Protein AF-E3DLH9-F1 (afdb_monomer_lite)

Radius of gyration: 39.78 Å; chains: 1; bounding box: 95×73×108 Å

InterPro domains:
  IPR011990 Tetratricopeptide-like helical domain superfamily [G3DSA:1.25.40.10] (60-420)
  IPR011990 Tetratricopeptide-like helical domain superfamily [SSF48452] (220-396)

Foldseek 3Di:
DDPVVVVVVVVCVVVVVVVVVVVVCVVCVVVVVCVVVVHWDWDDDPPDIDTDDDDDDDDDDDDDDDDPPDDDDPPPVPPDPPVPPPPPDDDDDDDLLVQLVVCLVVLPLVSLVVSLVVVQVPDDPDPVNLQSLLSSLLSNLVSPPVCSLVVLVVSLVPPPDLVCNLVSLQSNLVSCVVVLVLVSSLVSLCVSLVSDPDPQSSLVSLLSSLVSVCVVPLVVSLVSLVVVLVPDDDLVSNLVSLQSSLVSCVVVVVLVSNLVSLVRSCVSPPDLVSLLVSLVSLLVPLVSLVVSLVSLVVSCVVPVQPLVSLQVNLVSCVSVVVNVSSLVSLVSSCVPHVDQVSLLVNLVVCVVVVVLVSSCVSLVSLVPDPPHDPSSVVSVVVSVVVVVVVVVVVVLLVVLVVVVVVVVVVLVCQQPDDDPDDQDLAAWWAWPVRWIWGWDDDRQWIKIWGDDDPKIKMWIWGDHRFKTKIWIWIWDQDPVVRDTDTDTAQKIKMKGADPVRFKIKMKIARPVDRSDIDIIIIGGD

Sequence (525 aa):
MSKDLITSIGESWLIVLIICVFILIIIFRKELKMILTGKDFKIKMRDAEVEVKKSKNDSQNNTSEEVDISQEDDSSLMETEEMDINLEYEEEDKNWKDKLQIAFLDKDKESLDDLYKKMSEEKPESLEKTEDTAIYLYFSYFLGDLEALEKLKKLEKNNEYPKVEEYILRIIGFCYKKNNRLNKAKDYFEKAAEKSTDLLQKAKDMIFSSECVFELNNKKAYKKIMSLITNETDENILFIYYKSLASLYKKADEKELRVFALEKALEFKSEKSKIFNMAYGYSNLSEFNDLSLLHYDNLVSSDFEYNYALNNIGVIYGKLNLAGMKIDAYKKSIKKCNNTLSSANLAQDYINSGFYKEASDVLNKAMLEDNTHENVGYQLNRLRNLENNEEKRKEKIIKNAGIKQRFLRNYSKAYFNLIDKNIIIDGLWKFENEKELKIKQSGKIIQGFWYQGSKECKFNGEMFNRAASLEKYTKKFDFSSSAEKFKKDNQKGYLYISENEKTLFIMIINLDNVDKFFIKKLTRQ

Organism: Halanaerobium praevalens (strain ATCC 33744 / DSM 2228 / GSL) (NCBI:txid572479)

pLDDT: mean 86.32, std 19.12, range [21.48, 98.56]

Secondary structure (DSSP, 8-state):
--HHHHHHHHHHHHHHHHHHHHHHHHHTHHHHHHHHTT--EEEEETTEEEEE---SS----------------TTGGGS----------------HHHHHHHHHHTT-HHHHHHHHHHHHHHSPSSHHHHHHHHHHHHHHHHTT-THHHHHHHHHHHH---HHHHHHHHHHHHHHHHHTT-HHHHHHHHHHHHHH--SHHHHHHHHHHHHHHHHTT-HHHHHHHHHHHHHT---HHHHHHHHHHHHHHHHHTT-HHHHHHHHHHHHHH---HHHHHHHHHHHHTSGGGHHHHHHHHHHHHHH-TT-HHHHHHHHHHHHHTT-HHHHHHHHHHHHHHH--HHHHHHHHHHHHHTT-HHHHHHHHHHHTTSTT--HHHHHHHHHHHHHHHHHHHHHHHHHHHHHHHHHHHHHHHHHHHS--SS-----EEEEETTS-EEEEEEETTEEEEEEEETTEEEEEEEEEETTEEEEEEEEEEEETTTTEEEEEEEEEEEEEEE-TTSSEEEEEEEESSSTT-EEEEEEEE-

Structure (mmCIF, N/CA/C/O backbone):
data_AF-E3DLH9-F1
#
_entry.id   AF-E3DLH9-F1
#
loop_
_atom_site.group_PDB
_atom_site.id
_atom_site.type_symbol
_atom_site.label_atom_id
_atom_site.label_alt_id
_atom_site.label_comp_id
_atom_site.label_asym_id
_atom_site.label_entity_id
_atom_site.label_seq_id
_atom_site.pdbx_PDB_ins_code
_atom_site.Cartn_x
_atom_site.Cartn_y
_atom_site.Cartn_z
_atom_site.occupancy
_atom_site.B_iso_or_equiv
_atom_site.auth_seq_id
_atom_site.auth_comp_id
_atom_site.auth_asym_id
_atom_site.auth_atom_id
_atom_site.pdbx_PDB_model_num
ATOM 1 N N . MET A 1 1 ? 26.122 50.290 -12.977 1.00 56.66 1 MET A N 1
ATOM 2 C CA . MET A 1 1 ? 25.108 50.150 -11.910 1.00 56.66 1 MET A CA 1
ATOM 3 C C . MET A 1 1 ? 25.858 49.697 -10.665 1.00 56.66 1 MET A C 1
ATOM 5 O O . MET A 1 1 ? 26.571 48.705 -10.771 1.00 56.66 1 MET A O 1
ATOM 9 N N . SER A 1 2 ? 25.860 50.473 -9.574 1.00 65.12 2 SER A N 1
ATOM 10 C CA . SER A 1 2 ? 26.626 50.114 -8.368 1.00 65.12 2 SER A CA 1
ATOM 11 C C . SER A 1 2 ? 26.070 48.823 -7.762 1.00 65.12 2 SER A C 1
ATOM 13 O O . SER A 1 2 ? 24.870 48.564 -7.866 1.00 65.12 2 SER A O 1
ATOM 15 N N . LYS A 1 3 ? 26.940 48.001 -7.157 1.00 66.31 3 LYS A N 1
ATOM 16 C CA . LYS A 1 3 ? 26.545 46.744 -6.497 1.00 66.31 3 LYS A CA 1
ATOM 17 C C . LYS A 1 3 ? 25.387 46.970 -5.518 1.00 66.31 3 LYS A C 1
ATOM 19 O O . LYS A 1 3 ? 24.446 46.191 -5.531 1.00 66.31 3 LYS A O 1
ATOM 24 N N . ASP A 1 4 ? 25.397 48.093 -4.806 1.00 67.00 4 ASP A N 1
ATOM 25 C CA . ASP A 1 4 ? 24.380 48.454 -3.812 1.00 67.00 4 ASP A CA 1
ATOM 26 C C . ASP A 1 4 ? 22.981 48.680 -4.412 1.00 67.00 4 ASP A C 1
ATOM 28 O O . ASP A 1 4 ? 21.975 48.363 -3.780 1.00 67.00 4 ASP A O 1
ATOM 32 N N . LEU A 1 5 ? 22.895 49.154 -5.662 1.00 64.19 5 LEU A N 1
ATOM 33 C CA . LEU A 1 5 ? 21.613 49.336 -6.347 1.00 64.19 5 LEU A CA 1
ATOM 34 C C . LEU A 1 5 ? 20.990 47.987 -6.747 1.00 64.19 5 LEU A C 1
ATOM 36 O O . LEU A 1 5 ? 19.774 47.824 -6.702 1.00 64.19 5 LEU A O 1
ATOM 40 N N . ILE A 1 6 ? 21.820 47.006 -7.117 1.00 67.06 6 ILE A N 1
ATOM 41 C CA . ILE A 1 6 ? 21.363 45.661 -7.498 1.00 67.06 6 ILE A CA 1
ATOM 42 C C . ILE A 1 6 ? 20.877 44.897 -6.259 1.00 67.06 6 ILE A C 1
ATOM 44 O O . ILE A 1 6 ? 19.850 44.223 -6.329 1.00 67.06 6 ILE A O 1
ATOM 48 N N . THR A 1 7 ? 21.548 45.052 -5.113 1.00 66.94 7 THR A N 1
ATOM 49 C CA . THR A 1 7 ? 21.123 44.435 -3.846 1.00 66.94 7 THR A CA 1
ATOM 50 C C . THR A 1 7 ? 19.807 45.035 -3.338 1.00 66.94 7 THR A C 1
ATOM 52 O O . THR A 1 7 ? 18.900 44.294 -2.979 1.00 66.94 7 THR A O 1
ATOM 55 N N . SER A 1 8 ? 19.635 46.361 -3.417 1.00 67.62 8 SER A N 1
ATOM 56 C CA . SER A 1 8 ? 18.395 47.039 -2.997 1.00 67.62 8 SER A CA 1
ATOM 57 C C . SER A 1 8 ? 17.171 46.660 -3.853 1.00 67.62 8 SER A C 1
ATOM 59 O O . SER A 1 8 ? 16.067 46.474 -3.332 1.00 67.62 8 SER A O 1
ATOM 61 N N . ILE A 1 9 ? 17.358 46.459 -5.164 1.00 65.94 9 ILE A N 1
ATOM 62 C CA . ILE A 1 9 ? 16.305 45.952 -6.064 1.00 65.94 9 ILE A CA 1
ATOM 63 C C . ILE A 1 9 ? 15.987 44.475 -5.755 1.00 65.94 9 ILE A C 1
ATOM 65 O O . ILE A 1 9 ? 14.821 44.074 -5.781 1.00 65.94 9 ILE A O 1
ATOM 69 N N . GLY A 1 10 ? 17.005 43.682 -5.403 1.00 72.12 10 GLY A N 1
ATOM 70 C CA . GLY A 1 10 ? 16.878 42.276 -5.006 1.00 72.12 10 GLY A CA 1
ATOM 71 C C . GLY A 1 10 ? 16.207 42.036 -3.647 1.00 72.12 10 GLY A C 1
ATOM 72 O O . GLY A 1 10 ? 15.727 40.935 -3.404 1.00 72.12 10 GLY A O 1
ATOM 73 N N . GLU A 1 11 ? 16.106 43.044 -2.783 1.00 70.38 11 GLU A N 1
ATOM 74 C CA . GLU A 1 11 ? 15.368 42.951 -1.512 1.00 70.38 11 GLU A CA 1
ATOM 75 C C . GLU A 1 11 ? 13.932 43.491 -1.635 1.00 70.38 11 GLU A C 1
ATOM 77 O O . GLU A 1 11 ? 13.013 43.017 -0.966 1.00 70.38 11 GLU A O 1
ATOM 82 N N . SER A 1 12 ? 13.698 44.424 -2.563 1.00 71.56 12 SER A N 1
ATOM 83 C CA . SER A 1 12 ? 12.398 45.085 -2.732 1.00 71.56 12 SER A CA 1
ATOM 84 C C . SER A 1 12 ? 11.344 44.229 -3.454 1.00 71.56 12 SER A C 1
ATOM 86 O O . SER A 1 12 ? 10.147 44.449 -3.265 1.00 71.56 12 SER A O 1
ATOM 88 N N . TRP A 1 13 ? 11.736 43.229 -4.258 1.00 79.31 13 TRP A N 1
ATOM 89 C CA . TRP A 1 13 ? 10.769 42.396 -4.999 1.00 79.31 13 TRP A CA 1
ATOM 90 C C . TRP A 1 13 ? 9.916 41.505 -4.085 1.00 79.31 13 TRP A C 1
ATOM 92 O O . TRP A 1 13 ? 8.756 41.259 -4.404 1.00 79.31 13 TRP A O 1
ATOM 102 N N . LEU A 1 14 ? 10.443 41.078 -2.931 1.00 76.31 14 LEU A N 1
ATOM 103 C CA . LEU A 1 14 ? 9.689 40.318 -1.926 1.00 76.31 14 LEU A CA 1
ATOM 104 C C . LEU A 1 14 ? 8.548 41.154 -1.339 1.00 76.31 14 LEU A C 1
ATOM 106 O O . LEU A 1 14 ? 7.429 40.666 -1.201 1.00 76.31 14 LEU A O 1
ATOM 110 N N . ILE A 1 15 ? 8.805 42.437 -1.071 1.00 80.88 15 ILE A N 1
ATOM 111 C CA . ILE A 1 15 ? 7.790 43.376 -0.578 1.00 80.88 15 ILE A CA 1
ATOM 112 C C . ILE A 1 15 ? 6.723 43.609 -1.653 1.00 80.88 15 ILE A C 1
ATOM 114 O O . ILE A 1 15 ? 5.530 43.555 -1.359 1.00 80.88 15 ILE A O 1
ATOM 118 N N . VAL A 1 16 ? 7.132 43.796 -2.912 1.00 81.88 16 VAL A N 1
ATOM 119 C CA . VAL A 1 16 ? 6.197 43.944 -4.041 1.00 81.88 16 VAL A CA 1
ATOM 120 C C . VAL A 1 16 ? 5.346 42.685 -4.222 1.00 81.88 16 VAL A C 1
ATOM 122 O O . VAL A 1 16 ? 4.139 42.793 -4.418 1.00 81.88 16 VAL A O 1
ATOM 125 N N . LEU A 1 17 ? 5.936 41.495 -4.093 1.00 85.50 17 LEU A N 1
ATOM 126 C CA . LEU A 1 17 ? 5.219 40.229 -4.228 1.00 85.50 17 LEU A CA 1
ATOM 127 C C . LEU A 1 17 ? 4.196 40.035 -3.102 1.00 85.50 17 LEU A C 1
ATOM 129 O O . LEU A 1 17 ? 3.059 39.658 -3.378 1.00 85.50 17 LEU A O 1
ATOM 133 N N . ILE A 1 18 ? 4.550 40.378 -1.859 1.00 84.88 18 ILE A N 1
ATOM 134 C CA . ILE A 1 18 ? 3.620 40.361 -0.719 1.00 84.88 18 ILE A CA 1
ATOM 135 C C . ILE A 1 18 ? 2.455 41.331 -0.955 1.00 84.88 18 ILE A C 1
ATOM 137 O O . ILE A 1 18 ? 1.300 40.954 -0.759 1.00 84.88 18 ILE A O 1
ATOM 141 N N . ILE A 1 19 ? 2.729 42.551 -1.430 1.00 85.38 19 ILE A N 1
ATOM 142 C CA . ILE A 1 19 ? 1.688 43.544 -1.738 1.00 85.38 19 ILE A CA 1
ATOM 143 C C . ILE A 1 19 ? 0.775 43.043 -2.867 1.00 85.38 19 ILE A C 1
ATOM 145 O O . ILE A 1 19 ? -0.446 43.135 -2.750 1.00 85.38 19 ILE A O 1
ATOM 149 N N . CYS A 1 20 ? 1.333 42.457 -3.930 1.00 85.25 20 CYS A N 1
ATOM 150 C CA . CYS A 1 20 ? 0.552 41.876 -5.023 1.00 85.25 20 CYS A CA 1
ATOM 151 C C . CYS A 1 20 ? -0.347 40.729 -4.546 1.00 85.25 20 CYS A C 1
ATOM 153 O O . CYS A 1 20 ? -1.524 40.698 -4.903 1.00 85.25 20 CYS A O 1
ATOM 155 N N . VAL A 1 21 ? 0.163 39.825 -3.705 1.00 85.38 21 VAL A N 1
ATOM 156 C CA . VAL A 1 21 ? -0.635 38.738 -3.114 1.00 85.38 21 VAL A CA 1
ATOM 157 C C . VAL A 1 21 ? -1.750 39.303 -2.234 1.00 85.38 21 VAL A C 1
ATOM 159 O O . VAL A 1 21 ? -2.890 38.855 -2.330 1.00 85.38 21 VAL A O 1
ATOM 162 N N . PHE A 1 22 ? -1.469 40.332 -1.432 1.00 87.06 22 PHE A N 1
ATOM 163 C CA . PHE A 1 22 ? -2.474 40.957 -0.572 1.00 87.06 22 PHE A CA 1
ATOM 164 C C . PHE A 1 22 ? -3.589 41.638 -1.382 1.00 87.06 22 PHE A C 1
ATOM 166 O O . PHE A 1 22 ? -4.770 41.493 -1.067 1.00 87.06 22 PHE A O 1
ATOM 173 N N . ILE A 1 23 ? -3.235 42.322 -2.476 1.00 85.88 23 ILE A N 1
ATOM 174 C CA . ILE A 1 23 ? -4.199 42.921 -3.409 1.00 85.88 23 ILE A CA 1
ATOM 175 C C . ILE A 1 23 ? -5.046 41.834 -4.083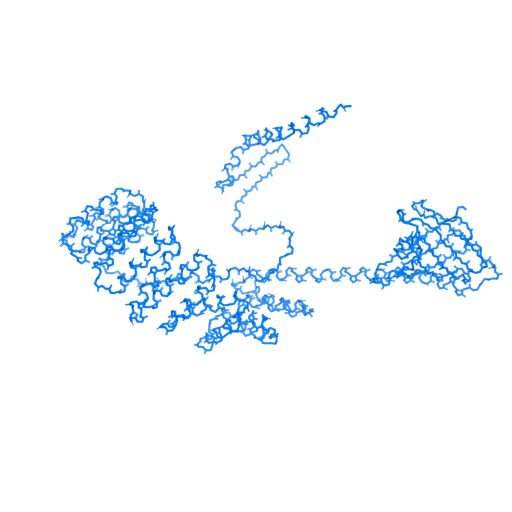 1.00 85.88 23 ILE A C 1
ATOM 177 O O . ILE A 1 23 ? -6.265 41.983 -4.161 1.00 85.88 23 ILE A O 1
ATOM 181 N N . LEU A 1 24 ? -4.441 40.720 -4.510 1.00 78.50 24 LEU A N 1
ATOM 182 C CA . LEU A 1 24 ? -5.171 39.585 -5.082 1.00 78.50 24 LEU A CA 1
ATOM 183 C C . LEU A 1 24 ? -6.152 38.978 -4.071 1.00 78.50 24 LEU A C 1
ATOM 185 O O . LEU A 1 24 ? -7.307 38.746 -4.418 1.00 78.50 24 LEU A O 1
ATOM 189 N N . ILE A 1 25 ? -5.749 38.802 -2.810 1.00 80.06 25 ILE A N 1
ATOM 190 C CA . ILE A 1 25 ? -6.643 38.311 -1.750 1.00 80.06 25 ILE A CA 1
ATOM 191 C C . ILE A 1 25 ? -7.827 39.263 -1.545 1.00 80.06 25 ILE A C 1
ATOM 193 O O . ILE A 1 25 ? -8.949 38.799 -1.373 1.00 80.06 25 ILE A O 1
ATOM 197 N N . ILE A 1 26 ? -7.614 40.584 -1.593 1.00 80.50 26 ILE A N 1
ATOM 198 C CA . ILE A 1 26 ? -8.693 41.573 -1.441 1.00 80.50 26 ILE A CA 1
ATOM 199 C C . ILE A 1 26 ? -9.645 41.558 -2.643 1.00 80.50 26 ILE A C 1
ATOM 201 O O . ILE A 1 26 ? -10.862 41.585 -2.444 1.00 80.50 26 ILE A O 1
ATOM 205 N N . ILE A 1 27 ? -9.110 41.512 -3.869 1.00 81.00 27 ILE A N 1
ATOM 206 C CA . ILE A 1 27 ? -9.905 41.500 -5.106 1.00 81.00 27 ILE A CA 1
ATOM 207 C C . ILE A 1 27 ? -10.745 40.222 -5.182 1.00 81.00 27 ILE A C 1
ATOM 209 O O . ILE A 1 27 ? -11.938 40.305 -5.459 1.00 81.00 27 ILE A O 1
ATOM 213 N N . PHE A 1 28 ? -10.152 39.073 -4.850 1.00 80.81 28 PHE A N 1
ATOM 214 C CA . PHE A 1 28 ? -10.789 37.757 -4.936 1.00 80.81 28 PHE A CA 1
ATOM 215 C C . PHE A 1 28 ? -11.365 37.263 -3.599 1.00 80.81 28 PHE A C 1
ATOM 217 O O . PHE A 1 28 ? -11.592 36.068 -3.408 1.00 80.81 28 PHE A O 1
ATOM 224 N N . ARG A 1 29 ? -11.598 38.157 -2.626 1.00 80.62 29 ARG A N 1
ATOM 225 C CA . ARG A 1 29 ? -12.021 37.759 -1.268 1.00 80.62 29 ARG A CA 1
ATOM 226 C C . ARG A 1 29 ? -13.369 37.040 -1.232 1.00 80.62 29 ARG A C 1
ATOM 228 O O . ARG A 1 29 ? -13.616 36.263 -0.312 1.00 80.62 29 ARG A O 1
ATOM 235 N N . LYS A 1 30 ? -14.269 37.323 -2.181 1.00 68.94 30 LYS A N 1
ATOM 236 C CA . LYS A 1 30 ? -15.592 36.680 -2.239 1.00 68.94 30 LYS A CA 1
ATOM 237 C C . LYS A 1 30 ? -15.471 35.274 -2.820 1.00 68.94 30 LYS A C 1
ATOM 239 O O . LYS A 1 30 ? -16.047 34.342 -2.275 1.00 68.94 30 LYS A O 1
ATOM 244 N N . GLU A 1 31 ? -14.657 35.129 -3.850 1.00 76.50 31 GLU A N 1
ATOM 245 C CA . GLU A 1 31 ? -14.368 33.904 -4.581 1.00 76.50 31 GLU A CA 1
ATOM 246 C C . GLU A 1 31 ? -13.565 32.933 -3.700 1.00 76.50 31 GLU A C 1
ATOM 248 O O . GLU A 1 31 ? -13.950 31.777 -3.548 1.00 76.50 31 GLU A O 1
ATOM 253 N N . LEU A 1 32 ? -12.539 33.423 -2.990 1.00 70.88 32 LEU A N 1
ATOM 254 C CA . LEU A 1 32 ? -11.781 32.654 -1.993 1.00 70.88 32 LEU A CA 1
ATOM 255 C C . LEU A 1 32 ? -12.667 32.174 -0.834 1.00 70.88 32 LEU A C 1
ATOM 257 O O . LEU A 1 32 ? -12.525 31.042 -0.375 1.00 70.88 32 LEU A O 1
ATOM 261 N N . LYS A 1 33 ? -13.627 32.997 -0.385 1.00 67.44 33 LYS A N 1
ATOM 262 C CA . LYS A 1 33 ? -14.599 32.598 0.645 1.00 67.44 33 LYS A CA 1
ATOM 263 C C . LYS A 1 33 ? -15.557 31.512 0.139 1.00 67.44 33 LYS A C 1
ATOM 265 O O . LYS A 1 33 ? -15.960 30.664 0.929 1.00 67.44 33 LYS A O 1
ATOM 270 N N . MET A 1 34 ? -15.908 31.503 -1.148 1.00 61.59 34 MET A N 1
ATOM 271 C CA . MET A 1 34 ? -16.746 30.457 -1.756 1.00 61.59 34 MET A CA 1
ATOM 272 C C . MET A 1 34 ? -15.980 29.141 -1.948 1.00 61.59 34 MET A C 1
ATOM 274 O O . MET A 1 34 ? -16.535 28.084 -1.658 1.00 61.59 34 MET A O 1
ATOM 278 N N . ILE A 1 35 ? -14.689 29.207 -2.297 1.00 68.12 35 ILE A N 1
ATOM 279 C CA . ILE A 1 35 ? -13.789 28.041 -2.362 1.00 68.12 35 ILE A CA 1
ATOM 280 C C . ILE A 1 35 ? -13.604 27.415 -0.971 1.00 68.12 35 ILE A C 1
ATOM 282 O O . ILE A 1 35 ? -13.775 26.211 -0.811 1.00 68.12 35 ILE A O 1
ATOM 286 N N . LEU A 1 36 ? -13.352 28.228 0.062 1.00 61.84 36 LEU A N 1
ATOM 287 C CA . LEU A 1 36 ? -13.194 27.756 1.447 1.00 61.84 36 LEU A CA 1
ATOM 288 C C . LEU A 1 36 ? -14.490 27.214 2.070 1.00 61.84 36 LEU A C 1
ATOM 290 O O . LEU A 1 36 ? -14.433 26.471 3.045 1.00 61.84 36 LEU A O 1
ATOM 294 N N . THR A 1 37 ? -15.658 27.584 1.534 1.00 63.16 37 THR A N 1
ATOM 295 C CA . THR A 1 37 ? -16.969 27.108 2.016 1.00 63.16 37 THR A CA 1
ATOM 296 C C . THR A 1 37 ? -17.602 26.044 1.116 1.00 63.16 37 THR A C 1
ATOM 298 O O . THR A 1 37 ? -18.706 25.587 1.410 1.00 63.16 37 THR A O 1
ATOM 301 N N . GLY A 1 38 ? -16.916 25.624 0.045 1.00 54.16 38 GLY A N 1
ATOM 302 C CA . GLY A 1 38 ? -17.337 24.527 -0.830 1.00 54.16 38 GLY A CA 1
ATOM 303 C C . GLY A 1 38 ? -18.628 24.778 -1.621 1.00 54.16 38 GLY A C 1
ATOM 304 O O . GLY A 1 38 ? -19.371 23.826 -1.867 1.00 54.16 38 GLY A O 1
ATOM 305 N N . LYS A 1 39 ? -18.926 26.035 -1.985 1.00 56.28 39 LYS A N 1
ATOM 306 C CA . LYS A 1 39 ? -20.111 26.409 -2.786 1.00 56.28 39 LYS A CA 1
ATOM 307 C C . LYS A 1 39 ? -19.752 26.659 -4.256 1.00 56.28 39 LYS A C 1
ATOM 309 O O . LYS A 1 39 ? -18.682 27.192 -4.538 1.00 56.28 39 LYS A O 1
ATOM 314 N N . ASP A 1 40 ? -20.675 26.325 -5.162 1.00 66.50 40 ASP A N 1
ATOM 315 C CA . ASP A 1 40 ? -20.550 26.565 -6.609 1.00 66.50 40 ASP A CA 1
ATOM 316 C C . ASP A 1 40 ? -20.267 28.047 -6.907 1.00 66.50 40 ASP A C 1
ATOM 318 O O . ASP A 1 40 ? -20.861 28.939 -6.288 1.00 66.50 40 ASP A O 1
ATOM 322 N N . PHE A 1 41 ? -19.387 28.327 -7.873 1.00 61.09 41 PHE A N 1
ATOM 323 C CA . PHE A 1 41 ? -19.129 29.699 -8.312 1.00 61.09 41 PHE A CA 1
ATOM 324 C C . PHE A 1 41 ? -18.861 29.802 -9.820 1.00 61.09 41 PHE A C 1
ATOM 326 O O . PHE A 1 41 ? -18.427 28.856 -10.482 1.00 61.09 41 PHE A O 1
ATOM 333 N N . LYS A 1 42 ? -19.143 30.993 -10.362 1.00 60.06 42 LYS A N 1
ATOM 334 C CA . LYS A 1 42 ? -19.033 31.335 -11.783 1.00 60.06 42 LYS A CA 1
ATOM 335 C C . LYS A 1 42 ? -18.190 32.596 -11.935 1.00 60.06 42 LYS A C 1
ATOM 337 O O . LYS A 1 42 ? -18.531 33.623 -11.350 1.00 60.06 42 LYS A O 1
ATOM 342 N N . ILE A 1 43 ? -17.114 32.534 -12.718 1.00 58.47 43 ILE A N 1
ATOM 343 C CA . ILE A 1 43 ? -16.299 33.710 -13.049 1.00 58.47 43 ILE A CA 1
ATOM 344 C C . ILE A 1 43 ? -16.527 34.058 -14.514 1.00 58.47 43 ILE A C 1
ATOM 346 O O . ILE A 1 43 ? -16.348 33.227 -15.405 1.00 58.47 43 ILE A O 1
ATOM 350 N N . LYS A 1 44 ? -16.900 35.316 -14.753 1.00 45.34 44 LYS A N 1
ATOM 351 C CA . LYS A 1 44 ? -17.085 35.872 -16.089 1.00 45.34 44 LYS A CA 1
ATOM 352 C C . LYS A 1 44 ? -16.040 36.952 -16.333 1.00 45.34 44 LYS A C 1
ATOM 354 O O . LYS A 1 44 ? -16.056 37.991 -15.676 1.00 45.34 44 LYS A O 1
ATOM 359 N N . MET A 1 45 ? -15.145 36.712 -17.283 1.00 43.66 45 MET A N 1
ATOM 360 C CA . MET A 1 45 ? -14.279 37.744 -17.852 1.00 43.66 45 MET A CA 1
ATOM 361 C C . MET A 1 45 ? -14.639 37.958 -19.320 1.00 43.66 45 MET A C 1
ATOM 363 O O . MET A 1 45 ? -15.292 37.118 -19.927 1.00 43.66 45 MET A O 1
ATOM 367 N N . ARG A 1 46 ? -14.273 39.128 -19.857 1.00 44.75 46 ARG A N 1
ATOM 368 C CA . ARG A 1 46 ? -14.818 39.731 -21.090 1.00 44.75 46 ARG A CA 1
ATOM 369 C C . ARG A 1 46 ? -15.035 38.763 -22.267 1.00 44.75 46 ARG A C 1
ATOM 371 O O . ARG A 1 46 ? -16.053 38.912 -22.931 1.00 44.75 46 ARG A O 1
ATOM 378 N N . ASP A 1 47 ? -14.165 37.763 -22.434 1.00 43.22 47 ASP A N 1
ATOM 379 C CA . ASP A 1 47 ? -14.224 36.778 -23.526 1.00 43.22 47 ASP A CA 1
ATOM 380 C C . ASP A 1 47 ? -14.241 35.301 -23.062 1.00 43.22 47 ASP A C 1
ATOM 382 O O . ASP A 1 47 ? -14.073 34.398 -23.878 1.00 43.22 47 ASP A O 1
ATOM 386 N N . ALA A 1 48 ? -14.443 35.017 -21.766 1.00 41.19 48 ALA A N 1
ATOM 387 C CA . ALA A 1 48 ? -14.543 33.645 -21.256 1.00 41.19 48 ALA A CA 1
ATOM 388 C C . ALA A 1 48 ? -15.393 33.543 -19.979 1.00 41.19 48 ALA A C 1
ATOM 390 O O . ALA A 1 48 ? -15.268 34.344 -19.048 1.00 41.19 48 ALA A O 1
ATOM 391 N N . GLU A 1 49 ? -16.230 32.507 -19.916 1.00 51.56 49 GLU A N 1
ATOM 392 C CA . GLU A 1 49 ? -17.023 32.162 -18.739 1.00 51.56 49 GLU A CA 1
ATOM 393 C C . GLU A 1 49 ? -16.616 30.770 -18.248 1.00 51.56 49 GLU A C 1
ATOM 395 O O . GLU A 1 49 ? -16.664 29.803 -19.006 1.00 51.56 49 GLU A O 1
ATOM 400 N N . VAL A 1 50 ? -16.186 30.684 -16.987 1.00 48.19 50 VAL A N 1
ATOM 401 C CA . VAL A 1 50 ? -15.836 29.420 -16.329 1.00 48.19 50 VAL A CA 1
ATOM 402 C C . VAL A 1 50 ? -16.815 29.200 -15.182 1.00 48.19 50 VAL A C 1
ATOM 404 O O . VAL A 1 50 ? -16.912 30.018 -14.263 1.00 48.19 50 VAL A O 1
ATOM 407 N N . GLU A 1 51 ? -17.560 28.101 -15.258 1.00 51.66 51 GLU A N 1
ATOM 408 C CA . GLU A 1 51 ? -18.520 27.662 -14.247 1.00 51.66 51 GLU A CA 1
ATOM 409 C C . GLU A 1 51 ? -18.029 26.346 -13.644 1.00 51.66 51 GLU A C 1
ATOM 411 O O . GLU A 1 51 ? -17.846 25.364 -14.363 1.00 51.66 51 GLU A O 1
ATOM 416 N N . VAL A 1 52 ? -17.800 26.330 -12.330 1.00 49.81 52 VAL A N 1
ATOM 417 C CA . VAL A 1 52 ? -17.419 25.119 -11.596 1.00 49.81 52 VAL A CA 1
ATOM 418 C C . VAL A 1 52 ? -18.608 24.713 -10.732 1.00 49.81 52 VAL A C 1
ATOM 420 O O . VAL A 1 52 ? -18.940 25.398 -9.764 1.00 49.81 52 VAL A O 1
ATOM 423 N N . LYS A 1 53 ? -19.262 23.609 -11.114 1.00 43.12 53 LYS A N 1
ATOM 424 C CA . LYS A 1 53 ? -20.319 22.952 -10.333 1.00 43.12 53 LYS A CA 1
ATOM 425 C C . LYS A 1 53 ? -19.729 21.776 -9.572 1.00 43.12 53 LYS A C 1
ATOM 427 O O . LYS A 1 53 ? -18.920 21.035 -10.128 1.00 43.12 53 LYS A O 1
ATOM 432 N N . LYS A 1 54 ? -20.161 21.579 -8.329 1.00 40.53 54 LYS A N 1
ATOM 433 C CA . LYS A 1 54 ? -19.769 20.442 -7.494 1.00 40.53 54 LYS A CA 1
ATOM 434 C C . LYS A 1 54 ? -20.134 19.110 -8.171 1.00 40.53 54 LYS A C 1
ATOM 436 O O . LYS A 1 54 ? -21.301 18.721 -8.200 1.00 40.53 54 LYS A O 1
ATOM 441 N N . SER A 1 55 ? -19.135 18.399 -8.696 1.00 34.50 55 SER A N 1
ATOM 442 C CA . SER A 1 55 ? -19.235 16.972 -9.007 1.00 34.50 55 SER A CA 1
ATOM 443 C C . SER A 1 55 ? -19.159 16.169 -7.705 1.00 34.50 55 SER A C 1
ATOM 445 O O . SER A 1 55 ? -18.415 16.510 -6.782 1.00 34.50 55 SER A O 1
ATOM 447 N N . LYS A 1 56 ? -19.967 15.109 -7.600 1.00 33.91 56 LYS A N 1
ATOM 448 C CA . LYS A 1 56 ? -19.760 14.065 -6.592 1.00 33.91 56 LYS A CA 1
ATOM 449 C C . LYS A 1 56 ? -18.413 13.401 -6.894 1.00 33.91 56 LYS A C 1
ATOM 451 O O . LYS A 1 56 ? -18.227 12.961 -8.018 1.00 33.91 56 LYS A O 1
ATOM 456 N N . ASN A 1 57 ? -17.536 13.414 -5.888 1.00 34.50 57 ASN A N 1
ATOM 457 C CA . ASN A 1 57 ? -16.254 12.720 -5.749 1.00 34.50 57 ASN A CA 1
ATOM 458 C C . ASN A 1 57 ? -15.522 12.340 -7.041 1.00 34.50 57 ASN A C 1
ATOM 460 O O . ASN A 1 57 ? -15.803 11.299 -7.613 1.00 34.50 57 ASN A O 1
ATOM 464 N N . ASP A 1 58 ? -14.500 13.125 -7.380 1.00 27.95 58 ASP A N 1
ATOM 465 C CA . ASP A 1 58 ? -13.308 12.643 -8.080 1.00 27.95 58 ASP A CA 1
ATOM 466 C C . ASP A 1 58 ? -12.113 13.494 -7.632 1.00 27.95 58 ASP A C 1
ATOM 468 O O . ASP A 1 58 ? -12.033 14.693 -7.914 1.00 27.95 58 ASP A O 1
ATOM 472 N N . SER A 1 59 ? -11.196 12.873 -6.893 1.00 28.91 59 SER A N 1
ATOM 473 C CA . SER A 1 59 ? -9.934 13.475 -6.464 1.00 28.91 59 SER A CA 1
ATOM 474 C C . SER A 1 59 ? -8.833 12.970 -7.395 1.00 28.91 59 SER A C 1
ATOM 476 O O . SER A 1 59 ? -8.341 11.860 -7.229 1.00 28.91 59 SER A O 1
ATOM 478 N N . GLN A 1 60 ? -8.430 13.773 -8.380 1.00 28.66 60 GLN A N 1
ATOM 479 C CA . GLN A 1 60 ? -7.154 13.594 -9.074 1.00 28.66 60 GLN A CA 1
ATOM 480 C C . GLN A 1 60 ? -6.163 14.626 -8.544 1.00 28.66 60 GLN A C 1
ATOM 482 O O . GLN A 1 60 ? -6.360 15.823 -8.731 1.00 28.66 60 GLN A O 1
ATOM 487 N N . ASN A 1 61 ? -5.064 14.157 -7.956 1.00 27.16 61 ASN A N 1
ATOM 488 C CA . ASN A 1 61 ? -3.835 14.933 -7.844 1.00 27.16 61 ASN A CA 1
ATOM 489 C C . ASN A 1 61 ? -2.715 14.165 -8.548 1.00 27.16 61 ASN A C 1
ATOM 491 O O . ASN A 1 61 ? -2.327 13.080 -8.129 1.00 27.16 61 ASN A O 1
ATOM 495 N N . ASN A 1 62 ? -2.201 14.754 -9.627 1.00 27.27 62 ASN A N 1
ATOM 496 C CA . ASN A 1 62 ? -0.942 14.363 -10.244 1.00 27.27 62 ASN A CA 1
ATOM 497 C C . ASN A 1 62 ? 0.195 15.130 -9.566 1.00 27.27 62 ASN A C 1
ATOM 499 O O . ASN A 1 62 ? 0.275 16.348 -9.714 1.00 27.27 62 ASN A O 1
ATOM 503 N N . THR A 1 63 ? 1.133 14.409 -8.960 1.00 23.06 63 THR A N 1
ATOM 504 C CA . THR A 1 63 ? 2.540 14.825 -8.932 1.00 23.06 63 THR A CA 1
ATOM 505 C C . THR A 1 63 ? 3.420 13.585 -8.951 1.00 23.06 63 THR A C 1
ATOM 507 O O . THR A 1 63 ? 3.185 12.622 -8.232 1.00 23.06 63 THR A O 1
ATOM 510 N N . SER A 1 64 ? 4.394 13.607 -9.852 1.00 31.20 64 SER A N 1
ATOM 511 C CA . SER A 1 64 ? 5.357 12.553 -10.132 1.00 31.20 64 SER A CA 1
ATOM 512 C C . SER A 1 64 ? 6.457 12.499 -9.073 1.00 31.20 64 SER A C 1
ATOM 514 O O . SER A 1 64 ? 7.327 13.367 -9.088 1.00 31.20 64 SER A O 1
ATOM 516 N N . GLU A 1 65 ? 6.462 11.449 -8.257 1.00 24.06 65 GLU A N 1
ATOM 517 C CA . GLU A 1 65 ? 7.636 10.922 -7.552 1.00 24.06 65 GLU A CA 1
ATOM 518 C C . GLU A 1 65 ? 7.565 9.384 -7.587 1.00 24.06 65 GLU A C 1
ATOM 520 O O . GLU A 1 65 ? 6.481 8.803 -7.532 1.00 24.06 65 GLU A O 1
ATOM 525 N N . GLU A 1 66 ? 8.710 8.720 -7.778 1.00 30.22 66 GLU A N 1
ATOM 526 C CA . GLU A 1 66 ? 8.846 7.265 -7.638 1.00 30.22 66 GLU A CA 1
ATOM 527 C C . GLU A 1 66 ? 8.508 6.888 -6.191 1.00 30.22 66 GLU A C 1
ATOM 529 O O . GLU A 1 66 ? 9.289 7.160 -5.282 1.00 30.22 66 GLU A O 1
ATOM 534 N N . VAL A 1 67 ? 7.337 6.287 -5.978 1.00 23.23 67 VAL A N 1
ATOM 535 C CA . VAL A 1 67 ? 6.897 5.800 -4.667 1.00 23.23 67 VAL A CA 1
ATOM 536 C C . VAL A 1 67 ? 6.891 4.277 -4.683 1.00 23.23 67 VAL A C 1
ATOM 538 O O . VAL A 1 67 ? 6.355 3.642 -5.591 1.00 23.23 67 VAL A O 1
ATOM 541 N N . ASP A 1 68 ? 7.532 3.711 -3.668 1.00 28.55 68 ASP A N 1
ATOM 542 C CA . ASP A 1 68 ? 7.524 2.298 -3.315 1.00 28.55 68 ASP A CA 1
ATOM 543 C C . ASP A 1 68 ? 6.112 1.919 -2.829 1.00 28.55 68 ASP A C 1
ATOM 545 O O . ASP A 1 68 ? 5.718 2.200 -1.697 1.00 28.55 68 ASP A O 1
ATOM 549 N N . ILE A 1 69 ? 5.292 1.376 -3.734 1.00 30.73 69 ILE A N 1
ATOM 550 C CA . ILE A 1 69 ? 3.881 1.053 -3.477 1.00 30.73 69 ILE A CA 1
ATOM 551 C C . ILE A 1 69 ? 3.808 -0.327 -2.823 1.00 30.73 69 ILE A C 1
ATOM 553 O O . ILE A 1 69 ? 3.655 -1.356 -3.485 1.00 30.73 69 ILE A O 1
ATOM 557 N N . SER A 1 70 ? 3.913 -0.344 -1.498 1.00 35.66 70 SER A N 1
ATOM 558 C CA . SER A 1 70 ? 3.436 -1.458 -0.677 1.00 35.66 70 SER A CA 1
ATOM 559 C C . SER A 1 70 ? 2.992 -1.017 0.718 1.00 35.66 70 SER A C 1
ATOM 561 O O . SER A 1 70 ? 3.270 -1.711 1.685 1.00 35.66 70 SER A O 1
ATOM 563 N N . GLN A 1 71 ? 2.306 0.123 0.849 1.00 39.09 71 GLN A N 1
ATOM 564 C CA . GLN A 1 71 ? 1.676 0.522 2.113 1.00 39.09 71 GLN A CA 1
ATOM 565 C C . GLN A 1 71 ? 0.643 1.633 1.875 1.00 39.09 71 GLN A C 1
ATOM 567 O O . GLN A 1 71 ? 0.983 2.810 1.846 1.00 39.09 71 GLN A O 1
ATOM 572 N N . GLU A 1 72 ? -0.623 1.250 1.727 1.00 30.33 72 GLU A N 1
ATOM 573 C CA . GLU A 1 72 ? -1.757 2.120 2.049 1.00 30.33 72 GLU A CA 1
ATOM 574 C C . GLU A 1 72 ? -2.673 1.393 3.037 1.00 30.33 72 GLU A C 1
ATOM 576 O O . GLU A 1 72 ? -2.767 0.164 3.046 1.00 30.33 72 GLU A O 1
ATOM 581 N N . ASP A 1 73 ? -3.246 2.188 3.939 1.00 34.03 73 ASP A N 1
ATOM 582 C CA . ASP A 1 73 ? -3.928 1.805 5.172 1.00 34.03 73 ASP A CA 1
ATOM 583 C C . ASP A 1 73 ? -5.216 0.995 4.919 1.00 34.03 73 ASP A C 1
ATOM 585 O O . ASP A 1 73 ? -6.333 1.516 4.894 1.00 34.03 73 ASP A O 1
ATOM 589 N N . ASP A 1 74 ? -5.066 -0.326 4.843 1.00 39.09 74 ASP A N 1
ATOM 590 C CA . ASP A 1 74 ? -6.154 -1.314 4.734 1.00 39.09 74 ASP A CA 1
ATOM 591 C C . ASP A 1 74 ? -6.928 -1.512 6.063 1.00 39.09 74 ASP A C 1
ATOM 593 O O . ASP A 1 74 ? -7.679 -2.467 6.246 1.00 39.09 74 ASP A O 1
ATOM 597 N N . SER A 1 75 ? -6.751 -0.612 7.042 1.00 33.75 75 SER A N 1
ATOM 598 C CA . SER A 1 75 ? -7.514 -0.647 8.302 1.00 33.75 75 SER A CA 1
ATOM 599 C C . SER A 1 75 ? -8.854 0.094 8.234 1.00 33.75 75 SER A C 1
ATOM 601 O O . SER A 1 75 ? -9.667 -0.046 9.146 1.00 33.75 75 SER A O 1
ATOM 603 N N . SER A 1 76 ? -9.108 0.852 7.160 1.00 30.75 76 SER A N 1
ATOM 604 C CA . SER A 1 76 ? -10.335 1.648 7.010 1.00 30.75 76 SER A CA 1
ATOM 605 C C . SER A 1 76 ? -11.532 0.868 6.449 1.00 30.75 76 SER A C 1
ATOM 607 O O . SER A 1 76 ? -12.666 1.293 6.645 1.00 30.75 76 SER A O 1
ATOM 609 N N . LEU A 1 77 ? -11.318 -0.302 5.831 1.00 30.55 77 LEU A N 1
ATOM 610 C CA . LEU A 1 77 ? -12.386 -1.096 5.201 1.00 30.55 77 LEU A CA 1
ATOM 611 C C . LEU A 1 77 ? -13.059 -2.125 6.134 1.00 30.55 77 LEU A C 1
ATOM 613 O O . LEU A 1 77 ? -13.954 -2.846 5.704 1.00 30.55 77 LEU A O 1
ATOM 617 N N . MET A 1 78 ? -12.678 -2.182 7.418 1.00 31.89 78 MET A N 1
ATOM 618 C CA . MET A 1 78 ? -13.313 -3.058 8.422 1.00 31.89 78 MET A CA 1
ATOM 619 C C . MET A 1 78 ? -13.699 -2.359 9.742 1.00 31.89 78 MET A C 1
ATOM 621 O O . MET A 1 78 ? -14.021 -3.036 10.717 1.00 31.89 78 MET A O 1
ATOM 625 N N . GLU A 1 79 ? -13.709 -1.020 9.802 1.00 31.77 79 GLU A N 1
ATOM 626 C CA . GLU A 1 79 ? -14.212 -0.271 10.977 1.00 31.77 79 GLU A CA 1
ATOM 627 C C . GLU A 1 79 ? -15.671 0.213 10.841 1.00 31.77 79 GLU A C 1
ATOM 629 O O . GLU A 1 79 ? -16.156 0.957 11.689 1.00 31.77 79 GLU A O 1
ATOM 634 N N . THR A 1 80 ? -16.416 -0.291 9.855 1.00 26.97 80 THR A N 1
ATOM 635 C CA . THR A 1 80 ? -17.879 -0.146 9.780 1.00 26.97 80 THR A CA 1
ATOM 636 C C . THR A 1 80 ? -18.538 -1.494 9.505 1.00 26.97 80 THR A C 1
ATOM 638 O O . THR A 1 80 ? -19.053 -1.743 8.421 1.00 26.97 80 THR A O 1
ATOM 641 N N . GLU A 1 81 ? -18.567 -2.366 10.512 1.00 25.39 81 GLU A N 1
ATOM 642 C CA . GLU A 1 81 ? -19.812 -3.098 10.752 1.00 25.39 81 GLU A CA 1
ATOM 643 C C . GLU A 1 81 ? -20.769 -2.081 11.389 1.00 25.39 81 GLU A C 1
ATOM 645 O O . GLU A 1 81 ? -20.884 -1.979 12.611 1.00 25.39 81 GLU A O 1
ATOM 650 N N . GLU A 1 82 ? -21.421 -1.265 10.553 1.00 24.92 82 GLU A N 1
ATOM 651 C CA . GLU A 1 82 ? -22.775 -0.854 10.902 1.00 24.92 82 GLU A CA 1
ATOM 652 C C . GLU A 1 82 ? -23.563 -2.157 10.932 1.00 24.92 82 GLU A C 1
ATOM 654 O O . GLU A 1 82 ? -23.823 -2.785 9.907 1.00 24.92 82 GLU A O 1
ATOM 659 N N . MET A 1 83 ? -23.814 -2.631 12.148 1.00 21.48 83 MET A N 1
ATOM 660 C CA . MET A 1 83 ? -24.787 -3.671 12.396 1.00 21.48 83 MET A CA 1
ATOM 661 C C . MET A 1 83 ? -26.105 -3.102 11.874 1.00 21.48 83 MET A C 1
ATOM 663 O O . MET A 1 83 ? -26.717 -2.261 12.531 1.00 21.48 83 MET A O 1
ATOM 667 N N . ASP A 1 84 ? -26.474 -3.487 10.654 1.00 23.05 84 ASP A N 1
ATOM 668 C CA . ASP A 1 84 ? -27.772 -3.189 10.069 1.00 23.05 84 ASP A CA 1
ATOM 669 C C . ASP A 1 84 ? -28.783 -4.037 10.839 1.00 23.05 84 ASP A C 1
ATOM 671 O O . ASP A 1 84 ? -29.126 -5.171 10.494 1.00 23.05 84 ASP A O 1
ATOM 675 N N . ILE A 1 85 ? -29.137 -3.529 12.017 1.00 24.16 85 ILE A N 1
ATOM 676 C CA . ILE A 1 85 ? -30.195 -4.071 12.839 1.00 24.16 85 ILE A CA 1
ATOM 677 C C . ILE A 1 85 ? -31.490 -3.645 12.160 1.00 24.16 85 ILE A C 1
ATOM 679 O O . ILE A 1 85 ? -32.127 -2.667 12.549 1.00 24.16 85 ILE A O 1
ATOM 683 N N . ASN A 1 86 ? -31.893 -4.398 11.144 1.00 23.88 86 ASN A N 1
ATOM 684 C CA . ASN A 1 86 ? -33.269 -4.369 10.689 1.00 23.88 86 ASN A CA 1
ATOM 685 C C . ASN A 1 86 ? -34.106 -5.129 11.733 1.00 23.88 86 ASN A C 1
ATOM 687 O O . ASN A 1 86 ? -34.450 -6.297 11.564 1.00 23.88 86 ASN A O 1
ATOM 691 N N . LEU A 1 87 ? -34.323 -4.490 12.885 1.00 28.36 87 LEU A N 1
ATOM 692 C CA . LEU A 1 87 ? -35.335 -4.911 13.840 1.00 28.36 87 LEU A CA 1
ATOM 693 C C . LEU A 1 87 ? -36.662 -4.379 13.310 1.00 28.36 87 LEU A C 1
ATOM 695 O O . LEU A 1 87 ? -36.982 -3.199 13.445 1.00 28.36 87 LEU A O 1
ATOM 699 N N . GLU A 1 88 ? -37.425 -5.273 12.689 1.00 27.55 88 GLU A N 1
ATOM 700 C CA . GLU A 1 88 ? -38.878 -5.159 12.670 1.00 27.55 88 GLU A CA 1
ATOM 701 C C . GLU A 1 88 ? -39.336 -5.091 14.133 1.00 27.55 88 GLU A C 1
ATOM 703 O O . GLU A 1 88 ? -39.395 -6.097 14.839 1.00 27.55 88 GLU A O 1
ATOM 708 N N . TYR A 1 89 ? -39.561 -3.873 14.622 1.00 33.75 89 TYR A N 1
ATOM 709 C CA . TYR A 1 89 ? -40.148 -3.647 15.931 1.00 33.75 89 TYR A CA 1
ATOM 710 C C . TYR A 1 89 ? -41.663 -3.719 15.791 1.00 33.75 89 TYR A C 1
ATOM 712 O O . TYR A 1 89 ? -42.293 -2.826 15.223 1.00 33.75 89 TYR A O 1
ATOM 720 N N . GLU A 1 90 ? -42.241 -4.787 16.333 1.00 29.47 90 GLU A N 1
ATOM 721 C CA . GLU A 1 90 ? -43.632 -4.768 16.767 1.00 29.47 90 GLU A CA 1
ATOM 722 C C . GLU A 1 90 ? -43.791 -3.664 17.828 1.00 29.47 90 GLU A C 1
ATOM 724 O O . GLU A 1 90 ? -43.046 -3.597 18.810 1.00 29.47 90 GLU A O 1
ATOM 729 N N . GLU A 1 91 ? -44.728 -2.747 17.586 1.00 35.69 91 GLU A N 1
ATOM 730 C CA . GLU A 1 91 ? -45.083 -1.665 18.500 1.00 35.69 91 GLU A CA 1
ATOM 731 C C . GLU A 1 91 ? -45.733 -2.227 19.771 1.00 35.69 91 GLU A C 1
ATOM 733 O O . GLU A 1 91 ? -46.899 -2.606 19.742 1.00 35.69 91 GLU A O 1
ATOM 738 N N . GLU A 1 92 ? -45.025 -2.192 20.905 1.00 35.91 92 GLU A N 1
ATOM 739 C CA . GLU A 1 92 ? -45.653 -2.131 22.232 1.00 35.91 92 GLU A CA 1
ATOM 740 C C . GLU A 1 92 ? -44.744 -1.430 23.278 1.00 35.91 92 GLU A C 1
ATOM 742 O O . GLU A 1 92 ? -43.743 -1.950 23.753 1.00 35.91 92 GLU A O 1
ATOM 747 N N . ASP A 1 93 ? -45.119 -0.181 23.571 1.00 46.03 93 ASP A N 1
ATOM 748 C CA . ASP A 1 93 ? -44.982 0.631 24.794 1.00 46.03 93 ASP A CA 1
ATOM 749 C C . ASP A 1 93 ? -43.665 0.739 25.636 1.00 46.03 93 ASP A C 1
ATOM 751 O O . ASP A 1 93 ? -43.197 -0.179 26.301 1.00 46.03 93 ASP A O 1
ATOM 755 N N . LYS A 1 94 ? -43.211 2.004 25.782 1.00 58.59 94 LYS A N 1
ATOM 756 C CA . LYS A 1 94 ? -42.456 2.613 26.917 1.00 58.59 94 LYS A CA 1
ATOM 757 C C . LYS A 1 94 ? -40.964 2.308 27.195 1.00 58.59 94 LYS A C 1
ATOM 759 O O . LYS A 1 94 ? -40.567 2.335 28.360 1.00 58.59 94 LYS A O 1
ATOM 764 N N . ASN A 1 95 ? -40.069 2.260 26.201 1.00 80.81 95 ASN A N 1
ATOM 765 C CA . ASN A 1 95 ? -38.648 2.560 26.485 1.00 80.81 95 ASN A CA 1
ATOM 766 C C . ASN A 1 95 ? -38.298 4.032 26.200 1.00 80.81 95 ASN A C 1
ATOM 768 O O . ASN A 1 95 ? -37.986 4.427 25.077 1.00 80.81 95 ASN A O 1
ATOM 772 N N . TRP A 1 96 ? -38.364 4.874 27.236 1.00 85.94 96 TRP A N 1
ATOM 773 C CA . TRP A 1 96 ? -37.987 6.289 27.138 1.00 85.94 96 TRP A CA 1
ATOM 774 C C . TRP A 1 96 ? -36.519 6.488 26.750 1.00 85.94 96 TRP A C 1
ATOM 776 O O . TRP A 1 96 ? -36.216 7.448 26.043 1.00 85.94 96 TRP A O 1
ATOM 786 N N . LYS A 1 97 ? -35.619 5.583 27.161 1.00 87.12 97 LYS A N 1
ATOM 787 C CA . LYS A 1 97 ? -34.185 5.684 26.855 1.00 87.12 97 LYS A CA 1
ATOM 788 C C . LYS A 1 97 ? -33.936 5.587 25.351 1.00 87.12 97 LYS A C 1
ATOM 790 O O . LYS A 1 97 ? -33.202 6.415 24.819 1.00 87.12 97 LYS A O 1
ATOM 795 N N . ASP A 1 98 ? -34.620 4.671 24.669 1.00 88.62 98 ASP A N 1
ATOM 796 C CA . ASP A 1 98 ? -34.496 4.495 23.217 1.00 88.62 98 ASP A CA 1
ATOM 797 C C . ASP A 1 98 ? -35.003 5.732 22.471 1.00 88.62 98 ASP A C 1
ATOM 799 O O . ASP A 1 98 ? -34.329 6.245 21.581 1.00 88.62 98 ASP A O 1
ATOM 803 N N . LYS A 1 99 ? -36.146 6.290 22.893 1.00 91.75 99 LYS A N 1
ATOM 804 C CA . LYS A 1 99 ? -36.695 7.524 22.302 1.00 91.75 99 LYS A CA 1
ATOM 805 C C . LYS A 1 99 ? -35.749 8.715 22.478 1.00 91.75 99 LYS A C 1
ATOM 807 O O . LYS A 1 99 ? -35.519 9.461 21.529 1.00 91.75 99 LYS A O 1
ATOM 812 N N . LEU A 1 100 ? -35.179 8.886 23.675 1.00 92.50 100 LEU A N 1
ATOM 813 C CA . LEU A 1 100 ? -34.182 9.929 23.942 1.00 92.50 100 LEU A CA 1
ATOM 814 C C . LEU A 1 100 ? -32.911 9.716 23.104 1.00 92.50 100 LEU A C 1
ATOM 816 O O . LEU A 1 100 ? -32.331 10.686 22.617 1.00 92.50 100 LEU A O 1
ATOM 820 N N . GLN A 1 101 ? -32.483 8.465 22.918 1.00 92.44 101 GLN A N 1
ATOM 821 C CA . GLN A 1 101 ? -31.315 8.124 22.110 1.00 92.44 101 GLN A CA 1
ATOM 822 C C . GLN A 1 101 ? -31.541 8.413 20.623 1.00 92.44 101 GLN A C 1
ATOM 824 O O . GLN A 1 101 ? -30.658 8.992 19.996 1.00 92.44 101 GLN A O 1
ATOM 829 N N . ILE A 1 102 ? -32.711 8.075 20.074 1.00 92.44 102 ILE A N 1
ATOM 830 C CA . ILE A 1 102 ? -33.081 8.393 18.686 1.00 92.44 102 ILE A CA 1
ATOM 831 C C . ILE A 1 102 ? -33.048 9.910 18.469 1.00 92.44 102 ILE A C 1
ATOM 833 O O . ILE A 1 102 ? -32.315 10.383 17.605 1.00 92.44 102 ILE A O 1
ATOM 837 N N . ALA A 1 103 ? -33.721 10.686 19.329 1.00 93.88 103 ALA A N 1
ATOM 838 C CA . ALA A 1 103 ? -33.714 12.149 19.231 1.00 93.88 103 ALA A CA 1
ATOM 839 C C . ALA A 1 103 ? -32.292 12.742 19.311 1.00 93.88 103 ALA A C 1
ATOM 841 O O . ALA A 1 103 ? -31.953 13.688 18.598 1.00 93.88 103 ALA A O 1
ATOM 842 N N . PHE A 1 104 ? -31.425 12.166 20.151 1.00 95.06 104 PHE A N 1
ATOM 843 C CA . PHE A 1 104 ? -30.019 12.556 20.227 1.00 95.06 104 PHE A CA 1
ATOM 844 C C . PHE A 1 104 ? -29.240 12.252 18.936 1.00 95.06 104 PHE A C 1
ATOM 846 O O . PHE A 1 104 ? -28.477 13.107 18.479 1.00 95.06 104 PHE A O 1
ATOM 853 N N . LEU A 1 105 ? -29.426 11.067 18.346 1.00 93.25 105 LEU A N 1
ATOM 854 C CA . LEU A 1 105 ? -28.776 10.671 17.091 1.00 93.25 105 LEU A CA 1
ATOM 855 C C . LEU A 1 105 ? -29.225 11.550 15.915 1.00 93.25 105 LEU A C 1
ATOM 857 O O . LEU A 1 105 ? -28.381 11.978 15.123 1.00 93.25 105 LEU A O 1
ATOM 861 N N . ASP A 1 106 ? -30.507 11.919 15.884 1.00 94.38 106 ASP A N 1
ATOM 862 C CA . ASP A 1 106 ? -31.091 12.853 14.910 1.00 94.38 106 ASP A CA 1
ATOM 863 C C . ASP A 1 106 ? -30.648 14.309 15.131 1.00 94.38 106 ASP A C 1
ATOM 865 O O . ASP A 1 106 ? -30.886 15.182 14.293 1.00 94.38 106 ASP A O 1
ATOM 869 N N . LYS A 1 107 ? -29.951 14.581 16.244 1.00 94.81 107 LYS A N 1
ATOM 870 C CA . LYS A 1 107 ? -29.541 15.919 16.701 1.00 94.81 107 LYS A CA 1
ATOM 871 C C . LYS A 1 107 ? -30.726 16.866 16.899 1.00 94.81 107 LYS A C 1
ATOM 873 O O . LYS A 1 107 ? -30.566 18.086 16.807 1.00 94.81 107 LYS A O 1
ATOM 878 N N . ASP A 1 108 ? -31.893 16.312 17.203 1.00 95.44 108 ASP A N 1
ATOM 879 C CA . ASP A 1 108 ? -33.117 17.062 17.432 1.00 95.44 108 ASP A CA 1
ATOM 880 C C . ASP A 1 108 ? -33.260 17.401 18.920 1.00 95.44 108 ASP A C 1
ATOM 882 O O . ASP A 1 108 ? -33.767 16.630 19.741 1.00 95.44 108 ASP A O 1
ATOM 886 N N . LYS A 1 109 ? -32.765 18.589 19.275 1.00 95.12 109 LYS A N 1
ATOM 887 C CA . LYS A 1 109 ? -32.807 19.092 20.650 1.00 95.12 109 LYS A CA 1
ATOM 888 C C . LYS A 1 109 ? -34.235 19.386 21.121 1.00 95.12 109 LYS A C 1
ATOM 890 O O . LYS A 1 109 ? -34.512 19.198 22.300 1.00 95.12 109 LYS A O 1
ATOM 895 N N . GLU A 1 110 ? -35.125 19.814 20.228 1.00 95.62 110 GLU A N 1
ATOM 896 C CA . GLU A 1 110 ? -36.514 20.130 20.576 1.00 95.62 110 GLU A CA 1
ATOM 897 C C . GLU A 1 110 ? -37.276 18.845 20.912 1.00 95.62 110 GLU A C 1
ATOM 899 O O . GLU A 1 110 ? -37.853 18.736 21.995 1.00 95.62 110 GLU A O 1
ATOM 904 N N . SER A 1 111 ? -37.152 17.818 20.063 1.00 94.56 111 SER A N 1
ATOM 905 C CA . SER A 1 111 ? -37.722 16.495 20.342 1.00 94.56 111 SER A CA 1
ATOM 906 C C .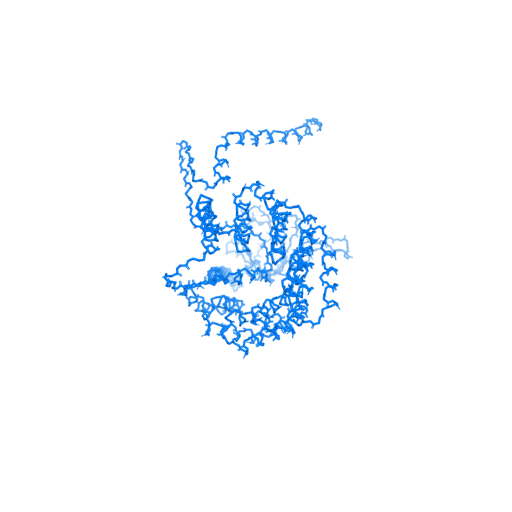 SER A 1 111 ? -37.162 15.878 21.625 1.00 94.56 111 SER A C 1
ATOM 908 O O . SER A 1 111 ? -37.914 15.286 22.402 1.00 94.56 111 SER A O 1
ATOM 910 N N . LEU A 1 112 ? -35.857 16.028 21.887 1.00 95.81 112 LEU A N 1
ATOM 911 C CA . LEU A 1 112 ? -35.238 15.550 23.127 1.00 95.81 112 LEU A CA 1
ATOM 912 C C . LEU A 1 112 ? -35.865 16.210 24.371 1.00 95.81 112 LEU A C 1
ATOM 914 O O . LEU A 1 112 ? -36.155 15.518 25.352 1.00 95.81 112 LEU A O 1
ATOM 918 N N . ASP A 1 113 ? -36.087 17.525 24.328 1.00 95.94 113 ASP A N 1
ATOM 919 C CA . ASP A 1 113 ? -36.663 18.302 25.433 1.00 95.94 113 ASP A CA 1
ATOM 920 C C . ASP A 1 113 ? -38.133 17.943 25.677 1.00 95.94 113 ASP A C 1
ATOM 922 O O . ASP A 1 113 ? -38.541 17.727 26.824 1.00 95.94 113 ASP A O 1
ATOM 926 N N . ASP A 1 114 ? -38.913 17.795 24.607 1.00 95.19 114 ASP A N 1
ATOM 927 C CA . ASP A 1 114 ? -40.320 17.400 24.672 1.00 95.19 114 ASP A CA 1
ATOM 928 C C . ASP A 1 114 ? -40.502 15.981 25.221 1.00 95.19 114 ASP A C 1
ATOM 930 O O . ASP A 1 114 ? -41.380 15.736 26.058 1.00 95.19 114 ASP A O 1
ATOM 934 N N . LEU A 1 115 ? -39.668 15.036 24.778 1.00 94.62 115 LEU A N 1
ATOM 935 C CA . LEU A 1 115 ? -39.674 13.661 25.280 1.00 94.62 115 LEU A CA 1
ATOM 936 C C . LEU A 1 115 ? -39.317 13.611 26.764 1.00 94.62 115 LEU A C 1
ATOM 938 O O . LEU A 1 115 ? -39.999 12.930 27.533 1.00 94.62 115 LEU A O 1
ATOM 942 N N . TYR A 1 116 ? -38.287 14.351 27.181 1.00 94.81 116 TYR A N 1
ATOM 943 C CA . TYR A 1 116 ? -37.907 14.413 28.588 1.00 94.81 116 TYR A CA 1
ATOM 944 C C . TYR A 1 116 ? -39.010 15.033 29.447 1.00 94.81 116 TYR A C 1
ATOM 946 O O . TYR A 1 116 ? -39.318 14.500 30.513 1.00 94.81 116 TYR A O 1
ATOM 954 N N . LYS A 1 117 ? -39.652 16.111 28.980 1.00 94.56 117 LYS A N 1
ATOM 955 C CA . LYS A 1 117 ? -40.765 16.741 29.697 1.00 94.56 117 LYS A CA 1
ATOM 956 C C . LYS A 1 117 ? -41.899 15.744 29.945 1.00 94.56 117 LYS A C 1
ATOM 958 O O . LYS A 1 117 ? -42.281 15.561 31.100 1.00 94.56 117 LYS A O 1
ATOM 963 N N . LYS A 1 118 ? -42.356 15.043 28.901 1.00 92.69 118 LYS A N 1
ATOM 964 C CA . LYS A 1 118 ? -43.394 13.998 29.004 1.00 92.69 118 LYS A CA 1
ATOM 965 C C . LYS A 1 118 ? -42.990 12.891 29.981 1.00 92.69 118 LYS A C 1
ATOM 967 O O . LYS A 1 118 ? -43.738 12.575 30.901 1.00 92.69 118 LYS A O 1
ATOM 972 N N . MET A 1 119 ? -41.770 12.368 29.847 1.00 92.62 119 MET A N 1
ATOM 973 C CA . MET A 1 119 ? -41.237 11.341 30.750 1.00 92.62 119 MET A CA 1
ATOM 974 C C . MET A 1 119 ? -41.216 11.816 32.213 1.00 92.62 119 MET A C 1
ATOM 976 O O . MET A 1 119 ? -41.598 11.073 33.118 1.00 92.62 119 MET A O 1
ATOM 980 N N . SER A 1 120 ? -40.817 13.070 32.449 1.00 89.50 120 SER A N 1
ATOM 981 C CA . SER A 1 120 ? -40.680 13.645 33.790 1.00 89.50 120 SER A CA 1
ATOM 982 C C . SER A 1 120 ? -42.016 13.873 34.509 1.00 89.50 120 SER A C 1
ATOM 984 O O . SER A 1 120 ? -42.047 13.832 35.743 1.00 89.50 120 SER A O 1
ATOM 986 N N . GLU A 1 121 ? -43.093 14.096 33.747 1.00 90.69 121 GLU A N 1
ATOM 987 C CA . GLU A 1 121 ? -44.468 14.252 34.235 1.00 90.69 121 GLU A CA 1
ATOM 988 C C . GLU A 1 121 ? -45.119 12.889 34.529 1.00 90.69 121 GLU A C 1
ATOM 990 O O . GLU A 1 121 ? -45.874 12.766 35.492 1.00 90.69 121 GLU A O 1
ATOM 995 N N . GLU A 1 122 ? -44.796 11.852 33.746 1.00 88.06 122 GLU A N 1
ATOM 996 C CA . GLU A 1 122 ? -45.366 10.507 33.906 1.00 88.06 122 GLU A CA 1
ATOM 997 C C . GLU A 1 122 ? -44.695 9.671 35.003 1.00 88.06 122 GLU A C 1
ATOM 999 O O . GLU A 1 122 ? -45.357 8.847 35.642 1.00 88.06 122 GLU A O 1
ATOM 1004 N N . LYS A 1 123 ? -43.383 9.839 35.224 1.00 86.75 123 LYS A N 1
ATOM 1005 C CA . LYS A 1 123 ? -42.640 9.024 36.195 1.00 86.75 123 LYS A CA 1
ATOM 1006 C C . LYS A 1 123 ? -42.595 9.673 37.589 1.00 86.75 123 LYS A C 1
ATOM 1008 O O . LYS A 1 123 ? -42.188 10.836 37.712 1.00 86.75 123 LYS A O 1
ATOM 1013 N N . PRO A 1 124 ? -42.917 8.931 38.669 1.00 87.06 124 PRO A N 1
ATOM 1014 C CA . PRO A 1 124 ? -42.639 9.379 40.031 1.00 87.06 124 PRO A CA 1
ATOM 1015 C C . PRO A 1 124 ? -41.128 9.418 40.296 1.00 87.06 124 PRO A C 1
ATOM 1017 O O . PRO A 1 124 ? -40.339 8.797 39.573 1.00 87.06 124 PRO A O 1
ATOM 1020 N N . GLU A 1 125 ? -40.724 10.136 41.347 1.00 86.88 125 GLU A N 1
ATOM 1021 C CA . GLU A 1 125 ? -39.327 10.141 41.788 1.00 86.88 125 GLU A CA 1
ATOM 1022 C C . GLU A 1 125 ? -38.892 8.712 42.127 1.00 86.88 125 GLU A C 1
ATOM 1024 O O . GLU A 1 125 ? -39.494 8.033 42.961 1.00 86.88 125 GLU A O 1
ATOM 1029 N N . SER A 1 126 ? -37.921 8.219 41.368 1.00 88.62 126 SER A N 1
ATOM 1030 C CA . SER A 1 126 ? -37.520 6.819 41.345 1.00 88.62 126 SER A CA 1
ATOM 1031 C C . SER A 1 126 ? -36.121 6.696 40.760 1.00 88.62 126 SER A C 1
ATOM 1033 O O . SER A 1 126 ? -35.671 7.566 40.014 1.00 88.62 126 SER A O 1
ATOM 1035 N N . LEU A 1 127 ? -35.474 5.563 41.036 1.00 87.94 127 LEU A N 1
ATOM 1036 C CA . LEU A 1 127 ? -34.187 5.192 40.451 1.00 87.94 127 LEU A CA 1
ATOM 1037 C C . LEU A 1 127 ? -34.183 5.358 38.922 1.00 87.94 127 LEU A C 1
ATOM 1039 O O . LEU A 1 127 ? -33.275 5.974 38.369 1.00 87.94 127 LEU A O 1
ATOM 1043 N N . GLU A 1 128 ? -35.222 4.861 38.247 1.00 87.94 128 GLU A N 1
ATOM 1044 C CA . GLU A 1 128 ? -35.340 4.953 36.788 1.00 87.94 128 GLU A CA 1
ATOM 1045 C C . GLU A 1 128 ? -35.458 6.398 36.306 1.00 87.94 128 GLU A C 1
ATOM 1047 O O . GLU A 1 128 ? -34.806 6.778 35.338 1.00 87.94 128 GLU A O 1
ATOM 1052 N N . LYS A 1 129 ? -36.254 7.228 36.992 1.00 89.94 129 LYS A N 1
ATOM 1053 C CA . LYS A 1 129 ? -36.378 8.647 36.645 1.00 89.94 129 LYS A CA 1
ATOM 1054 C C . LYS A 1 129 ? -35.046 9.375 36.807 1.00 89.94 129 LYS A C 1
ATOM 1056 O O . LYS A 1 129 ? -34.702 10.208 35.969 1.00 89.94 129 LYS A O 1
ATOM 1061 N N . THR A 1 130 ? -34.279 9.060 37.851 1.00 91.94 130 THR A N 1
ATOM 1062 C CA . THR A 1 130 ? -32.936 9.616 38.056 1.00 91.94 130 THR A CA 1
ATOM 1063 C C . THR A 1 130 ? -31.981 9.207 36.929 1.00 91.94 130 THR A C 1
ATOM 1065 O O . THR A 1 130 ? -31.258 10.058 36.409 1.00 91.94 130 THR A O 1
ATOM 1068 N N . GLU A 1 131 ? -31.999 7.940 36.501 1.00 90.88 131 GLU A N 1
ATOM 1069 C CA . GLU A 1 131 ? -31.209 7.463 35.355 1.00 90.88 131 GLU A CA 1
ATOM 1070 C C . GLU A 1 131 ? -31.593 8.165 34.049 1.00 90.88 131 GLU A C 1
ATOM 1072 O O . GLU A 1 131 ? -30.721 8.683 33.347 1.00 90.88 131 GLU A O 1
ATOM 1077 N N . ASP A 1 132 ? -32.890 8.225 33.743 1.00 92.00 132 ASP A N 1
ATOM 1078 C CA . ASP A 1 132 ? -33.413 8.866 32.534 1.00 92.00 132 ASP A CA 1
ATOM 1079 C C . ASP A 1 132 ? -33.079 10.367 32.522 1.00 92.00 132 ASP A C 1
ATOM 1081 O O . ASP A 1 132 ? -32.715 10.931 31.488 1.00 92.00 132 ASP A O 1
ATOM 1085 N N . THR A 1 133 ? -33.107 11.010 33.694 1.00 94.81 133 THR A N 1
ATOM 1086 C CA . THR A 1 133 ? -32.674 12.403 33.874 1.00 94.81 133 THR A CA 1
ATOM 1087 C C . THR A 1 133 ? -31.183 12.576 33.600 1.00 94.81 133 THR A C 1
ATOM 1089 O O . THR A 1 133 ? -30.792 13.524 32.916 1.00 94.81 133 THR A O 1
ATOM 1092 N N . ALA A 1 134 ? -30.334 11.668 34.087 1.00 95.38 134 ALA A N 1
ATOM 1093 C CA . ALA A 1 134 ? -28.902 11.713 33.811 1.00 95.38 134 ALA A CA 1
ATOM 1094 C C . ALA A 1 134 ? -28.607 11.557 32.306 1.00 95.38 134 ALA A C 1
ATOM 1096 O O . ALA A 1 134 ? -27.801 12.318 31.767 1.00 95.38 134 ALA A O 1
ATOM 1097 N N . ILE A 1 135 ? -29.297 10.635 31.621 1.00 94.81 135 ILE A N 1
ATOM 1098 C CA . ILE A 1 135 ? -29.200 10.427 30.163 1.00 94.81 135 ILE A CA 1
ATOM 1099 C C . ILE A 1 135 ? -29.621 11.676 29.397 1.00 94.81 135 ILE A C 1
ATOM 1101 O O . ILE A 1 135 ? -28.879 12.162 28.544 1.00 94.81 135 ILE A O 1
ATOM 1105 N N . TYR A 1 136 ? -30.792 12.223 29.716 1.00 96.56 136 TYR A N 1
ATOM 1106 C CA . TYR A 1 136 ? -31.293 13.431 29.073 1.00 96.56 136 TYR A CA 1
ATOM 1107 C C . TYR A 1 136 ? -30.302 14.593 29.207 1.00 96.56 136 TYR A C 1
ATOM 1109 O O . TYR A 1 136 ? -29.991 15.270 28.223 1.00 96.56 136 TYR A O 1
ATOM 1117 N N . LEU A 1 137 ? -29.771 14.818 30.413 1.00 97.50 137 LEU A N 1
ATOM 1118 C CA . LEU A 1 137 ? -28.800 15.882 30.649 1.00 97.50 137 LEU A CA 1
ATOM 1119 C C . LEU A 1 137 ? -27.477 15.615 29.917 1.00 97.50 137 LEU A C 1
ATOM 1121 O O . LEU A 1 137 ? -26.875 16.549 29.392 1.00 97.50 137 LEU A O 1
ATOM 1125 N N . TYR A 1 138 ? -27.036 14.360 29.833 1.00 97.06 138 TYR A N 1
ATOM 1126 C CA . TYR A 1 138 ? -25.875 13.967 29.035 1.00 97.06 138 TYR A CA 1
ATOM 1127 C C . TYR A 1 138 ? -26.064 14.289 27.546 1.00 97.06 138 TYR A C 1
ATOM 1129 O O . TYR A 1 138 ? -25.225 14.968 26.953 1.00 97.06 138 TYR A O 1
ATOM 1137 N N . PHE A 1 139 ? -27.179 13.875 26.944 1.00 97.31 139 PHE A N 1
ATOM 1138 C CA . PHE A 1 139 ? -27.477 14.167 25.540 1.00 97.31 139 PHE A CA 1
ATOM 1139 C C . PHE A 1 139 ? -27.634 15.666 25.293 1.00 97.31 139 PHE A C 1
ATOM 1141 O O . PHE A 1 139 ? -27.023 16.206 24.372 1.00 97.31 139 PHE A O 1
ATOM 1148 N N . SER A 1 140 ? -28.350 16.365 26.173 1.00 96.94 140 SER A N 1
ATOM 1149 C CA . SER A 1 140 ? -28.488 17.824 26.133 1.00 96.94 140 SER A CA 1
ATOM 1150 C C . SER A 1 140 ? -27.134 18.525 26.138 1.00 96.94 140 SER A C 1
ATOM 1152 O O . SER A 1 140 ? -26.901 19.433 25.339 1.00 96.94 140 SER A O 1
ATOM 1154 N N . TYR A 1 141 ? -26.217 18.058 26.988 1.00 97.06 141 TYR A N 1
ATOM 1155 C CA . TYR A 1 141 ? -24.856 18.565 27.062 1.00 97.06 141 TYR A CA 1
ATOM 1156 C C . TYR A 1 141 ? -24.103 18.392 25.731 1.00 97.06 141 TYR A C 1
ATOM 1158 O O . TYR A 1 141 ? -23.464 19.327 25.245 1.00 97.06 141 TYR A O 1
ATOM 1166 N N . PHE A 1 142 ? -24.209 17.218 25.102 1.00 95.62 142 PHE A N 1
ATOM 1167 C CA . PHE A 1 142 ? -23.564 16.932 23.815 1.00 95.62 142 PHE A CA 1
ATOM 1168 C C . PHE A 1 142 ? -24.201 17.668 22.627 1.00 95.62 142 PHE A C 1
ATOM 1170 O O . PHE A 1 142 ? -23.506 17.910 21.638 1.00 95.62 142 PHE A O 1
ATOM 1177 N N . LEU A 1 143 ? -25.466 18.078 22.746 1.00 95.69 143 LEU A N 1
ATOM 1178 C CA . LEU A 1 143 ? -26.162 18.951 21.793 1.00 95.69 143 LEU A CA 1
ATOM 1179 C C . LEU A 1 143 ? -25.926 20.452 22.048 1.00 95.69 143 LEU A C 1
ATOM 1181 O O . LEU A 1 143 ? -26.419 21.283 21.290 1.00 95.69 143 LEU A O 1
ATOM 1185 N N . GLY A 1 144 ? -25.137 20.814 23.066 1.00 93.75 144 GLY A N 1
ATOM 1186 C CA . GLY A 1 144 ? -24.664 22.183 23.291 1.00 93.75 144 GLY A CA 1
ATOM 1187 C C . GLY A 1 144 ? -25.238 22.901 24.515 1.00 93.75 144 GLY A C 1
ATOM 1188 O O . GLY A 1 144 ? -24.839 24.040 24.762 1.00 93.75 144 GLY A O 1
ATOM 1189 N N . ASP A 1 145 ? -26.107 22.271 25.315 1.00 94.94 145 ASP A N 1
ATOM 1190 C CA . ASP A 1 145 ? -26.571 22.850 26.586 1.00 94.94 145 ASP A CA 1
ATOM 1191 C C . ASP A 1 145 ? -25.478 22.740 27.662 1.00 94.94 145 ASP A C 1
ATOM 1193 O O . ASP A 1 145 ? -25.350 21.741 28.373 1.00 94.94 145 ASP A O 1
ATOM 1197 N N . LEU A 1 146 ? -24.678 23.797 27.811 1.00 92.19 146 LEU A N 1
ATOM 1198 C CA . LEU A 1 146 ? -23.605 23.838 28.805 1.00 92.19 146 LEU A CA 1
ATOM 1199 C C . LEU A 1 146 ? -24.119 23.833 30.255 1.00 92.19 146 LEU A C 1
ATOM 1201 O O . LEU A 1 146 ? -23.382 23.406 31.149 1.00 92.19 146 LEU A O 1
ATOM 1205 N N . GLU A 1 147 ? -25.363 24.256 30.509 1.00 95.88 147 GLU A N 1
ATOM 1206 C CA . GLU A 1 147 ? -25.954 24.232 31.852 1.00 95.88 147 GLU A CA 1
ATOM 1207 C C . GLU A 1 147 ? -26.265 22.807 32.314 1.00 95.88 147 GLU A C 1
ATOM 1209 O O . GLU A 1 147 ? -26.314 22.540 33.521 1.00 95.88 147 GLU A O 1
ATOM 1214 N N . ALA A 1 148 ? -26.428 21.870 31.375 1.00 96.44 148 ALA A N 1
ATOM 1215 C CA . ALA A 1 148 ? -26.709 20.474 31.678 1.00 96.44 148 ALA A CA 1
ATOM 1216 C C . ALA A 1 148 ? -25.615 19.825 32.544 1.00 96.44 148 ALA A C 1
ATOM 1218 O O . ALA A 1 148 ? -25.927 19.006 33.407 1.00 96.44 148 ALA A O 1
ATOM 1219 N N . LEU A 1 149 ? -24.350 20.248 32.419 1.00 96.31 149 LEU A N 1
ATOM 1220 C CA . LEU A 1 149 ? -23.270 19.773 33.293 1.00 96.31 149 LEU A CA 1
ATOM 1221 C C . LEU A 1 149 ? -23.453 20.226 34.751 1.00 96.31 149 LEU A C 1
ATOM 1223 O O . LEU A 1 149 ? -23.197 19.456 35.676 1.00 96.31 149 LEU A O 1
ATOM 1227 N N . GLU A 1 150 ? -23.898 21.461 34.985 1.00 96.62 150 GLU A N 1
ATOM 1228 C CA . GLU A 1 150 ? -24.170 21.936 36.346 1.00 96.62 150 GLU A CA 1
ATOM 1229 C C . GLU A 1 150 ? -25.419 21.261 36.930 1.00 96.62 150 GLU A C 1
ATOM 1231 O O . GLU A 1 150 ? -25.443 20.939 38.119 1.00 96.62 150 GLU A O 1
ATOM 1236 N N . LYS A 1 151 ? -26.424 20.965 36.094 1.00 97.19 151 LYS A N 1
ATOM 1237 C CA . LYS A 1 151 ? -27.586 20.148 36.481 1.00 97.19 151 LYS A CA 1
ATOM 1238 C C . LYS A 1 151 ? -27.168 18.715 36.844 1.00 97.19 151 LYS A C 1
ATOM 1240 O O . LYS A 1 151 ? -27.591 18.228 37.887 1.00 97.19 151 LYS A O 1
ATOM 1245 N N . LEU A 1 152 ? -26.264 18.087 36.084 1.00 96.62 152 LEU A N 1
ATOM 1246 C CA . LEU A 1 152 ? -25.713 16.759 36.402 1.00 96.62 152 LEU A CA 1
ATOM 1247 C C . LEU A 1 152 ? -24.967 16.737 37.740 1.00 96.62 152 LEU A C 1
ATOM 1249 O O . LEU A 1 152 ? -25.140 15.809 38.518 1.00 96.62 152 LEU A O 1
ATOM 1253 N N . LYS A 1 153 ? -24.179 17.769 38.060 1.00 96.44 153 LYS A N 1
ATOM 1254 C CA . LYS A 1 153 ? -23.504 17.865 39.371 1.00 96.44 153 LYS A CA 1
ATOM 1255 C C . LYS A 1 153 ? -24.473 18.069 40.529 1.00 96.44 153 LYS A C 1
ATOM 1257 O O . LYS A 1 153 ? -24.199 17.644 41.648 1.00 96.44 153 LYS A O 1
ATOM 1262 N N . LYS A 1 154 ? -25.582 18.779 40.300 1.00 96.19 154 LYS A N 1
ATOM 1263 C CA . LYS A 1 154 ? -26.654 18.882 41.299 1.00 96.19 154 LYS A CA 1
ATOM 1264 C C . LYS A 1 154 ? -27.321 17.523 41.498 1.00 96.19 154 LYS A C 1
ATOM 1266 O O . LYS A 1 154 ? -27.537 17.144 42.641 1.00 96.19 154 LYS A O 1
ATOM 1271 N N . LEU A 1 155 ? -27.563 16.789 40.410 1.00 94.56 155 LEU A N 1
ATOM 1272 C CA . LEU A 1 155 ? -28.083 15.424 40.456 1.00 94.56 155 LEU A CA 1
ATOM 1273 C C . LEU A 1 155 ? -27.135 14.491 41.223 1.00 94.56 155 LEU A C 1
ATOM 1275 O O . LEU A 1 155 ? -27.592 13.801 42.117 1.00 94.56 155 LEU A O 1
ATOM 1279 N N . GLU A 1 156 ? -25.821 14.547 40.967 1.00 94.81 156 GLU A N 1
ATOM 1280 C CA . GLU A 1 156 ? -24.788 13.808 41.720 1.00 94.81 156 GLU A CA 1
ATOM 1281 C C . GLU A 1 156 ? -24.905 14.045 43.235 1.00 94.81 156 GLU A C 1
ATOM 1283 O O . GLU A 1 156 ? -24.905 13.096 44.011 1.00 94.81 156 GLU A O 1
ATOM 1288 N N . LYS A 1 157 ? -25.028 15.308 43.665 1.00 93.25 157 LYS A N 1
ATOM 1289 C CA . LYS A 1 157 ? -25.081 15.678 45.092 1.00 93.25 157 LYS A CA 1
ATOM 1290 C C . LYS A 1 157 ? -26.390 15.312 45.783 1.00 93.25 157 LYS A C 1
ATOM 1292 O O . LYS A 1 157 ? -26.376 15.056 46.982 1.00 93.25 157 LYS A O 1
ATOM 1297 N N . ASN A 1 158 ? -27.495 15.354 45.048 1.00 90.44 158 ASN A N 1
ATOM 1298 C CA . ASN A 1 158 ? -28.837 15.141 45.584 1.00 90.44 158 ASN A CA 1
ATOM 1299 C C . ASN A 1 158 ? -29.342 13.712 45.339 1.00 90.44 158 ASN A C 1
ATOM 1301 O O . ASN A 1 158 ? -30.491 13.420 45.649 1.00 90.44 158 ASN A O 1
ATOM 1305 N N . ASN A 1 159 ? -28.523 12.841 44.744 1.00 87.12 159 ASN A N 1
ATOM 1306 C CA . ASN A 1 159 ? -28.922 11.484 44.410 1.00 87.12 159 ASN A CA 1
ATOM 1307 C C . ASN A 1 159 ? -29.143 10.649 45.680 1.00 87.12 159 ASN A C 1
ATOM 1309 O O . ASN A 1 159 ? -28.213 10.410 46.448 1.00 87.12 159 ASN A O 1
ATOM 1313 N N . GLU A 1 160 ? -30.362 10.146 45.853 1.00 88.25 160 GLU A N 1
ATOM 1314 C CA . GLU A 1 160 ? -30.737 9.257 46.959 1.00 88.25 160 GLU A CA 1
ATOM 1315 C C . GLU A 1 160 ? -30.571 7.767 46.603 1.00 88.25 160 GLU A C 1
ATOM 1317 O O . GLU A 1 160 ? -30.788 6.899 47.449 1.00 88.25 160 GLU A O 1
ATOM 1322 N N . TYR A 1 161 ? -30.166 7.451 45.364 1.00 88.56 161 TYR A N 1
ATOM 1323 C CA . TYR A 1 161 ? -30.077 6.086 44.839 1.00 88.56 161 TYR A CA 1
ATOM 1324 C C . TYR A 1 161 ? -28.621 5.662 44.573 1.00 88.56 161 TYR A C 1
ATOM 1326 O O . TYR A 1 161 ? -28.099 5.891 43.476 1.00 88.56 161 TYR A O 1
ATOM 1334 N N . PRO A 1 162 ? -27.956 4.956 45.511 1.00 85.12 162 PRO A N 1
ATOM 1335 C CA . PRO A 1 162 ? -26.559 4.531 45.357 1.00 85.12 162 PRO A CA 1
ATOM 1336 C C . PRO A 1 162 ? -26.276 3.732 44.077 1.00 85.12 162 PRO A C 1
ATOM 1338 O O . PRO A 1 162 ? -25.206 3.856 43.494 1.00 85.12 162 PRO A O 1
ATOM 1341 N N . LYS A 1 163 ? -27.254 2.951 43.597 1.00 85.75 163 LYS A N 1
ATOM 1342 C CA . LYS A 1 163 ? -27.131 2.149 42.367 1.00 85.75 163 LYS A CA 1
ATOM 1343 C C . LYS A 1 163 ? -26.906 2.986 41.099 1.00 85.75 163 LYS A C 1
ATOM 1345 O O . LYS A 1 163 ? -26.329 2.476 40.150 1.00 85.75 163 LYS A O 1
ATOM 1350 N N . VAL A 1 164 ? -27.333 4.250 41.091 1.00 89.94 164 VAL A N 1
ATOM 1351 C CA . VAL A 1 164 ? -27.206 5.165 39.938 1.00 89.94 164 VAL A CA 1
ATOM 1352 C C . VAL A 1 164 ? -25.977 6.068 40.066 1.00 89.94 164 VAL A C 1
ATOM 1354 O O . VAL A 1 164 ? -25.576 6.728 39.109 1.00 89.94 164 VAL A O 1
ATOM 1357 N N . GLU A 1 165 ? -25.347 6.099 41.243 1.00 92.50 165 GLU A N 1
ATOM 1358 C CA . GLU A 1 165 ? -24.232 7.001 41.541 1.00 92.50 165 GLU A CA 1
ATOM 1359 C C . GLU A 1 165 ? -23.059 6.783 40.571 1.00 92.50 165 GLU A C 1
ATOM 1361 O O . GLU A 1 165 ? -22.578 7.738 39.963 1.00 92.50 165 GLU A O 1
ATOM 1366 N N . GLU A 1 166 ? -22.661 5.524 40.352 1.00 94.38 166 GLU A N 1
ATOM 1367 C CA . GLU A 1 166 ? -21.643 5.133 39.363 1.00 94.38 166 GLU A CA 1
ATOM 1368 C C . GLU A 1 166 ? -21.959 5.694 37.967 1.00 94.38 166 GLU A C 1
ATOM 1370 O O . GLU A 1 166 ? -21.109 6.305 37.313 1.00 94.38 166 GLU A O 1
ATOM 1375 N N . TYR A 1 167 ? -23.205 5.522 37.525 1.00 94.25 167 TYR A N 1
ATOM 1376 C CA . TYR A 1 167 ? -23.657 5.932 36.204 1.00 94.25 167 TYR A CA 1
ATOM 1377 C C . TYR A 1 167 ? -23.587 7.454 36.010 1.00 94.25 167 TYR A C 1
ATOM 1379 O O . TYR A 1 167 ? -23.049 7.933 35.005 1.00 94.25 167 TYR A O 1
ATOM 1387 N N . ILE A 1 168 ? -24.064 8.222 36.997 1.00 96.44 168 ILE A N 1
ATOM 1388 C CA . ILE A 1 168 ? -24.000 9.691 36.991 1.00 96.44 168 ILE A CA 1
ATOM 1389 C C . ILE A 1 168 ? -22.541 10.160 36.959 1.00 96.44 168 ILE A C 1
ATOM 1391 O O . ILE A 1 168 ? -22.190 11.029 36.156 1.00 96.44 168 ILE A O 1
ATOM 1395 N N . LEU A 1 169 ? -21.675 9.568 37.790 1.00 97.69 169 LEU A N 1
ATOM 1396 C CA . LEU A 1 169 ? -20.248 9.895 37.830 1.00 97.69 169 LEU A CA 1
ATOM 1397 C C . LEU A 1 169 ? -19.580 9.657 36.470 1.00 97.69 169 LEU A C 1
ATOM 1399 O O . LEU A 1 169 ? -18.864 10.536 35.977 1.00 97.69 169 LEU A O 1
ATOM 1403 N N . ARG A 1 170 ? -19.861 8.517 35.824 1.00 97.38 170 ARG A N 1
ATOM 1404 C CA . ARG A 1 170 ? -19.357 8.196 34.480 1.00 97.38 170 ARG A CA 1
ATOM 1405 C C . ARG A 1 170 ? -19.809 9.225 33.444 1.00 97.38 170 ARG A C 1
ATOM 1407 O O . ARG A 1 170 ? -18.981 9.724 32.678 1.00 97.38 170 ARG A O 1
ATOM 1414 N N . ILE A 1 171 ? -21.096 9.569 33.422 1.00 96.94 171 ILE A N 1
ATOM 1415 C CA . ILE A 1 171 ? -21.650 10.580 32.510 1.00 96.94 171 ILE A CA 1
ATOM 1416 C C . ILE A 1 171 ? -20.952 11.933 32.692 1.00 96.94 171 ILE A C 1
ATOM 1418 O O . ILE A 1 171 ? -20.525 12.549 31.712 1.00 96.94 171 ILE A O 1
ATOM 1422 N N . ILE A 1 172 ? -20.770 12.381 33.937 1.00 97.94 172 ILE A N 1
ATOM 1423 C CA . ILE A 1 172 ? -20.060 13.633 34.228 1.00 97.94 172 ILE A CA 1
ATOM 1424 C C . ILE A 1 172 ? -18.606 13.554 33.740 1.00 97.94 172 ILE A C 1
ATOM 1426 O O . ILE A 1 172 ? -18.096 14.518 33.157 1.00 97.94 172 ILE A O 1
ATOM 1430 N N . GLY A 1 173 ? -17.952 12.401 33.916 1.00 97.75 173 GLY A N 1
ATOM 1431 C CA . GLY A 1 173 ? -16.631 12.110 33.359 1.00 97.75 173 GLY A CA 1
ATOM 1432 C C . GLY A 1 173 ? -16.575 12.338 31.846 1.00 97.75 173 GLY A C 1
ATOM 1433 O O . GLY A 1 173 ? -15.701 13.065 31.361 1.00 97.75 173 GLY A O 1
ATOM 1434 N N . PHE A 1 174 ? -17.551 11.817 31.095 1.00 97.56 174 PHE A N 1
ATOM 1435 C CA . PHE A 1 174 ? -17.652 12.046 29.651 1.00 97.56 174 PHE A CA 1
ATOM 1436 C C . PHE A 1 174 ? -17.890 13.515 29.285 1.00 97.56 174 PHE A C 1
ATOM 1438 O O . PHE A 1 174 ? -17.248 14.013 28.356 1.00 97.56 174 PHE A O 1
ATOM 1445 N N . CYS A 1 175 ? -18.735 14.239 30.023 1.00 97.19 175 CYS A N 1
ATOM 1446 C CA . CYS A 1 175 ? -18.944 15.674 29.806 1.00 97.19 175 CYS A CA 1
ATOM 1447 C C . CYS A 1 175 ? -17.646 16.478 30.012 1.00 97.19 175 CYS A C 1
ATOM 1449 O O . CYS A 1 175 ? -17.314 17.368 29.224 1.00 97.19 175 CYS A O 1
ATOM 1451 N N . TYR A 1 176 ? -16.848 16.146 31.033 1.00 97.56 176 TYR A N 1
ATOM 1452 C CA . TYR A 1 176 ? -15.534 16.766 31.217 1.00 97.56 176 TYR A CA 1
ATOM 1453 C C . TYR A 1 176 ? -14.538 16.383 30.121 1.00 97.56 176 TYR A C 1
ATOM 1455 O O . TYR A 1 176 ? -13.790 17.252 29.662 1.00 97.56 176 TYR A O 1
ATOM 1463 N N . LYS A 1 177 ? -14.539 15.122 29.670 1.00 96.25 177 LYS A N 1
ATOM 1464 C CA . LYS A 1 177 ? -13.683 14.650 28.571 1.00 96.25 177 LYS A CA 1
ATOM 1465 C C . LYS A 1 177 ? -13.995 15.407 27.278 1.00 96.25 177 LYS A C 1
ATOM 1467 O O . LYS A 1 177 ? -13.073 15.902 26.638 1.00 96.25 177 LYS A O 1
ATOM 1472 N N . LYS A 1 178 ? -15.280 15.596 26.951 1.00 95.06 178 LYS A N 1
ATOM 1473 C CA . LYS A 1 178 ? -15.751 16.361 25.780 1.00 95.06 178 LYS A CA 1
ATOM 1474 C C . LYS A 1 178 ? -15.224 17.802 25.753 1.00 95.06 178 LYS A C 1
ATOM 1476 O O . LYS A 1 178 ? -14.896 18.309 24.687 1.00 95.06 178 LYS A O 1
ATOM 1481 N N . ASN A 1 179 ? -15.077 18.427 26.922 1.00 92.88 179 ASN A N 1
ATOM 1482 C CA . ASN A 1 179 ? -14.503 19.771 27.095 1.00 92.88 179 ASN A CA 1
ATOM 1483 C C . ASN A 1 179 ? -12.974 19.817 27.213 1.00 92.88 179 ASN A C 1
ATOM 1485 O O . ASN A 1 179 ? -12.417 20.842 27.619 1.00 92.88 179 ASN A O 1
ATOM 1489 N N . ASN A 1 180 ? -12.285 18.703 26.969 1.00 93.75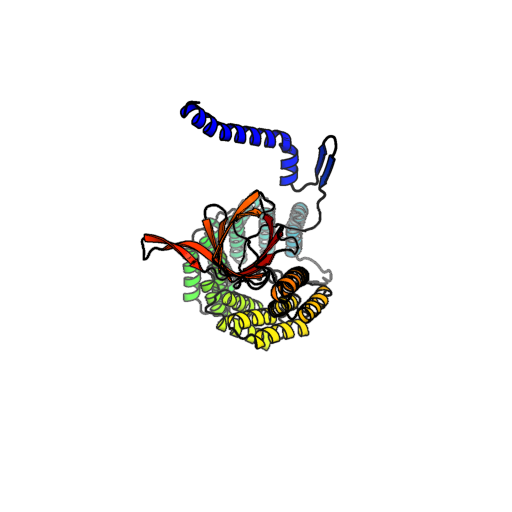 180 ASN A N 1
ATOM 1490 C CA . ASN A 1 180 ? -10.846 18.579 27.177 1.00 93.75 180 ASN A CA 1
ATOM 1491 C C . ASN A 1 180 ? -10.399 18.930 28.621 1.00 93.75 180 ASN A C 1
ATOM 1493 O O . ASN A 1 180 ? -9.300 19.430 28.867 1.00 93.75 180 ASN A O 1
ATOM 1497 N N . ARG A 1 181 ? -11.262 18.697 29.622 1.00 96.50 181 ARG A N 1
ATOM 1498 C CA . ARG A 1 181 ? -10.945 18.848 31.056 1.00 96.50 181 ARG A CA 1
ATOM 1499 C C . ARG A 1 181 ? -10.483 17.505 31.623 1.00 96.50 181 ARG A C 1
ATOM 1501 O O . ARG A 1 181 ? -11.096 16.951 32.533 1.00 96.50 181 ARG A O 1
ATOM 1508 N N . LEU A 1 182 ? -9.384 16.999 31.068 1.00 97.19 182 LEU A N 1
ATOM 1509 C CA . LEU A 1 182 ? -8.924 15.614 31.219 1.00 97.19 182 LEU A CA 1
ATOM 1510 C C . LEU A 1 182 ? -8.676 15.185 32.671 1.00 97.19 182 LEU A C 1
ATOM 1512 O O . LEU A 1 182 ? -9.089 14.096 33.047 1.00 97.19 182 LEU A O 1
ATOM 1516 N N . ASN A 1 183 ? -8.087 16.044 33.514 1.00 97.19 183 ASN A N 1
ATOM 1517 C CA . ASN A 1 183 ? -7.874 15.722 34.934 1.00 97.19 183 ASN A CA 1
ATOM 1518 C C . ASN A 1 183 ? -9.197 15.477 35.674 1.00 97.19 183 ASN A C 1
ATOM 1520 O O . ASN A 1 183 ? -9.325 14.490 36.387 1.00 97.19 183 ASN A O 1
ATOM 1524 N N . LYS A 1 184 ? -10.204 16.332 35.443 1.00 97.56 184 LYS A N 1
ATOM 1525 C CA . LYS A 1 184 ? -11.526 16.167 36.060 1.00 97.56 184 LYS A CA 1
ATOM 1526 C C . LYS A 1 184 ? -12.227 14.924 35.525 1.00 97.56 184 LYS A C 1
ATOM 1528 O O . LYS A 1 184 ? -12.787 14.172 36.307 1.00 97.56 184 LYS A O 1
ATOM 1533 N N . ALA A 1 185 ? -12.169 14.691 34.214 1.00 98.00 185 ALA A N 1
ATOM 1534 C CA . ALA A 1 185 ? -12.728 13.483 33.611 1.00 98.00 185 ALA A CA 1
ATOM 1535 C C . ALA A 1 185 ? -12.116 12.216 34.229 1.00 98.00 185 ALA A C 1
ATOM 1537 O O . ALA A 1 185 ? -12.848 11.341 34.681 1.00 98.00 185 ALA A O 1
ATOM 1538 N N . LYS A 1 186 ? -10.781 12.172 34.331 1.00 98.00 186 LYS A N 1
ATOM 1539 C CA . LYS A 1 186 ? -10.026 11.093 34.976 1.00 98.00 186 LYS A CA 1
ATOM 1540 C C . LYS A 1 186 ? -10.499 10.848 36.412 1.00 98.00 186 LYS A C 1
ATOM 1542 O O . LYS A 1 186 ? -10.777 9.700 36.740 1.00 98.00 186 LYS A O 1
ATOM 1547 N N . ASP A 1 187 ? -10.619 11.901 37.226 1.00 98.00 187 ASP A N 1
ATOM 1548 C CA . ASP A 1 187 ? -11.072 11.790 38.621 1.00 98.00 187 ASP A CA 1
ATOM 1549 C C . ASP A 1 187 ? -12.515 11.254 38.711 1.00 98.00 187 ASP A C 1
ATOM 1551 O O . ASP A 1 187 ? -12.821 10.434 39.569 1.00 98.00 187 ASP A O 1
ATOM 1555 N N . TYR A 1 188 ? -13.414 11.687 37.819 1.00 98.38 188 TYR A N 1
ATOM 1556 C CA . TYR A 1 188 ? -14.798 11.200 37.795 1.00 98.38 188 TYR A CA 1
ATOM 1557 C C . TYR A 1 188 ? -14.910 9.737 37.352 1.00 98.38 188 TYR A C 1
ATOM 1559 O O . TYR A 1 188 ? -15.695 8.992 37.932 1.00 98.38 188 TYR A O 1
ATOM 1567 N N . PHE A 1 189 ? -14.104 9.300 36.382 1.00 98.44 189 PHE A N 1
ATOM 1568 C CA . PHE A 1 189 ? -14.047 7.890 35.995 1.00 98.44 189 PHE A CA 1
ATOM 1569 C C . PHE A 1 189 ? -13.445 7.002 37.095 1.00 98.44 189 PHE A C 1
ATOM 1571 O O . PHE A 1 189 ? -13.931 5.898 37.307 1.00 98.44 189 PHE A O 1
ATOM 1578 N N . GLU A 1 190 ? -12.429 7.474 37.829 1.00 98.06 190 GLU A N 1
ATOM 1579 C CA . GLU A 1 190 ? -11.885 6.745 38.991 1.00 98.06 190 GLU A CA 1
ATOM 1580 C C . GLU A 1 190 ? -12.944 6.585 40.089 1.00 98.06 190 GLU A C 1
ATOM 1582 O O . GLU A 1 190 ? -13.149 5.480 40.582 1.00 98.06 190 GLU A O 1
ATOM 1587 N N . LYS A 1 191 ? -13.696 7.649 40.397 1.00 97.69 191 LYS A N 1
ATOM 1588 C CA . LYS A 1 191 ? -14.822 7.575 41.341 1.00 97.69 191 LYS A CA 1
ATOM 1589 C C . LYS A 1 191 ? -15.928 6.631 40.872 1.00 97.69 191 LYS A C 1
ATOM 1591 O O . LYS A 1 191 ? -16.474 5.894 41.686 1.00 97.69 191 LYS A O 1
ATOM 1596 N N . ALA A 1 192 ? -16.267 6.643 39.581 1.00 97.44 192 ALA A N 1
ATOM 1597 C CA . ALA A 1 192 ? -17.241 5.705 39.024 1.00 97.44 192 ALA A CA 1
ATOM 1598 C C . ALA A 1 192 ? -16.770 4.253 39.227 1.00 97.44 192 ALA A C 1
ATOM 1600 O O . ALA A 1 192 ? -17.504 3.440 39.782 1.00 97.44 192 ALA A O 1
ATOM 1601 N N . ALA A 1 193 ? -15.501 3.962 38.925 1.00 96.44 193 ALA A N 1
ATOM 1602 C CA . ALA A 1 193 ? -14.907 2.644 39.139 1.00 96.44 193 ALA A CA 1
ATOM 1603 C C . ALA A 1 193 ? -14.897 2.204 40.619 1.00 96.44 193 ALA A C 1
ATOM 1605 O O . ALA A 1 193 ? -15.080 1.023 40.911 1.00 96.44 193 ALA A O 1
ATOM 1606 N N . GLU A 1 194 ? -14.691 3.125 41.565 1.00 95.94 194 GLU A N 1
ATOM 1607 C CA . GLU A 1 194 ? -14.760 2.842 43.010 1.00 95.94 194 GLU A CA 1
ATOM 1608 C C . GLU A 1 194 ? -16.175 2.480 43.481 1.00 95.94 194 GLU A C 1
ATOM 1610 O O . GLU A 1 194 ? -16.331 1.697 44.419 1.00 95.94 194 GLU A O 1
ATOM 1615 N N . LYS A 1 195 ? -17.199 3.048 42.837 1.00 94.75 195 LYS A N 1
ATOM 1616 C CA . LYS A 1 195 ? -18.616 2.833 43.163 1.00 94.75 195 LYS A CA 1
ATOM 1617 C C . LYS A 1 195 ? -19.243 1.659 42.417 1.00 94.75 195 LYS A C 1
ATOM 1619 O O . LYS A 1 195 ? -20.301 1.187 42.830 1.00 94.75 195 LYS A O 1
ATOM 1624 N N . SER A 1 196 ? -18.613 1.193 41.341 1.00 93.38 196 SER A N 1
ATOM 1625 C CA . SER A 1 196 ? -19.160 0.120 40.520 1.00 93.38 196 SER A CA 1
ATOM 1626 C C . SER A 1 196 ? -19.111 -1.231 41.234 1.00 93.38 196 SER A C 1
ATOM 1628 O O . SER A 1 196 ? -18.095 -1.626 41.810 1.00 93.38 196 SER A O 1
ATOM 1630 N N . THR A 1 197 ? -20.230 -1.951 41.170 1.00 91.69 197 THR A N 1
ATOM 1631 C CA . THR A 1 197 ? -20.357 -3.324 41.690 1.00 91.69 197 THR A CA 1
ATOM 1632 C C . THR A 1 197 ? -20.167 -4.381 40.603 1.00 91.69 197 THR A C 1
ATOM 1634 O O . THR A 1 197 ? -19.863 -5.529 40.921 1.00 91.69 197 THR A O 1
ATOM 1637 N N . ASP A 1 198 ? -20.289 -3.993 39.331 1.00 93.00 198 ASP A N 1
ATOM 1638 C CA . ASP A 1 198 ? -19.969 -4.830 38.178 1.00 93.00 198 ASP A CA 1
ATOM 1639 C C . ASP A 1 198 ? -18.479 -4.686 37.843 1.00 93.00 198 ASP A C 1
ATOM 1641 O O . ASP A 1 198 ? -18.001 -3.610 37.474 1.00 93.00 198 ASP A O 1
ATOM 1645 N N . LEU A 1 199 ? -17.731 -5.785 37.956 1.00 93.94 199 LEU A N 1
ATOM 1646 C CA . LEU A 1 199 ? -16.293 -5.804 37.685 1.00 93.94 199 LEU A CA 1
ATOM 1647 C C . LEU A 1 199 ? -15.968 -5.397 36.242 1.00 93.94 199 LEU A C 1
ATOM 1649 O O . LEU A 1 199 ? -14.965 -4.720 36.005 1.00 93.94 199 LEU A O 1
ATOM 1653 N N . LEU A 1 200 ? -16.827 -5.751 35.281 1.00 94.12 200 LEU A N 1
ATOM 1654 C CA . LEU A 1 200 ? -16.623 -5.384 33.885 1.00 94.12 200 LEU A CA 1
ATOM 1655 C C . LEU A 1 200 ? -16.797 -3.875 33.688 1.00 94.12 200 LEU A C 1
ATOM 1657 O O . LEU A 1 200 ? -16.010 -3.239 32.979 1.00 94.12 200 LEU A O 1
ATOM 1661 N N . GLN A 1 201 ? -17.814 -3.288 34.317 1.00 94.44 201 GLN A N 1
ATOM 1662 C CA . GLN A 1 201 ? -18.050 -1.853 34.243 1.00 94.44 201 GLN A CA 1
ATOM 1663 C C . GLN A 1 201 ? -16.973 -1.055 34.985 1.00 94.44 201 GLN A C 1
ATOM 1665 O O . GLN A 1 201 ? -16.447 -0.085 34.434 1.00 94.44 201 GLN A O 1
ATOM 1670 N N . LYS A 1 202 ? -16.538 -1.531 36.155 1.00 96.19 202 LYS A N 1
ATOM 1671 C CA . LYS A 1 202 ? -15.366 -1.009 36.865 1.00 96.19 202 LYS A CA 1
ATOM 1672 C C . LYS A 1 202 ? -14.127 -0.963 35.970 1.00 96.19 202 LYS A C 1
ATOM 1674 O O . LYS A 1 202 ? -13.442 0.059 35.906 1.00 96.19 202 LYS A O 1
ATOM 1679 N N . ALA A 1 203 ? -13.844 -2.048 35.252 1.00 96.94 203 ALA A N 1
ATOM 1680 C CA . ALA A 1 203 ? -12.709 -2.119 34.339 1.00 96.94 203 ALA A CA 1
ATOM 1681 C C . ALA A 1 203 ? -12.833 -1.124 33.171 1.00 96.94 203 ALA A C 1
ATOM 1683 O O . ALA A 1 203 ? -11.863 -0.434 32.846 1.00 96.94 203 ALA A O 1
ATOM 1684 N N . LYS A 1 204 ? -14.028 -0.975 32.579 1.00 96.94 204 LYS A N 1
ATOM 1685 C CA . LYS A 1 204 ? -14.301 0.039 31.540 1.00 96.94 204 LYS A CA 1
ATOM 1686 C C . LYS A 1 204 ? -14.074 1.464 32.051 1.00 96.94 204 LYS A C 1
ATOM 1688 O O . LYS A 1 204 ? -13.457 2.267 31.355 1.00 96.94 204 LYS A O 1
ATOM 1693 N N . ASP A 1 205 ? -14.499 1.770 33.272 1.00 97.75 205 ASP A N 1
ATOM 1694 C CA . ASP A 1 205 ? -14.311 3.096 33.869 1.00 97.75 205 ASP A CA 1
ATOM 1695 C C . ASP A 1 205 ? -12.824 3.385 34.135 1.00 97.75 205 ASP A C 1
ATOM 1697 O O . ASP A 1 205 ? -12.317 4.466 33.814 1.00 97.75 205 ASP A O 1
ATOM 1701 N N . MET A 1 206 ? -12.065 2.383 34.589 1.00 97.94 206 MET A N 1
ATOM 1702 C CA . MET A 1 206 ? -10.606 2.483 34.707 1.00 97.94 206 MET A CA 1
ATOM 1703 C C . MET A 1 206 ? -9.901 2.651 33.352 1.00 97.94 206 MET A C 1
ATOM 1705 O O . MET A 1 206 ? -8.896 3.372 33.267 1.00 97.94 206 MET A O 1
ATOM 1709 N N . ILE A 1 207 ? -10.432 2.048 32.284 1.00 97.94 207 ILE A N 1
ATOM 1710 C CA . ILE A 1 207 ? -9.971 2.268 30.908 1.00 97.94 207 ILE A CA 1
ATOM 1711 C C . ILE A 1 207 ? -10.228 3.719 30.492 1.00 97.94 207 ILE A C 1
ATOM 1713 O O . ILE A 1 207 ? -9.281 4.393 30.089 1.00 97.94 207 ILE A O 1
ATOM 1717 N N . PHE A 1 208 ? -11.445 4.252 30.658 1.00 97.88 208 PHE A N 1
ATOM 1718 C CA . PHE A 1 208 ? -11.750 5.650 30.317 1.00 97.88 208 PHE A CA 1
ATOM 1719 C C . PHE A 1 208 ? -10.869 6.639 31.081 1.00 97.88 208 PHE A C 1
ATOM 1721 O O . PHE A 1 208 ? -10.363 7.606 30.506 1.00 97.88 208 PHE A O 1
ATOM 1728 N N . SER A 1 209 ? -10.619 6.363 32.361 1.00 97.75 209 SER A N 1
ATOM 1729 C CA . SER A 1 209 ? -9.660 7.117 33.162 1.00 97.75 209 SER A CA 1
ATOM 1730 C C . SER A 1 209 ? -8.249 7.074 32.562 1.00 97.75 209 SER A C 1
ATOM 1732 O O . SER A 1 209 ? -7.592 8.108 32.430 1.00 97.75 209 SER A O 1
ATOM 1734 N N . SER A 1 210 ? -7.782 5.894 32.148 1.00 97.31 210 SER A N 1
ATOM 1735 C CA . SER A 1 210 ? -6.466 5.716 31.522 1.00 97.31 210 SER A CA 1
ATOM 1736 C C . SER A 1 210 ? -6.361 6.408 30.161 1.00 97.31 210 SER A C 1
ATOM 1738 O O . SER A 1 210 ? -5.316 6.977 29.859 1.00 97.31 210 SER A O 1
ATOM 1740 N N . GLU A 1 211 ? -7.437 6.452 29.372 1.00 97.00 211 GLU A N 1
ATOM 1741 C CA . GLU A 1 211 ? -7.487 7.253 28.144 1.00 97.00 211 GLU A CA 1
ATOM 1742 C C . GLU A 1 211 ? -7.334 8.749 28.437 1.00 97.00 211 GLU A C 1
ATOM 1744 O O . GLU A 1 211 ? -6.589 9.435 27.746 1.00 97.00 211 GLU A O 1
ATOM 1749 N N . CYS A 1 212 ? -7.969 9.271 29.492 1.00 97.31 212 CYS A N 1
ATOM 1750 C CA . CYS A 1 212 ? -7.749 10.659 29.906 1.00 97.31 212 CYS A CA 1
ATOM 1751 C C . CYS A 1 212 ? -6.297 10.915 30.339 1.00 97.31 212 CYS A C 1
ATOM 1753 O O . CYS A 1 212 ? -5.767 11.994 30.079 1.00 97.31 212 CYS A O 1
ATOM 1755 N N . VAL A 1 213 ? -5.639 9.937 30.977 1.00 96.62 213 VAL A N 1
ATOM 1756 C CA . VAL A 1 213 ? -4.201 10.019 31.288 1.00 96.62 213 VAL A CA 1
ATOM 1757 C C . VAL A 1 213 ? -3.362 9.991 30.012 1.00 96.62 213 VAL A C 1
ATOM 1759 O O . VAL A 1 213 ? -2.358 10.694 29.958 1.00 96.62 213 VAL A O 1
ATOM 1762 N N . PHE A 1 214 ? -3.755 9.224 28.993 1.00 96.75 214 PHE A N 1
ATOM 1763 C CA . PHE A 1 214 ? -3.004 9.087 27.743 1.00 96.75 214 PHE A CA 1
ATOM 1764 C C . PHE A 1 214 ? -2.867 10.428 27.024 1.00 96.75 214 PHE A C 1
ATOM 1766 O O . PHE A 1 214 ? -1.752 10.816 26.682 1.00 96.75 214 PHE A O 1
ATOM 1773 N N . GLU A 1 215 ? -3.971 11.172 26.919 1.00 93.06 215 GLU A N 1
ATOM 1774 C CA . GLU A 1 215 ? -4.014 12.519 26.329 1.00 93.06 215 GLU A CA 1
ATOM 1775 C C . GLU A 1 215 ? -3.117 13.536 27.069 1.00 93.06 215 GLU A C 1
ATOM 1777 O O . GLU A 1 215 ? -2.742 14.568 26.519 1.00 93.06 215 GLU A O 1
ATOM 1782 N N . LEU A 1 216 ? -2.746 13.257 28.324 1.00 91.81 216 LEU A N 1
ATOM 1783 C CA . LEU A 1 216 ? -1.808 14.073 29.106 1.00 91.81 216 LEU A CA 1
ATOM 1784 C C . LEU A 1 216 ? -0.371 13.538 29.041 1.00 91.81 216 LEU A C 1
ATOM 1786 O O . LEU A 1 216 ? 0.589 14.309 29.056 1.00 91.81 216 LEU A O 1
ATOM 1790 N N . ASN A 1 217 ? -0.211 12.214 29.074 1.00 95.00 217 ASN A N 1
ATOM 1791 C CA . ASN A 1 217 ? 1.063 11.507 29.069 1.00 95.00 217 ASN A CA 1
ATOM 1792 C C . ASN A 1 217 ? 0.864 10.014 28.742 1.00 95.00 217 ASN A C 1
ATOM 1794 O O . ASN A 1 217 ? 0.467 9.218 29.602 1.00 95.00 217 ASN A O 1
ATOM 1798 N N . ASN A 1 218 ? 1.246 9.616 27.530 1.00 92.69 218 ASN A N 1
ATOM 1799 C CA . ASN A 1 218 ? 1.145 8.238 27.044 1.00 92.69 218 ASN A CA 1
ATOM 1800 C C . ASN A 1 218 ? 1.800 7.196 27.978 1.00 92.69 218 ASN A C 1
ATOM 1802 O O . ASN A 1 218 ? 1.157 6.223 28.372 1.00 92.69 218 ASN A O 1
ATOM 1806 N N . LYS A 1 219 ? 3.040 7.422 28.432 1.00 93.88 219 LYS A N 1
ATOM 1807 C CA . LYS A 1 219 ? 3.784 6.476 29.285 1.00 93.88 219 LYS A CA 1
ATOM 1808 C C . LYS A 1 219 ? 3.103 6.239 30.632 1.00 93.88 219 LYS A C 1
ATOM 1810 O O . LYS A 1 219 ? 3.152 5.125 31.153 1.00 93.88 219 LYS A O 1
ATOM 1815 N N . LYS A 1 220 ? 2.476 7.266 31.219 1.00 96.31 220 LYS A N 1
ATOM 1816 C CA . LYS A 1 220 ? 1.707 7.110 32.466 1.00 96.31 220 LYS A CA 1
ATOM 1817 C C . LYS A 1 220 ? 0.444 6.279 32.248 1.00 96.31 220 LYS A C 1
ATOM 1819 O O . LYS A 1 220 ? 0.123 5.466 33.109 1.00 96.31 220 LYS A O 1
ATOM 1824 N N . ALA A 1 221 ? -0.230 6.440 31.111 1.00 96.31 221 ALA A N 1
ATOM 1825 C CA . ALA A 1 221 ? -1.406 5.640 30.780 1.00 96.31 221 ALA A CA 1
ATOM 1826 C C . ALA A 1 221 ? -1.060 4.159 30.595 1.00 96.31 221 ALA A C 1
ATOM 1828 O O . ALA A 1 221 ? -1.750 3.304 31.147 1.00 96.31 221 ALA A O 1
ATOM 1829 N N . TYR A 1 222 ? 0.053 3.855 29.916 1.00 97.44 222 TYR A N 1
ATOM 1830 C CA . TYR A 1 222 ? 0.531 2.475 29.774 1.00 97.44 222 TYR A CA 1
ATOM 1831 C C . TYR A 1 222 ? 0.788 1.835 31.134 1.00 97.44 222 TYR A C 1
ATOM 1833 O O . TYR A 1 222 ? 0.246 0.776 31.427 1.00 97.44 222 TYR A O 1
ATOM 1841 N N . LYS A 1 223 ? 1.548 2.518 32.004 1.00 97.06 223 LYS A N 1
ATOM 1842 C CA . LYS A 1 223 ? 1.825 2.036 33.364 1.00 97.06 223 LYS A CA 1
ATOM 1843 C C . LYS A 1 223 ? 0.546 1.810 34.166 1.00 97.06 223 LYS A C 1
ATOM 1845 O O . LYS A 1 223 ? 0.477 0.841 34.914 1.00 97.06 223 LYS A O 1
ATOM 1850 N N . LYS A 1 224 ? -0.458 2.676 33.998 1.00 96.94 224 LYS A N 1
ATOM 1851 C CA . LYS A 1 224 ? -1.754 2.526 34.661 1.00 96.94 224 LYS A CA 1
ATOM 1852 C C . LYS A 1 224 ? -2.455 1.239 34.220 1.00 96.94 224 LYS A C 1
ATOM 1854 O O . LYS A 1 224 ? -2.753 0.417 35.079 1.00 96.94 224 LYS A O 1
ATOM 1859 N N . ILE A 1 225 ? -2.634 1.010 32.917 1.00 97.44 225 ILE A N 1
ATOM 1860 C CA . ILE A 1 225 ? -3.252 -0.230 32.411 1.00 97.44 225 ILE A CA 1
ATOM 1861 C C . ILE A 1 225 ? -2.421 -1.467 32.785 1.00 97.44 225 ILE A C 1
ATOM 1863 O O . ILE A 1 225 ? -2.978 -2.439 33.280 1.00 97.44 225 ILE A O 1
ATOM 1867 N N . MET A 1 226 ? -1.093 -1.422 32.647 1.00 98.00 226 MET A N 1
ATOM 1868 C CA . MET A 1 226 ? -0.208 -2.526 33.049 1.00 98.00 226 MET A CA 1
ATOM 1869 C C . MET A 1 226 ? -0.350 -2.871 34.536 1.00 98.00 226 MET A C 1
ATOM 1871 O O . MET A 1 226 ? -0.383 -4.044 34.884 1.00 98.00 226 MET A O 1
ATOM 1875 N N . SER A 1 227 ? -0.495 -1.871 35.412 1.00 97.38 227 SER A N 1
ATOM 1876 C CA . SER A 1 227 ? -0.731 -2.117 36.840 1.00 97.38 227 SER A CA 1
ATOM 1877 C C . SER A 1 227 ? -2.092 -2.756 37.129 1.00 97.38 227 SER A C 1
ATOM 1879 O O . SER A 1 227 ? -2.203 -3.527 38.078 1.00 97.38 227 SER A O 1
ATOM 1881 N N . LEU A 1 228 ? -3.116 -2.469 36.315 1.00 96.81 228 LEU A N 1
ATOM 1882 C CA . LEU A 1 228 ? -4.419 -3.132 36.418 1.00 96.81 228 LEU A CA 1
ATOM 1883 C C . LEU A 1 228 ? -4.305 -4.595 35.987 1.00 96.81 228 LEU A C 1
ATOM 1885 O O . LEU A 1 228 ? -4.784 -5.466 36.697 1.00 96.81 228 LEU A O 1
ATOM 1889 N N . ILE A 1 229 ? -3.587 -4.858 34.891 1.00 97.69 229 ILE A N 1
ATOM 1890 C CA . ILE A 1 229 ? -3.304 -6.211 34.396 1.00 97.69 229 ILE A CA 1
ATOM 1891 C C . ILE A 1 229 ? -2.570 -7.051 35.450 1.00 97.69 229 ILE A C 1
ATOM 1893 O O . ILE A 1 229 ? -2.965 -8.182 35.696 1.00 97.69 229 ILE A O 1
ATOM 1897 N N . THR A 1 230 ? -1.526 -6.518 36.098 1.00 96.44 230 THR A N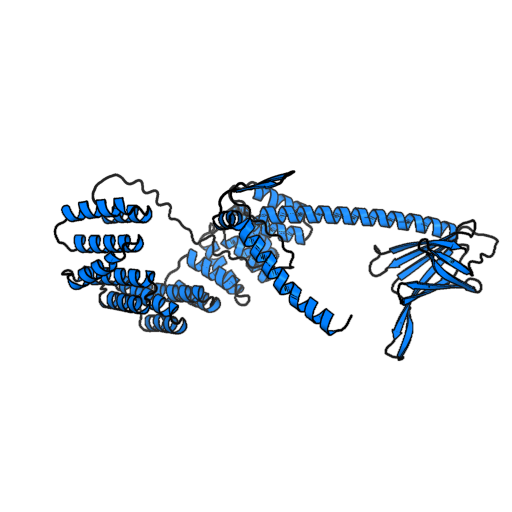 1
ATOM 1898 C CA . THR A 1 230 ? -0.748 -7.266 37.110 1.00 96.44 230 THR A CA 1
ATOM 1899 C C . THR A 1 230 ? -1.598 -7.760 38.284 1.00 96.44 230 THR A C 1
ATOM 1901 O O . THR A 1 230 ? -1.245 -8.757 38.907 1.00 96.44 230 THR A O 1
ATOM 1904 N N . ASN A 1 231 ? -2.687 -7.060 38.604 1.00 93.31 231 ASN A N 1
ATOM 1905 C CA . ASN A 1 231 ? -3.532 -7.352 39.761 1.00 93.31 231 ASN A CA 1
ATOM 1906 C C . ASN A 1 231 ? -4.856 -8.033 39.387 1.00 93.31 231 ASN A C 1
ATOM 1908 O O . ASN A 1 231 ? -5.713 -8.187 40.253 1.00 93.31 231 ASN A O 1
ATOM 1912 N N . GLU A 1 232 ? -5.036 -8.404 38.120 1.00 96.44 232 GLU A N 1
ATOM 1913 C CA . GLU A 1 232 ? -6.265 -9.003 37.612 1.00 96.44 232 GLU A CA 1
ATOM 1914 C C . GLU A 1 232 ? -6.066 -10.489 37.310 1.00 96.44 232 GLU A C 1
ATOM 1916 O O . GLU A 1 232 ? -5.024 -10.903 36.800 1.00 96.44 232 GLU A O 1
ATOM 1921 N N . THR A 1 233 ? -7.086 -11.289 37.612 1.00 95.50 233 THR A N 1
ATOM 1922 C CA . THR A 1 233 ? -7.104 -12.733 37.348 1.00 95.50 233 THR A CA 1
ATOM 1923 C C . THR A 1 233 ? -8.278 -13.163 36.479 1.00 95.50 233 THR A C 1
ATOM 1925 O O . THR A 1 233 ? -8.235 -14.254 35.921 1.00 95.50 233 THR A O 1
ATOM 1928 N N . ASP A 1 234 ? -9.328 -12.345 36.367 1.00 96.38 234 ASP A N 1
ATOM 1929 C CA . ASP A 1 234 ? -10.459 -12.647 35.496 1.00 96.38 234 ASP A CA 1
ATOM 1930 C C . ASP A 1 234 ? -10.054 -12.497 34.022 1.00 96.38 234 ASP A C 1
ATOM 1932 O O . ASP A 1 234 ? -9.629 -11.429 33.574 1.00 96.38 234 ASP A O 1
ATOM 1936 N N . GLU A 1 235 ? -10.196 -13.575 33.251 1.00 96.12 235 GLU A N 1
ATOM 1937 C CA . GLU A 1 235 ? -9.778 -13.633 31.847 1.00 96.12 235 GLU A CA 1
ATOM 1938 C C . GLU A 1 235 ? -10.548 -12.650 30.951 1.00 96.12 235 GLU A C 1
ATOM 1940 O O . GLU A 1 235 ? -9.965 -12.067 30.032 1.00 96.12 235 GLU A O 1
ATOM 1945 N N . ASN A 1 236 ? -11.833 -12.391 31.230 1.00 95.19 236 ASN A N 1
ATOM 1946 C CA . ASN A 1 236 ? -12.615 -11.418 30.464 1.00 95.19 236 ASN A CA 1
ATOM 1947 C C . ASN A 1 236 ? -12.130 -9.993 30.734 1.00 95.19 236 ASN A C 1
ATOM 1949 O O . ASN A 1 236 ? -12.107 -9.160 29.821 1.00 95.19 236 ASN A O 1
ATOM 1953 N N . ILE A 1 237 ? -11.728 -9.707 31.974 1.00 96.88 237 ILE A N 1
ATOM 1954 C CA . ILE A 1 237 ? -11.178 -8.403 32.343 1.00 96.88 237 ILE A CA 1
ATOM 1955 C C . ILE A 1 237 ? -9.763 -8.232 31.769 1.00 96.88 237 ILE A C 1
ATOM 1957 O O . ILE A 1 237 ? -9.449 -7.190 31.185 1.00 96.88 237 ILE A O 1
ATOM 1961 N N . LEU A 1 238 ? -8.922 -9.267 31.838 1.00 97.62 238 LEU A N 1
ATOM 1962 C CA . LEU A 1 238 ? -7.603 -9.271 31.199 1.00 97.62 238 LEU A CA 1
ATOM 1963 C C . LEU A 1 238 ? -7.718 -9.015 29.694 1.00 97.62 238 LEU A C 1
ATOM 1965 O O . LEU A 1 238 ? -7.017 -8.145 29.169 1.00 97.62 238 LEU A O 1
ATOM 1969 N N . PHE A 1 239 ? -8.652 -9.688 29.014 1.00 96.38 239 PHE A N 1
ATOM 1970 C CA . PHE A 1 239 ? -8.938 -9.464 27.599 1.00 96.38 239 PHE A CA 1
ATOM 1971 C C . PHE A 1 239 ? -9.196 -7.982 27.284 1.00 96.38 239 PHE A C 1
ATOM 1973 O O . PHE A 1 239 ? -8.562 -7.415 26.387 1.00 96.38 239 PHE A O 1
ATOM 1980 N N . ILE A 1 240 ? -10.089 -7.314 28.029 1.00 96.69 240 ILE A N 1
ATOM 1981 C CA . ILE A 1 240 ? -10.407 -5.900 27.768 1.00 96.69 240 ILE A CA 1
ATOM 1982 C C . ILE A 1 240 ? -9.256 -4.955 28.128 1.00 96.69 240 ILE A C 1
ATOM 1984 O O . ILE A 1 240 ? -9.076 -3.954 27.431 1.00 96.69 240 ILE A O 1
ATOM 1988 N N . TYR A 1 241 ? -8.445 -5.256 29.148 1.00 98.12 241 TYR A N 1
ATOM 1989 C CA . TYR A 1 241 ? -7.276 -4.440 29.479 1.00 98.12 241 TYR A CA 1
ATOM 1990 C C . TYR A 1 241 ? -6.186 -4.544 28.414 1.00 98.12 241 TYR A C 1
ATOM 1992 O O . TYR A 1 241 ? -5.686 -3.509 27.969 1.00 98.12 241 TYR A O 1
ATOM 2000 N N . TYR A 1 242 ? -5.858 -5.748 27.936 1.00 98.19 242 TYR A N 1
ATOM 2001 C CA . TYR A 1 242 ? -4.904 -5.917 26.837 1.00 98.19 242 TYR A CA 1
ATOM 2002 C C . TYR A 1 242 ? -5.417 -5.287 25.536 1.00 98.19 242 TYR A C 1
ATOM 2004 O O . TYR A 1 242 ? -4.679 -4.560 24.869 1.00 98.19 242 TYR A O 1
ATOM 2012 N N . LYS A 1 243 ? -6.710 -5.441 25.218 1.00 96.69 243 LYS A N 1
ATOM 2013 C CA . LYS A 1 243 ? -7.351 -4.752 24.084 1.00 96.69 243 LYS A CA 1
ATOM 2014 C C . LYS A 1 243 ? -7.286 -3.228 24.224 1.00 96.69 243 LYS A C 1
ATOM 2016 O O . LYS A 1 243 ? -7.022 -2.526 23.246 1.00 96.69 243 LYS A O 1
ATOM 2021 N N . SER A 1 244 ? -7.499 -2.701 25.430 1.00 97.44 244 SER A N 1
ATOM 2022 C CA . SER A 1 244 ? -7.345 -1.272 25.707 1.00 97.44 244 SER A CA 1
ATOM 2023 C C . SER A 1 244 ? -5.899 -0.824 25.520 1.00 97.44 244 SER A C 1
ATOM 2025 O O . SER A 1 244 ? -5.665 0.226 24.929 1.00 97.44 244 SER A O 1
ATOM 2027 N N . LEU A 1 245 ? -4.927 -1.606 25.988 1.00 97.94 245 LEU A N 1
ATOM 2028 C CA . LEU A 1 245 ? -3.511 -1.299 25.823 1.00 97.94 245 LEU A CA 1
ATOM 2029 C C . LEU A 1 245 ? -3.124 -1.267 24.336 1.00 97.94 245 LEU A C 1
ATOM 2031 O O . LEU A 1 245 ? -2.499 -0.307 23.892 1.00 97.94 245 LEU A O 1
ATOM 2035 N N . ALA A 1 246 ? -3.596 -2.235 23.544 1.00 97.00 246 ALA A N 1
ATOM 2036 C CA . ALA A 1 246 ? -3.437 -2.243 22.091 1.00 97.00 246 ALA A CA 1
ATOM 2037 C C . ALA A 1 246 ? -4.053 -1.005 21.416 1.00 97.00 246 ALA A C 1
ATOM 2039 O O . ALA A 1 246 ? -3.465 -0.449 20.490 1.00 97.00 246 ALA A O 1
ATOM 2040 N N . SER A 1 247 ? -5.221 -0.544 21.880 1.00 96.25 247 SER A N 1
ATOM 2041 C CA . SER A 1 247 ? -5.848 0.695 21.393 1.00 96.25 247 SER A CA 1
ATOM 2042 C C . SER A 1 247 ? -4.988 1.928 21.694 1.00 96.25 247 SER A C 1
ATOM 2044 O O . SER A 1 247 ? -4.784 2.766 20.815 1.00 96.25 247 SER A O 1
ATOM 2046 N N . LEU A 1 248 ? -4.416 2.021 22.900 1.00 97.31 248 LEU A N 1
ATOM 2047 C CA . LEU A 1 248 ? -3.499 3.110 23.249 1.00 97.31 248 LEU A CA 1
ATOM 2048 C C . LEU A 1 248 ? -2.209 3.063 22.414 1.00 97.31 248 LEU A C 1
ATOM 2050 O O . LEU A 1 248 ? -1.760 4.104 21.944 1.00 97.31 248 LEU A O 1
ATOM 2054 N N . TYR A 1 249 ? -1.653 1.874 22.165 1.00 97.38 249 TYR A N 1
ATOM 2055 C CA . TYR A 1 249 ? -0.506 1.715 21.268 1.00 97.38 249 TYR A CA 1
ATOM 2056 C C . TYR A 1 249 ? -0.837 2.082 19.816 1.00 97.38 249 TYR A C 1
ATOM 2058 O O . TYR A 1 249 ? -0.039 2.768 19.187 1.00 97.38 249 TYR A O 1
ATOM 2066 N N . LYS A 1 250 ? -2.034 1.738 19.305 1.00 95.62 250 LYS A N 1
ATOM 2067 C CA . LYS A 1 250 ? -2.523 2.214 17.992 1.00 95.62 250 LYS A CA 1
ATOM 2068 C C . LYS A 1 250 ? -2.530 3.746 17.941 1.00 95.62 250 LYS A C 1
ATOM 2070 O O . LYS A 1 250 ? -1.999 4.317 16.998 1.00 95.62 250 LYS A O 1
ATOM 2075 N N . LYS A 1 251 ? -3.086 4.411 18.964 1.00 95.81 251 LYS A N 1
ATOM 2076 C CA . LYS A 1 251 ? -3.147 5.886 19.043 1.00 95.81 251 LYS A CA 1
ATOM 2077 C C . LYS A 1 251 ? -1.765 6.549 19.100 1.00 95.81 251 LYS A C 1
ATOM 2079 O O . LYS A 1 251 ? -1.635 7.693 18.684 1.00 95.81 251 LYS A O 1
ATOM 2084 N N . ALA A 1 252 ? -0.759 5.858 19.630 1.00 96.19 252 ALA A N 1
ATOM 2085 C CA . ALA A 1 252 ? 0.612 6.352 19.726 1.00 96.19 252 ALA A CA 1
ATOM 2086 C C . ALA A 1 252 ? 1.518 5.938 18.551 1.00 96.19 252 ALA A C 1
ATOM 2088 O O . ALA A 1 252 ? 2.706 6.235 18.603 1.00 96.19 252 ALA A O 1
ATOM 2089 N N . ASP A 1 253 ? 0.977 5.252 17.537 1.00 95.12 253 ASP A N 1
ATOM 2090 C CA . ASP A 1 253 ? 1.730 4.642 16.427 1.00 95.12 253 ASP A CA 1
ATOM 2091 C C . ASP A 1 253 ? 2.820 3.637 16.875 1.00 95.12 253 ASP A C 1
ATOM 2093 O O . ASP A 1 253 ? 3.813 3.389 16.196 1.00 95.12 253 ASP A O 1
ATOM 2097 N N . GLU A 1 254 ? 2.620 2.992 18.028 1.00 96.12 254 GLU A N 1
ATOM 2098 C CA . GLU A 1 254 ? 3.513 1.963 18.581 1.00 96.12 254 GLU A CA 1
ATOM 2099 C C . GLU A 1 254 ? 3.136 0.586 17.999 1.00 96.12 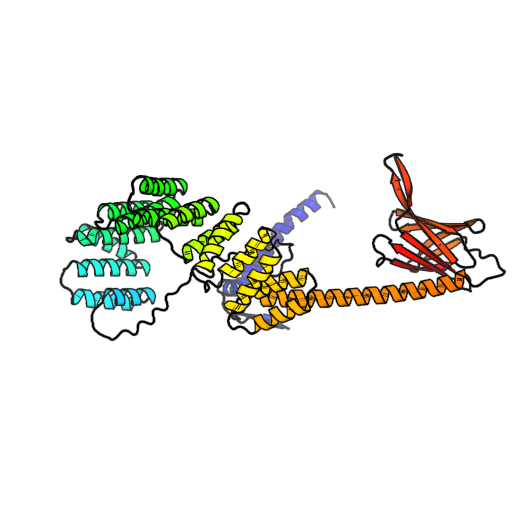254 GLU A C 1
ATOM 2101 O O . GLU A 1 254 ? 2.520 -0.256 18.663 1.00 96.12 254 GLU A O 1
ATOM 2106 N N . LYS A 1 255 ? 3.441 0.373 16.713 1.00 95.44 255 LYS A N 1
ATOM 2107 C CA . LYS A 1 255 ? 2.946 -0.766 15.909 1.00 95.44 255 LYS A CA 1
ATOM 2108 C C . LYS A 1 255 ? 3.283 -2.141 16.498 1.00 95.44 255 LYS A C 1
ATOM 2110 O O . LYS A 1 255 ? 2.409 -3.005 16.546 1.00 95.44 255 LYS A O 1
ATOM 2115 N N . GLU A 1 256 ? 4.513 -2.326 16.970 1.00 96.88 256 GLU A N 1
ATOM 2116 C CA . GLU A 1 256 ? 4.994 -3.586 17.553 1.00 96.88 256 GLU A CA 1
ATOM 2117 C C . GLU A 1 256 ? 4.292 -3.896 18.886 1.00 96.88 256 GLU A C 1
ATOM 2119 O O . GLU A 1 256 ? 3.677 -4.948 19.063 1.00 96.88 256 GLU A O 1
ATOM 2124 N N . LEU A 1 257 ? 4.268 -2.933 19.809 1.00 97.44 257 LEU A N 1
ATOM 2125 C CA . LEU A 1 257 ? 3.607 -3.115 21.102 1.00 97.44 257 LEU A CA 1
ATOM 2126 C C . LEU A 1 257 ? 2.094 -3.325 20.957 1.00 97.44 257 LEU A C 1
ATOM 2128 O O . LEU A 1 257 ? 1.492 -4.075 21.730 1.00 97.44 257 LEU A O 1
ATOM 2132 N N . ARG A 1 258 ? 1.472 -2.703 19.947 1.00 96.81 258 ARG A N 1
ATOM 2133 C CA . ARG A 1 258 ? 0.067 -2.941 19.605 1.00 96.81 258 ARG A CA 1
ATOM 2134 C C . ARG A 1 258 ? -0.186 -4.413 19.290 1.00 96.81 258 ARG A C 1
ATOM 2136 O O . ARG A 1 258 ? -1.145 -4.962 19.830 1.00 96.81 258 ARG A O 1
ATOM 2143 N N . VAL A 1 259 ? 0.615 -5.035 18.421 1.00 96.56 259 VAL A N 1
ATOM 2144 C CA . VAL A 1 259 ? 0.387 -6.440 18.039 1.00 96.56 259 VAL A CA 1
ATOM 2145 C C . VAL A 1 259 ? 0.666 -7.389 19.196 1.00 96.56 259 VAL A C 1
ATOM 2147 O O . VAL A 1 259 ? -0.127 -8.295 19.406 1.00 96.56 259 VAL A O 1
ATOM 2150 N N . PHE A 1 260 ? 1.667 -7.115 20.037 1.00 97.12 260 PHE A N 1
ATOM 2151 C CA . PHE A 1 260 ? 1.929 -7.926 21.235 1.00 97.12 260 PHE A CA 1
ATOM 2152 C C . PHE A 1 260 ? 0.786 -7.866 22.251 1.00 97.12 260 PHE A C 1
ATOM 2154 O O . PHE A 1 260 ? 0.411 -8.877 22.841 1.00 97.12 260 PHE A O 1
ATOM 2161 N N . ALA A 1 261 ? 0.197 -6.685 22.448 1.00 97.44 261 ALA A N 1
ATOM 2162 C CA . ALA A 1 261 ? -0.971 -6.545 23.308 1.00 97.44 261 ALA A CA 1
ATOM 2163 C C . ALA A 1 261 ? -2.208 -7.254 22.721 1.00 97.44 261 ALA A C 1
ATOM 2165 O O . ALA A 1 261 ? -2.991 -7.820 23.481 1.00 97.44 261 ALA A O 1
ATOM 2166 N N . LEU A 1 262 ? -2.387 -7.255 21.393 1.00 96.00 262 LEU A N 1
ATOM 2167 C CA . LEU A 1 262 ? -3.462 -8.013 20.739 1.00 96.00 262 LEU A CA 1
ATOM 2168 C C . LEU A 1 262 ? -3.256 -9.526 20.845 1.00 96.00 262 LEU A C 1
ATOM 2170 O O . LEU A 1 262 ? -4.217 -10.214 21.179 1.00 96.00 262 LEU A O 1
ATOM 2174 N N . GLU A 1 263 ? -2.034 -10.015 20.626 1.00 95.81 263 GLU A N 1
ATOM 2175 C CA . GLU A 1 263 ? -1.660 -11.427 20.796 1.00 95.81 263 GLU A CA 1
ATOM 2176 C C . GLU A 1 263 ? -2.045 -11.886 22.199 1.00 95.81 263 GLU A C 1
ATOM 2178 O O . GLU A 1 263 ? -2.798 -12.843 22.375 1.00 95.81 263 GLU A O 1
ATOM 2183 N N . LYS A 1 264 ? -1.646 -11.102 23.207 1.00 96.88 264 LYS A N 1
ATOM 2184 C CA . LYS A 1 264 ? -1.949 -11.426 24.596 1.00 96.88 264 LYS A CA 1
ATOM 2185 C C . LYS A 1 264 ? -3.439 -11.360 24.923 1.00 96.88 264 LYS A C 1
ATOM 2187 O O . LYS A 1 264 ? -3.914 -12.163 25.716 1.00 96.88 264 LYS A O 1
ATOM 2192 N N . ALA A 1 265 ? -4.189 -10.430 24.329 1.00 96.12 265 ALA A N 1
ATOM 2193 C CA . ALA A 1 265 ? -5.643 -10.400 24.484 1.00 96.12 265 ALA A CA 1
ATOM 2194 C C . ALA A 1 265 ? -6.279 -11.681 23.912 1.00 96.12 265 ALA A C 1
ATOM 2196 O O . ALA A 1 265 ? -7.123 -12.301 24.557 1.00 96.12 265 ALA A O 1
ATOM 2197 N N . LEU A 1 266 ? -5.855 -12.097 22.720 1.00 93.69 266 LEU A N 1
ATOM 2198 C CA . LEU A 1 266 ? -6.430 -13.232 22.000 1.00 93.69 266 LEU A CA 1
ATOM 2199 C C . LEU A 1 266 ? -6.169 -14.593 22.663 1.00 93.69 266 LEU A C 1
ATOM 2201 O O . LEU A 1 266 ? -6.933 -15.520 22.403 1.00 93.69 266 LEU A O 1
ATOM 2205 N N . GLU A 1 267 ? -5.178 -14.701 23.557 1.00 94.06 267 GLU A N 1
ATOM 2206 C CA . GLU A 1 267 ? -5.007 -15.876 24.429 1.00 94.06 267 GLU A CA 1
ATOM 2207 C C . GLU A 1 267 ? -6.230 -16.130 25.330 1.00 94.06 267 GLU A C 1
ATOM 2209 O O . GLU A 1 267 ? -6.570 -17.282 25.586 1.00 94.06 267 GLU A O 1
ATOM 2214 N N . PHE A 1 268 ? -6.900 -15.070 25.799 1.00 94.00 268 PHE A N 1
ATOM 2215 C CA . PHE A 1 268 ? -8.052 -15.177 26.705 1.00 94.00 268 PHE A CA 1
ATOM 2216 C C . PHE A 1 268 ? -9.373 -15.333 25.955 1.00 94.00 268 PHE A C 1
ATOM 2218 O O . PHE A 1 268 ? -10.278 -16.040 26.392 1.00 94.00 268 PHE A O 1
ATOM 2225 N N . LYS A 1 269 ? -9.512 -14.645 24.818 1.00 92.00 269 LYS A N 1
ATOM 2226 C CA . LYS A 1 269 ? -10.734 -14.688 24.017 1.00 92.00 269 LYS A CA 1
ATOM 2227 C C . LYS A 1 269 ? -10.432 -14.505 22.537 1.00 92.00 269 LYS A C 1
ATOM 2229 O O . LYS A 1 269 ? -10.001 -13.439 22.103 1.00 92.00 269 LYS A O 1
ATOM 2234 N N . SER A 1 270 ? -10.753 -15.531 21.755 1.00 87.12 270 SER A N 1
ATOM 2235 C CA . SER A 1 270 ? -10.660 -15.500 20.296 1.00 87.12 270 SER A CA 1
ATOM 2236 C C . SER A 1 270 ? -11.785 -14.654 19.688 1.00 87.12 270 SER A C 1
ATOM 2238 O O . SER A 1 270 ? -12.968 -14.924 19.892 1.00 87.12 270 SER A O 1
ATOM 2240 N N . GLU A 1 271 ? -11.418 -13.631 18.913 1.00 87.19 271 GLU A N 1
ATOM 2241 C CA . GLU A 1 271 ? -12.337 -12.832 18.096 1.00 87.19 271 GLU A CA 1
ATOM 2242 C C . GLU A 1 271 ? -11.759 -12.717 16.676 1.00 87.19 271 GLU A C 1
ATOM 2244 O O . GLU A 1 271 ? -10.685 -12.142 16.492 1.00 87.19 271 GLU A O 1
ATOM 2249 N N . LYS A 1 272 ? -12.463 -13.236 15.657 1.00 86.88 272 LYS A N 1
ATOM 2250 C CA . LYS A 1 272 ? -11.966 -13.306 14.262 1.00 86.88 272 LYS A CA 1
ATOM 2251 C C . LYS A 1 272 ? -11.470 -11.957 13.735 1.00 86.88 272 LYS A C 1
ATOM 2253 O O . LYS A 1 272 ? -10.353 -11.863 13.231 1.00 86.88 272 LYS A O 1
ATOM 2258 N N . SER A 1 273 ? -12.253 -10.895 13.932 1.00 86.94 273 SER A N 1
ATOM 2259 C CA . SER A 1 273 ? -11.875 -9.539 13.515 1.00 86.94 273 SER A CA 1
ATOM 2260 C C . SER A 1 273 ? -10.596 -9.050 14.204 1.00 86.94 273 SER A C 1
ATOM 2262 O O . SER A 1 273 ? -9.820 -8.292 13.622 1.00 86.94 273 SER A O 1
ATOM 2264 N N . LYS A 1 274 ? -10.321 -9.491 15.438 1.00 88.12 274 LYS A N 1
ATOM 2265 C CA . LYS A 1 274 ? -9.093 -9.152 16.169 1.00 88.12 274 LYS A CA 1
ATOM 2266 C C . LYS A 1 274 ? -7.902 -9.979 15.711 1.00 88.12 274 LYS A C 1
ATOM 2268 O O . LYS A 1 274 ? -6.836 -9.393 15.547 1.00 88.12 274 LYS A O 1
ATOM 2273 N N . ILE A 1 275 ? -8.091 -11.262 15.404 1.00 91.56 275 ILE A N 1
ATOM 2274 C CA . ILE A 1 275 ? -7.046 -12.082 14.772 1.00 91.56 275 ILE A CA 1
ATOM 2275 C C . ILE A 1 275 ? -6.655 -11.468 13.423 1.00 91.56 275 ILE A C 1
ATOM 2277 O O . ILE A 1 275 ? -5.470 -11.320 13.145 1.00 91.56 275 ILE A O 1
ATOM 2281 N N . PHE A 1 276 ? -7.628 -11.020 12.620 1.00 91.94 276 PHE A N 1
ATOM 2282 C CA . PHE A 1 276 ? -7.347 -10.382 11.331 1.00 91.94 276 PHE A CA 1
ATOM 2283 C C . PHE A 1 276 ? -6.542 -9.092 11.517 1.00 91.94 276 PHE A C 1
ATOM 2285 O O . PHE A 1 276 ? -5.498 -8.909 10.898 1.00 91.94 276 PHE A O 1
ATOM 2292 N N . ASN A 1 277 ? -6.981 -8.221 12.430 1.00 90.50 277 ASN A N 1
ATOM 2293 C CA . ASN A 1 277 ? -6.282 -6.973 12.747 1.00 90.50 277 ASN A CA 1
ATOM 2294 C C . ASN A 1 277 ? -4.856 -7.191 13.273 1.00 90.50 277 ASN A C 1
ATOM 2296 O O . ASN A 1 277 ? -3.973 -6.370 13.017 1.00 90.50 277 ASN A O 1
ATOM 2300 N N . MET A 1 278 ? -4.638 -8.268 14.025 1.00 94.12 278 MET A N 1
ATOM 2301 C CA . MET A 1 278 ? -3.328 -8.656 14.531 1.00 94.12 278 MET A CA 1
ATOM 2302 C C . MET A 1 278 ? -2.433 -9.204 13.418 1.00 94.12 278 MET A C 1
ATOM 2304 O O . MET A 1 278 ? -1.309 -8.734 13.273 1.00 94.12 278 MET A O 1
ATOM 2308 N N . ALA A 1 279 ? -2.947 -10.108 12.579 1.00 95.38 279 ALA A N 1
ATOM 2309 C CA . ALA A 1 279 ? -2.244 -10.627 11.408 1.00 95.38 279 ALA A CA 1
ATOM 2310 C C . ALA A 1 279 ? -1.841 -9.497 10.448 1.00 95.38 279 ALA A C 1
ATOM 2312 O O . ALA A 1 279 ? -0.703 -9.450 9.978 1.00 95.38 279 ALA A O 1
ATOM 2313 N N . TYR A 1 280 ? -2.743 -8.539 10.212 1.00 94.31 280 TYR A N 1
ATOM 2314 C CA . TYR A 1 280 ? -2.457 -7.323 9.454 1.00 94.31 280 TYR A CA 1
ATOM 2315 C C . TYR A 1 280 ? -1.387 -6.465 10.133 1.00 94.31 280 TYR A C 1
ATOM 2317 O O . TYR A 1 280 ? -0.450 -6.010 9.479 1.00 94.31 280 TYR A O 1
ATOM 2325 N N . GLY A 1 281 ? -1.471 -6.287 11.453 1.00 95.12 281 GLY A N 1
ATOM 2326 C CA . GLY A 1 281 ? -0.447 -5.593 12.227 1.00 95.12 281 GLY A CA 1
ATOM 2327 C C . GLY A 1 281 ? 0.941 -6.219 12.056 1.00 95.12 281 GLY A C 1
ATOM 2328 O O . GLY A 1 281 ? 1.880 -5.502 11.721 1.00 95.12 281 GLY A O 1
ATOM 2329 N N . TYR A 1 282 ? 1.053 -7.544 12.194 1.00 97.31 282 TYR A N 1
ATOM 2330 C CA . TYR A 1 282 ? 2.299 -8.273 11.947 1.00 97.31 282 TYR A CA 1
ATOM 2331 C C . TYR A 1 282 ? 2.771 -8.142 10.496 1.00 97.31 282 TYR A C 1
ATOM 2333 O O . TYR A 1 282 ? 3.963 -8.003 10.263 1.00 97.31 282 TYR A O 1
ATOM 2341 N N . SER A 1 283 ? 1.862 -8.088 9.514 1.00 95.94 283 SER A N 1
ATOM 2342 C CA . SER A 1 283 ? 2.235 -7.916 8.100 1.00 95.94 283 SER A CA 1
ATOM 2343 C C . SER A 1 283 ? 2.974 -6.604 7.816 1.00 95.94 283 SER A C 1
ATOM 2345 O O . SER A 1 283 ? 3.728 -6.507 6.844 1.00 95.94 283 SER A O 1
ATOM 2347 N N . ASN A 1 284 ? 2.760 -5.590 8.656 1.00 94.06 284 ASN A N 1
ATOM 2348 C CA . ASN A 1 284 ? 3.412 -4.288 8.554 1.00 94.06 284 ASN A CA 1
ATOM 2349 C C . ASN A 1 284 ? 4.773 -4.241 9.267 1.00 94.06 284 ASN A C 1
ATOM 2351 O O . ASN A 1 284 ? 5.449 -3.217 9.202 1.00 94.06 284 ASN A O 1
ATOM 2355 N N . LEU A 1 285 ? 5.180 -5.339 9.910 1.00 94.94 285 LEU A N 1
ATOM 2356 C CA . LEU A 1 285 ? 6.463 -5.515 10.580 1.00 94.94 285 LEU A CA 1
ATOM 2357 C C . LEU A 1 285 ? 7.231 -6.620 9.845 1.00 94.94 285 LEU A C 1
ATOM 2359 O O . LEU A 1 285 ? 6.905 -7.801 9.940 1.00 94.94 285 LEU A O 1
ATOM 2363 N N . SER A 1 286 ? 8.221 -6.232 9.042 1.00 91.25 286 SER A N 1
ATOM 2364 C CA . SER A 1 286 ? 8.900 -7.119 8.083 1.00 91.25 286 SER A CA 1
ATOM 2365 C C . SER A 1 286 ? 9.479 -8.410 8.686 1.00 91.25 286 SER A C 1
ATOM 2367 O O . SER A 1 286 ? 9.504 -9.453 8.034 1.00 91.25 286 SER A O 1
ATOM 2369 N N . GLU A 1 287 ? 9.916 -8.338 9.934 1.00 96.19 287 GLU A N 1
ATOM 2370 C CA . GLU A 1 287 ? 10.502 -9.399 10.743 1.00 96.19 287 GLU A CA 1
ATOM 2371 C C . GLU A 1 287 ? 9.476 -10.415 11.268 1.00 96.19 287 GLU A C 1
ATOM 2373 O O . GLU A 1 287 ? 9.876 -11.490 11.699 1.00 96.19 287 GLU A O 1
ATOM 2378 N N . PHE A 1 288 ? 8.176 -10.104 11.188 1.00 97.38 288 PHE A N 1
ATOM 2379 C CA . PHE A 1 288 ? 7.071 -10.937 11.679 1.00 97.38 288 PHE A CA 1
ATOM 2380 C C . PHE A 1 288 ? 6.116 -11.386 10.559 1.00 97.38 288 PHE A C 1
ATOM 2382 O O . PHE A 1 288 ? 4.948 -11.708 10.798 1.00 97.38 288 PHE A O 1
ATOM 2389 N N . ASN A 1 289 ? 6.586 -11.405 9.307 1.00 97.12 289 ASN A N 1
ATOM 2390 C CA . ASN A 1 289 ? 5.790 -11.895 8.175 1.00 97.12 289 ASN A CA 1
ATOM 2391 C C . ASN A 1 289 ? 5.374 -13.372 8.339 1.00 97.12 289 ASN A C 1
ATOM 2393 O O . ASN A 1 289 ? 4.324 -13.774 7.842 1.00 97.12 289 ASN A O 1
ATOM 2397 N N . ASP A 1 290 ? 6.175 -14.175 9.035 1.00 97.62 290 ASP A N 1
ATOM 2398 C CA . ASP A 1 290 ? 5.875 -15.563 9.392 1.00 97.62 290 ASP A CA 1
ATOM 2399 C C . ASP A 1 290 ? 4.719 -15.674 10.402 1.00 97.62 290 ASP A C 1
ATOM 2401 O O . ASP A 1 290 ? 3.798 -16.462 10.185 1.00 97.62 290 ASP A O 1
ATOM 2405 N N . LEU A 1 291 ? 4.700 -14.838 11.445 1.00 97.06 291 LEU A N 1
ATOM 2406 C CA . LEU A 1 291 ? 3.573 -14.741 12.380 1.00 97.06 291 LEU A CA 1
ATOM 2407 C C . LEU A 1 291 ? 2.313 -14.231 11.678 1.00 97.06 291 LEU A C 1
ATOM 2409 O O . LEU A 1 291 ? 1.232 -14.793 11.847 1.00 97.06 291 LEU A O 1
ATOM 2413 N N . SER A 1 292 ? 2.442 -13.216 10.819 1.00 97.31 292 SER A N 1
ATOM 2414 C CA . SER A 1 292 ? 1.325 -12.744 9.994 1.00 97.31 292 SER A CA 1
ATOM 2415 C C . SER A 1 292 ? 0.707 -13.884 9.177 1.00 97.31 292 SER A C 1
ATOM 2417 O O . SER A 1 292 ? -0.515 -14.059 9.188 1.00 97.31 292 SER A O 1
ATOM 2419 N N . LEU A 1 293 ? 1.548 -14.699 8.526 1.00 97.12 293 LEU A N 1
ATOM 2420 C CA . LEU A 1 293 ? 1.102 -15.874 7.781 1.00 97.12 293 LEU A CA 1
ATOM 2421 C C . LEU A 1 293 ? 0.380 -16.877 8.685 1.00 97.12 293 LEU A C 1
ATOM 2423 O O . LEU A 1 293 ? -0.713 -17.306 8.328 1.00 97.12 293 LEU A O 1
ATOM 2427 N N . LEU A 1 294 ? 0.955 -17.218 9.844 1.00 96.06 294 LEU A N 1
ATOM 2428 C CA . LEU A 1 294 ? 0.360 -18.153 10.804 1.00 96.06 294 LEU A CA 1
ATOM 2429 C C . LEU A 1 294 ? -1.073 -17.745 11.175 1.00 96.06 294 LEU A C 1
ATOM 2431 O O . LEU A 1 294 ? -1.991 -18.563 11.126 1.00 96.06 294 LEU A O 1
ATOM 2435 N N . HIS A 1 295 ? -1.287 -16.475 11.521 1.00 94.50 295 HIS A N 1
ATOM 2436 C CA . HIS A 1 295 ? -2.605 -16.011 11.952 1.00 94.50 295 HIS A CA 1
ATOM 2437 C C . HIS A 1 295 ? -3.615 -15.932 10.807 1.00 94.50 295 HIS A C 1
ATOM 2439 O O . HIS A 1 295 ? -4.776 -16.302 11.001 1.00 94.50 295 HIS A O 1
ATOM 2445 N N . TYR A 1 296 ? -3.204 -15.492 9.613 1.00 94.62 296 TYR A N 1
ATOM 2446 C CA . TYR A 1 296 ? -4.100 -15.528 8.459 1.00 94.62 296 TYR A CA 1
ATOM 2447 C C . TYR A 1 296 ? -4.453 -16.959 8.034 1.00 94.62 296 TYR A C 1
ATOM 2449 O O . TYR A 1 296 ? -5.605 -17.216 7.686 1.00 94.62 296 TYR A O 1
ATOM 2457 N N . ASP A 1 297 ? -3.504 -17.895 8.084 1.00 91.88 297 ASP A N 1
ATOM 2458 C CA . ASP A 1 297 ? -3.742 -19.300 7.738 1.00 91.88 297 ASP A CA 1
ATOM 2459 C C . ASP A 1 297 ? -4.723 -19.962 8.721 1.00 91.88 297 ASP A C 1
ATOM 2461 O O . ASP A 1 297 ? -5.675 -20.629 8.306 1.00 91.88 297 ASP A O 1
ATOM 2465 N N . ASN A 1 298 ? -4.581 -19.672 10.019 1.00 89.12 298 ASN A N 1
ATOM 2466 C CA . ASN A 1 298 ? -5.532 -20.094 11.051 1.00 89.12 298 ASN A CA 1
ATOM 2467 C C . ASN A 1 298 ? -6.939 -19.507 10.828 1.00 89.12 298 ASN A C 1
ATOM 2469 O O . ASN A 1 298 ? -7.944 -20.205 11.001 1.00 89.12 298 ASN A O 1
ATOM 2473 N N . LEU A 1 299 ? -7.034 -18.236 10.419 1.00 88.94 299 LEU A N 1
ATOM 2474 C CA . LEU A 1 299 ? -8.311 -17.602 10.070 1.00 88.94 299 LEU A CA 1
ATOM 2475 C C . LEU A 1 299 ? -8.995 -18.322 8.909 1.00 88.94 299 LEU A C 1
ATOM 2477 O O . LEU A 1 299 ? -10.134 -18.755 9.049 1.00 88.94 299 LEU A O 1
ATOM 2481 N N . VAL A 1 300 ? -8.291 -18.504 7.791 1.00 87.38 300 VAL A N 1
ATOM 2482 C CA . VAL A 1 300 ? -8.854 -19.132 6.585 1.00 87.38 300 VAL A CA 1
ATOM 2483 C C . VAL A 1 300 ? -9.206 -20.604 6.816 1.00 87.38 300 VAL A C 1
ATOM 2485 O O . VAL A 1 300 ? -10.176 -21.102 6.247 1.00 87.38 300 VAL A O 1
ATOM 2488 N N . SER A 1 301 ? -8.445 -21.303 7.661 1.00 83.44 301 SER A N 1
ATOM 2489 C CA . SER A 1 301 ? -8.712 -22.703 8.011 1.00 83.44 301 SER A CA 1
ATOM 2490 C C . SER A 1 301 ? -9.957 -22.877 8.886 1.00 83.44 301 SER A C 1
ATOM 2492 O O . SER A 1 301 ? -10.605 -23.920 8.818 1.00 83.44 301 SER A O 1
ATOM 2494 N N . SER A 1 302 ? -10.293 -21.877 9.707 1.00 75.75 302 SER A N 1
ATOM 2495 C CA . SER A 1 302 ? -11.450 -21.917 10.615 1.00 75.75 302 SER A CA 1
ATOM 2496 C C . SER A 1 302 ? -12.726 -21.332 10.007 1.00 75.75 302 SER A C 1
ATOM 2498 O O . SER A 1 302 ? -13.823 -21.727 10.401 1.00 75.75 302 SER A O 1
ATOM 2500 N N . ASP A 1 303 ? -12.600 -20.413 9.052 1.00 68.12 303 ASP A N 1
ATOM 2501 C CA . ASP A 1 303 ? -13.715 -19.842 8.309 1.00 68.12 303 ASP A CA 1
ATOM 2502 C C . ASP A 1 303 ? -13.259 -19.372 6.928 1.00 68.12 303 ASP A C 1
ATOM 2504 O O . ASP A 1 303 ? -12.524 -18.394 6.765 1.00 68.12 303 ASP A O 1
ATOM 2508 N N . PHE A 1 304 ? -13.713 -20.099 5.918 1.00 57.69 304 PHE A N 1
ATOM 2509 C CA . PHE A 1 304 ? -13.256 -19.924 4.553 1.00 57.69 304 PHE A CA 1
ATOM 2510 C C . PHE A 1 304 ? -13.792 -18.641 3.888 1.00 57.69 304 PHE A C 1
ATOM 2512 O O . PHE A 1 304 ? -13.260 -18.228 2.858 1.00 57.69 304 PHE A O 1
ATOM 2519 N N . GLU A 1 305 ? -14.814 -17.996 4.461 1.00 61.81 305 GLU A N 1
ATOM 2520 C CA . GLU A 1 305 ? -15.472 -16.815 3.880 1.00 61.81 305 GLU A CA 1
ATOM 2521 C C . GLU A 1 305 ? -14.847 -15.478 4.315 1.00 61.81 305 GLU A C 1
ATOM 2523 O O . GLU A 1 305 ? -15.351 -14.408 3.972 1.00 61.81 305 GLU A O 1
ATOM 2528 N N . TYR A 1 306 ? -13.706 -15.489 5.019 1.00 69.75 306 TYR A N 1
ATOM 2529 C CA . TYR A 1 306 ? -12.987 -14.254 5.356 1.00 69.75 306 TYR A CA 1
ATOM 2530 C C . TYR A 1 306 ? -12.213 -13.711 4.137 1.00 69.75 306 TYR A C 1
ATOM 2532 O O . TYR A 1 306 ? -10.987 -13.800 4.039 1.00 69.75 306 TYR A O 1
ATOM 2540 N N . ASN A 1 307 ? -12.965 -13.143 3.188 1.00 67.62 307 ASN A N 1
ATOM 2541 C CA . ASN A 1 307 ? -12.575 -12.726 1.831 1.00 67.62 307 ASN A CA 1
ATOM 2542 C C . ASN A 1 307 ? -11.264 -11.921 1.737 1.00 67.62 307 ASN A C 1
ATOM 2544 O O . ASN A 1 307 ? -10.553 -11.992 0.730 1.00 67.62 307 ASN A O 1
ATOM 2548 N N . TYR A 1 308 ? -10.931 -11.154 2.775 1.00 80.50 308 TYR A N 1
ATOM 2549 C CA . TYR A 1 308 ? -9.738 -10.305 2.829 1.00 80.50 308 TYR A CA 1
ATOM 2550 C C . TYR A 1 308 ? -8.475 -11.058 3.272 1.00 80.50 308 TYR A C 1
ATOM 2552 O O . TYR A 1 308 ? -7.365 -10.695 2.880 1.00 80.50 308 TYR A O 1
ATOM 2560 N N . ALA A 1 309 ? -8.616 -12.146 4.037 1.00 90.88 309 ALA A N 1
ATOM 2561 C CA . ALA A 1 309 ? -7.473 -12.895 4.552 1.00 90.88 309 ALA A CA 1
ATOM 2562 C C . ALA A 1 309 ? -6.690 -13.584 3.423 1.00 90.88 309 ALA A C 1
ATOM 2564 O O . ALA A 1 309 ? -5.467 -13.501 3.399 1.00 90.88 309 ALA A O 1
ATOM 2565 N N . LEU A 1 310 ? -7.365 -14.185 2.432 1.00 92.69 310 LEU A N 1
ATOM 2566 C CA . LEU A 1 310 ? -6.697 -14.834 1.291 1.00 92.69 310 LEU A CA 1
ATOM 2567 C C . LEU A 1 310 ? -5.896 -13.849 0.424 1.00 92.69 310 LEU A C 1
ATOM 2569 O O . LEU A 1 310 ? -4.810 -14.191 -0.048 1.00 92.69 310 LEU A O 1
ATOM 2573 N N . ASN A 1 311 ? -6.400 -12.625 0.234 1.00 94.62 311 ASN A N 1
ATOM 2574 C CA . ASN A 1 311 ? -5.636 -11.564 -0.421 1.00 94.62 311 ASN A CA 1
ATOM 2575 C C . ASN A 1 311 ? -4.345 -11.267 0.354 1.00 94.62 311 ASN A C 1
ATOM 2577 O O . ASN A 1 311 ? -3.256 -11.251 -0.222 1.00 94.62 311 ASN A O 1
ATOM 2581 N N . ASN A 1 312 ? -4.459 -11.088 1.669 1.00 96.00 312 ASN A N 1
ATOM 2582 C CA . ASN A 1 312 ? -3.327 -10.717 2.509 1.00 96.00 312 ASN A CA 1
ATOM 2583 C C . ASN A 1 312 ? -2.314 -11.862 2.649 1.00 96.00 312 ASN A C 1
ATOM 2585 O O . ASN A 1 312 ? -1.113 -11.607 2.604 1.00 96.00 312 ASN A O 1
ATOM 2589 N N . ILE A 1 313 ? -2.759 -13.122 2.665 1.00 96.12 313 ILE A N 1
ATOM 2590 C CA . ILE A 1 313 ? -1.881 -14.296 2.530 1.00 96.12 313 ILE A CA 1
ATOM 2591 C C . ILE A 1 313 ? -1.069 -14.220 1.235 1.00 96.12 313 ILE A C 1
ATOM 2593 O O . ILE A 1 313 ? 0.137 -14.450 1.261 1.00 96.12 313 ILE A O 1
ATOM 2597 N N . GLY A 1 314 ? -1.689 -13.856 0.106 1.00 96.69 314 GLY A N 1
ATOM 2598 C CA . GLY A 1 314 ? -0.968 -13.671 -1.156 1.00 96.69 314 GLY A CA 1
ATOM 2599 C C . GLY A 1 314 ? 0.128 -12.605 -1.055 1.00 96.69 314 GLY A C 1
ATOM 2600 O O . GLY A 1 314 ? 1.264 -12.838 -1.474 1.00 96.69 314 GLY A O 1
ATOM 2601 N N . VAL A 1 315 ? -0.172 -11.465 -0.424 1.00 97.06 315 VAL A N 1
ATOM 2602 C CA . VAL A 1 315 ? 0.823 -10.410 -0.152 1.00 97.06 315 VAL A CA 1
ATOM 2603 C C . VAL A 1 315 ? 1.970 -10.941 0.717 1.00 97.06 315 VAL A C 1
ATOM 2605 O O . VAL A 1 315 ? 3.138 -10.746 0.373 1.00 97.06 315 VAL A O 1
ATOM 2608 N N . ILE A 1 316 ? 1.659 -11.657 1.800 1.00 98.12 316 ILE A N 1
ATOM 2609 C CA . ILE A 1 316 ? 2.656 -12.225 2.717 1.00 98.12 316 ILE A CA 1
ATOM 2610 C C . ILE A 1 316 ? 3.519 -13.295 2.044 1.00 98.12 316 ILE A C 1
ATOM 2612 O O . ILE A 1 316 ? 4.741 -13.259 2.178 1.00 98.12 316 ILE A O 1
ATOM 2616 N N . TYR A 1 317 ? 2.940 -14.191 1.242 1.00 98.25 317 TYR A N 1
ATOM 2617 C CA . TYR A 1 317 ? 3.719 -15.131 0.434 1.00 98.25 317 TYR A CA 1
ATOM 2618 C C . TYR A 1 317 ? 4.689 -14.409 -0.504 1.00 98.25 317 TYR A C 1
ATOM 2620 O O . TYR A 1 317 ? 5.810 -14.876 -0.689 1.00 98.25 317 TYR A O 1
ATOM 2628 N N . GL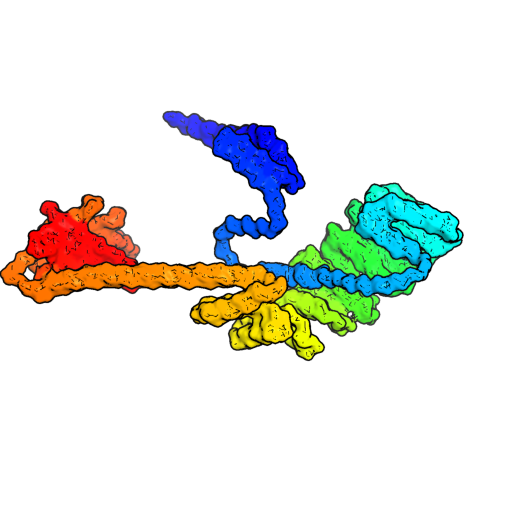Y A 1 318 ? 4.304 -13.252 -1.051 1.00 97.31 318 GLY A N 1
ATOM 2629 C CA . GLY A 1 318 ? 5.215 -12.383 -1.795 1.00 97.31 318 GLY A CA 1
ATOM 2630 C C . GLY A 1 318 ? 6.400 -11.907 -0.955 1.00 97.31 318 GLY A C 1
ATOM 2631 O O . GLY A 1 318 ? 7.542 -12.079 -1.375 1.00 97.31 318 GLY A O 1
ATOM 2632 N N . LYS A 1 319 ? 6.141 -11.379 0.249 1.00 97.19 319 LYS A N 1
ATOM 2633 C CA . LYS A 1 319 ? 7.184 -10.928 1.192 1.00 97.19 319 LYS A CA 1
ATOM 2634 C C . LYS A 1 319 ? 8.123 -12.060 1.629 1.00 97.19 319 LYS A C 1
ATOM 2636 O O . LYS A 1 319 ? 9.304 -11.823 1.862 1.00 97.19 319 LYS A O 1
ATOM 2641 N N . LEU A 1 320 ? 7.620 -13.294 1.677 1.00 97.38 320 LEU A N 1
ATOM 2642 C CA . LEU A 1 320 ? 8.379 -14.507 1.999 1.00 97.38 320 LEU A CA 1
ATOM 2643 C C . LEU A 1 320 ? 9.019 -15.186 0.769 1.00 97.38 320 LEU A C 1
ATOM 2645 O O . LEU A 1 320 ? 9.584 -16.269 0.896 1.00 97.38 320 LEU A O 1
ATOM 2649 N N . ASN A 1 321 ? 8.961 -14.571 -0.419 1.00 97.12 321 ASN A N 1
ATOM 2650 C CA . ASN A 1 321 ? 9.496 -15.106 -1.682 1.00 97.12 321 ASN A CA 1
ATOM 2651 C C . ASN A 1 321 ? 8.886 -16.455 -2.131 1.00 97.12 321 ASN A C 1
ATOM 2653 O O . ASN A 1 321 ? 9.521 -17.243 -2.832 1.00 97.12 321 ASN A O 1
ATOM 2657 N N . LEU A 1 322 ? 7.623 -16.714 -1.787 1.00 97.94 322 LEU A N 1
ATOM 2658 C CA . LEU A 1 322 ? 6.862 -17.915 -2.150 1.00 97.94 322 LEU A CA 1
ATOM 2659 C C . LEU A 1 322 ? 5.938 -17.639 -3.349 1.00 97.94 322 LEU A C 1
ATOM 2661 O O . LEU A 1 322 ? 4.713 -17.709 -3.252 1.00 97.94 322 LEU A O 1
ATOM 2665 N N . ALA A 1 323 ? 6.526 -17.315 -4.506 1.00 97.38 323 ALA A N 1
ATOM 2666 C CA . ALA A 1 323 ? 5.802 -16.801 -5.678 1.00 97.38 323 ALA A CA 1
ATOM 2667 C C . ALA A 1 323 ? 4.649 -17.702 -6.169 1.00 97.38 323 ALA A C 1
ATOM 2669 O O . ALA A 1 323 ? 3.572 -17.202 -6.487 1.00 97.38 323 ALA A O 1
ATOM 2670 N N . GLY A 1 324 ? 4.838 -19.027 -6.198 1.00 97.69 324 GLY A N 1
ATOM 2671 C CA . GLY A 1 324 ? 3.771 -19.958 -6.591 1.00 97.69 324 GLY A CA 1
ATOM 2672 C C . GLY A 1 324 ? 2.571 -19.902 -5.641 1.00 97.69 324 GLY A C 1
ATOM 2673 O O . GLY A 1 324 ? 1.431 -19.774 -6.082 1.00 97.69 324 GLY A O 1
ATOM 2674 N N . MET A 1 325 ? 2.838 -19.892 -4.332 1.00 97.94 325 MET A N 1
ATOM 2675 C CA . MET A 1 325 ? 1.797 -19.827 -3.303 1.00 97.94 325 MET A CA 1
ATOM 2676 C C . MET A 1 325 ? 1.085 -18.469 -3.301 1.00 97.94 325 MET A C 1
ATOM 2678 O O . MET A 1 325 ? -0.130 -18.425 -3.125 1.00 97.94 325 MET A O 1
ATOM 2682 N N . LYS A 1 326 ? 1.807 -17.372 -3.576 1.00 98.12 326 LYS A N 1
ATOM 2683 C CA . LYS A 1 326 ? 1.229 -16.033 -3.785 1.00 98.12 326 LYS A CA 1
ATOM 2684 C C . LYS A 1 326 ? 0.164 -16.045 -4.884 1.00 98.12 326 LYS A C 1
ATOM 2686 O O . LYS A 1 326 ? -0.968 -15.624 -4.652 1.00 98.12 326 LYS A O 1
ATOM 2691 N N . ILE A 1 327 ? 0.514 -16.564 -6.063 1.00 98.06 327 ILE A N 1
ATOM 2692 C CA . ILE A 1 327 ? -0.406 -16.645 -7.207 1.00 98.06 327 ILE A CA 1
ATOM 2693 C C . ILE A 1 327 ? -1.616 -17.524 -6.873 1.00 98.06 327 ILE A C 1
ATOM 2695 O O . ILE A 1 327 ? -2.752 -17.155 -7.182 1.00 98.06 327 ILE A O 1
ATOM 2699 N N . ASP A 1 328 ? -1.395 -18.660 -6.213 1.00 96.62 328 ASP A N 1
ATOM 2700 C CA . ASP A 1 328 ? -2.476 -19.560 -5.810 1.00 96.62 328 ASP A CA 1
ATOM 2701 C C . ASP A 1 328 ? -3.413 -18.926 -4.777 1.00 96.62 328 ASP A C 1
ATOM 2703 O O . ASP A 1 328 ? -4.629 -19.100 -4.875 1.00 96.62 328 ASP A O 1
ATOM 2707 N N . ALA A 1 329 ? -2.884 -18.161 -3.820 1.00 95.56 329 ALA A N 1
ATOM 2708 C CA . ALA A 1 329 ? -3.679 -17.442 -2.829 1.00 95.56 329 ALA A CA 1
ATOM 2709 C C . ALA A 1 329 ? -4.591 -16.397 -3.489 1.00 95.56 329 ALA A C 1
ATOM 2711 O O . ALA A 1 329 ? -5.799 -16.404 -3.241 1.00 95.56 329 ALA A O 1
ATOM 2712 N N . TYR A 1 330 ? -4.066 -15.578 -4.410 1.00 96.88 330 TYR A N 1
ATOM 2713 C CA . TYR A 1 330 ? -4.899 -14.633 -5.161 1.00 96.88 330 TYR A CA 1
ATOM 2714 C C . TYR A 1 330 ? -5.951 -15.342 -6.010 1.00 96.88 330 TYR A C 1
ATOM 2716 O O . TYR A 1 330 ? -7.121 -14.973 -5.963 1.00 96.88 330 TYR A O 1
ATOM 2724 N N . LYS A 1 331 ? -5.590 -16.408 -6.734 1.00 96.31 331 LYS A N 1
ATOM 2725 C CA . LYS A 1 331 ? -6.563 -17.186 -7.516 1.00 96.31 331 LYS A CA 1
ATOM 2726 C C . LYS A 1 331 ? -7.667 -17.783 -6.644 1.00 96.31 331 LYS A C 1
ATOM 2728 O O . LYS A 1 331 ? -8.829 -17.770 -7.052 1.00 96.31 331 LYS A O 1
ATOM 2733 N N . LYS A 1 332 ? -7.327 -18.304 -5.459 1.00 93.56 332 LYS A N 1
ATOM 2734 C CA . LYS A 1 332 ? -8.307 -18.807 -4.483 1.00 93.56 332 LYS A CA 1
ATOM 2735 C C . LYS A 1 332 ? -9.232 -17.684 -4.015 1.00 93.56 332 LYS A C 1
ATOM 2737 O O . LYS A 1 332 ? -10.441 -17.871 -4.091 1.00 93.56 332 LYS A O 1
ATOM 2742 N N . SER A 1 333 ? -8.676 -16.533 -3.632 1.00 93.06 333 SER A N 1
ATOM 2743 C CA . SER A 1 333 ? -9.427 -15.335 -3.227 1.00 93.06 333 SER A CA 1
ATOM 2744 C C . SER A 1 333 ? -10.437 -14.906 -4.302 1.00 93.06 333 SER A C 1
ATOM 2746 O O . SER A 1 333 ? -11.632 -14.794 -4.044 1.00 93.06 333 SER A O 1
ATOM 2748 N N . ILE A 1 334 ? -9.995 -14.789 -5.558 1.00 94.38 334 ILE A N 1
ATOM 2749 C CA . ILE A 1 334 ? -10.854 -14.421 -6.694 1.00 94.38 334 ILE A CA 1
ATOM 2750 C C . ILE A 1 334 ? -11.961 -15.457 -6.908 1.00 94.38 334 ILE A C 1
ATOM 2752 O O . ILE A 1 334 ? -13.125 -15.105 -7.054 1.00 94.38 334 ILE A O 1
ATOM 2756 N N . LYS A 1 335 ? -11.612 -16.750 -6.932 1.00 92.69 335 LYS A N 1
ATOM 2757 C CA . LYS A 1 335 ? -12.558 -17.832 -7.248 1.00 92.69 335 LYS A CA 1
ATOM 2758 C C . LYS A 1 335 ? -13.658 -17.989 -6.200 1.00 92.69 335 LYS A C 1
ATOM 2760 O O . LYS A 1 335 ? -14.729 -18.493 -6.523 1.00 92.69 335 LYS A O 1
ATOM 2765 N N . LYS A 1 336 ? -13.349 -17.689 -4.945 1.00 88.00 336 LYS A N 1
ATOM 2766 C CA . LYS A 1 336 ? -14.196 -18.038 -3.805 1.00 88.00 336 LYS A CA 1
ATOM 2767 C C . LYS A 1 336 ? -14.983 -16.857 -3.269 1.00 88.00 336 LYS A C 1
ATOM 2769 O O . LYS A 1 336 ? -16.067 -17.064 -2.746 1.00 88.00 336 LYS A O 1
ATOM 2774 N N . CYS A 1 337 ? -14.439 -15.661 -3.443 1.00 86.06 337 CYS A N 1
ATOM 2775 C CA . CYS A 1 337 ? -14.907 -14.454 -2.782 1.00 86.06 337 CYS A CA 1
ATOM 2776 C C . CYS A 1 337 ? -15.192 -13.316 -3.771 1.00 86.06 337 CYS A C 1
ATOM 2778 O O . CYS A 1 337 ? -15.489 -12.210 -3.337 1.00 86.06 337 CYS A O 1
ATOM 2780 N N . ASN A 1 338 ? -15.005 -13.543 -5.080 1.00 91.00 338 ASN A N 1
ATOM 2781 C CA . ASN A 1 338 ? -15.038 -12.509 -6.122 1.00 91.00 338 ASN A CA 1
ATOM 2782 C C . ASN A 1 338 ? -14.174 -11.279 -5.768 1.00 91.00 338 ASN A C 1
ATOM 2784 O O . ASN A 1 338 ? -14.513 -10.141 -6.080 1.00 91.00 338 ASN A O 1
ATOM 2788 N N . ASN A 1 339 ? -13.035 -11.498 -5.095 1.00 92.38 339 ASN A N 1
ATOM 2789 C CA . ASN A 1 339 ? -12.203 -10.414 -4.579 1.00 92.38 339 ASN A CA 1
ATOM 2790 C C . ASN A 1 339 ? -11.504 -9.648 -5.726 1.00 92.38 339 ASN A C 1
ATOM 2792 O O . ASN A 1 339 ? -10.569 -10.142 -6.374 1.00 92.38 339 ASN A O 1
ATOM 2796 N N . THR A 1 340 ? -11.952 -8.416 -5.970 1.00 96.38 340 THR A N 1
ATOM 2797 C CA . THR A 1 340 ? -11.466 -7.544 -7.052 1.00 96.38 340 THR A CA 1
ATOM 2798 C C . THR A 1 340 ? -10.072 -6.973 -6.766 1.00 96.38 340 THR A C 1
ATOM 2800 O O . THR A 1 340 ? -9.272 -6.826 -7.692 1.00 96.38 340 THR A O 1
ATOM 2803 N N . LEU A 1 341 ? -9.703 -6.768 -5.496 1.00 95.94 341 LEU A N 1
ATOM 2804 C CA . LEU A 1 341 ? -8.341 -6.387 -5.100 1.00 95.94 341 LEU A CA 1
ATOM 2805 C C . LEU A 1 341 ? -7.329 -7.501 -5.406 1.00 95.94 341 LEU A C 1
ATOM 2807 O O . LEU A 1 341 ? -6.282 -7.248 -6.003 1.00 95.94 341 LEU A O 1
ATOM 2811 N N . SER A 1 342 ? -7.659 -8.756 -5.086 1.00 96.50 342 SER A N 1
ATOM 2812 C CA . SER A 1 342 ? -6.828 -9.908 -5.465 1.00 96.50 342 SER A CA 1
ATOM 2813 C C . SER A 1 342 ? -6.689 -10.045 -6.980 1.00 96.50 342 SER A C 1
ATOM 2815 O O . SER A 1 342 ? -5.626 -10.440 -7.458 1.00 96.50 342 SER A O 1
ATOM 2817 N N . SER A 1 343 ? -7.723 -9.677 -7.744 1.00 97.88 343 SER A N 1
ATOM 2818 C CA . SER A 1 343 ? -7.653 -9.622 -9.210 1.00 97.88 343 SER A CA 1
ATOM 2819 C C . SER A 1 343 ? -6.631 -8.589 -9.689 1.00 97.88 343 SER A C 1
ATOM 2821 O O . SER A 1 343 ? -5.794 -8.907 -10.534 1.00 97.88 343 SER A O 1
ATOM 2823 N N . ALA A 1 344 ? -6.634 -7.384 -9.111 1.00 98.19 344 ALA A N 1
ATOM 2824 C CA . ALA A 1 344 ? -5.650 -6.350 -9.427 1.00 98.19 344 ALA A CA 1
ATOM 2825 C C . ALA A 1 344 ? -4.215 -6.774 -9.058 1.00 98.19 344 ALA A C 1
ATOM 2827 O O . ALA A 1 344 ? -3.298 -6.600 -9.862 1.00 98.19 344 ALA A O 1
ATOM 2828 N N . ASN A 1 345 ? -4.024 -7.393 -7.888 1.00 98.12 345 ASN A N 1
ATOM 2829 C CA . ASN A 1 345 ? -2.716 -7.882 -7.440 1.00 98.12 345 ASN A CA 1
ATOM 2830 C C . ASN A 1 345 ? -2.180 -9.018 -8.326 1.00 98.12 345 ASN A C 1
ATOM 2832 O O . ASN A 1 345 ? -1.009 -9.015 -8.706 1.00 98.12 345 ASN A O 1
ATOM 2836 N N . LEU A 1 346 ? -3.042 -9.957 -8.727 1.00 98.44 346 LEU A N 1
ATOM 2837 C CA . LEU A 1 346 ? -2.673 -11.016 -9.665 1.00 98.44 346 LEU A CA 1
ATOM 2838 C C . LEU A 1 346 ? -2.311 -10.449 -11.046 1.00 98.44 346 LEU A C 1
ATOM 2840 O O . LEU A 1 346 ? -1.317 -10.853 -11.649 1.00 98.44 346 LEU A O 1
ATOM 2844 N N . ALA A 1 347 ? -3.092 -9.488 -11.542 1.00 98.56 347 ALA A N 1
ATOM 2845 C CA . ALA A 1 347 ? -2.817 -8.838 -12.816 1.00 98.56 347 ALA A CA 1
ATOM 2846 C C . ALA A 1 347 ? -1.498 -8.057 -12.794 1.00 98.56 347 ALA A C 1
ATOM 2848 O O . ALA A 1 347 ? -0.757 -8.085 -13.772 1.00 98.56 347 ALA A O 1
ATOM 2849 N N . GLN A 1 348 ? -1.159 -7.414 -11.677 1.00 98.31 348 GLN A N 1
ATOM 2850 C CA . GLN A 1 348 ? 0.130 -6.754 -11.479 1.00 98.31 348 GLN A CA 1
ATOM 2851 C C . GLN A 1 348 ? 1.309 -7.736 -11.635 1.00 98.31 348 GLN A C 1
ATOM 2853 O O . GLN A 1 348 ? 2.289 -7.397 -12.306 1.00 98.31 348 GLN A O 1
ATOM 2858 N N . ASP A 1 349 ? 1.208 -8.951 -11.081 1.00 98.19 349 ASP A N 1
ATOM 2859 C CA . ASP A 1 349 ? 2.218 -10.006 -11.260 1.00 98.19 349 ASP A CA 1
ATOM 2860 C C . ASP A 1 349 ? 2.305 -10.482 -12.720 1.00 98.19 349 ASP A C 1
ATOM 2862 O O . ASP A 1 349 ? 3.404 -10.668 -13.258 1.00 98.19 349 ASP A O 1
ATOM 2866 N N . TYR A 1 350 ? 1.159 -10.620 -13.394 1.00 98.50 350 TYR A N 1
ATOM 2867 C CA . TYR A 1 350 ? 1.104 -10.957 -14.817 1.00 98.50 350 TYR A CA 1
ATOM 2868 C C . TYR A 1 350 ? 1.716 -9.872 -15.707 1.00 98.50 350 TYR A C 1
ATOM 2870 O O . TYR A 1 350 ? 2.552 -10.191 -16.552 1.00 98.50 350 TYR A O 1
ATOM 2878 N N . ILE A 1 351 ? 1.398 -8.595 -15.477 1.00 98.25 351 ILE A N 1
ATOM 2879 C CA . ILE A 1 351 ? 1.975 -7.455 -16.205 1.00 98.25 351 ILE A CA 1
ATOM 2880 C C . ILE A 1 351 ? 3.495 -7.435 -16.050 1.00 98.25 351 ILE A C 1
ATOM 2882 O O . ILE A 1 351 ? 4.215 -7.330 -17.041 1.00 98.25 351 ILE A O 1
ATOM 2886 N N . ASN A 1 352 ? 3.993 -7.574 -14.819 1.00 96.25 352 ASN A N 1
ATOM 2887 C CA . ASN A 1 352 ? 5.432 -7.575 -14.547 1.00 96.25 352 ASN A CA 1
ATOM 2888 C C . ASN A 1 352 ? 6.170 -8.722 -15.249 1.00 96.25 352 ASN A C 1
ATOM 2890 O O . ASN A 1 352 ? 7.353 -8.596 -15.553 1.00 96.25 352 ASN A O 1
ATOM 2894 N N . SER A 1 353 ? 5.463 -9.816 -15.524 1.00 96.69 353 SER A N 1
ATOM 2895 C CA . SER A 1 353 ? 6.002 -11.002 -16.190 1.00 96.69 353 SER A CA 1
ATOM 2896 C C . SER A 1 353 ? 5.739 -11.029 -17.705 1.00 96.69 353 SER A C 1
ATOM 2898 O O . SER A 1 353 ? 6.130 -11.985 -18.368 1.00 96.69 353 SER A O 1
ATOM 2900 N N . GLY A 1 354 ? 5.081 -10.007 -18.269 1.00 97.00 354 GLY A N 1
ATOM 2901 C CA . GLY A 1 354 ? 4.738 -9.934 -19.696 1.00 97.00 354 GLY A CA 1
ATOM 2902 C C . GLY A 1 354 ? 3.508 -10.753 -20.120 1.00 97.00 354 GLY A C 1
ATOM 2903 O O . GLY A 1 354 ? 3.238 -10.874 -21.313 1.00 97.00 354 GLY A O 1
ATOM 2904 N N . PHE A 1 355 ? 2.733 -11.294 -19.176 1.00 98.06 355 PHE A N 1
ATOM 2905 C CA . PHE A 1 355 ? 1.485 -12.033 -19.425 1.00 98.06 355 PHE A CA 1
ATOM 2906 C C . PHE A 1 355 ? 0.295 -11.070 -19.591 1.00 98.06 355 PHE A C 1
ATOM 2908 O O . PHE A 1 355 ? -0.644 -11.044 -18.796 1.00 98.06 355 PHE A O 1
ATOM 2915 N N . TYR A 1 356 ? 0.364 -10.197 -20.599 1.00 97.94 356 TYR A N 1
ATOM 2916 C CA . TYR A 1 356 ? -0.601 -9.103 -20.793 1.00 97.94 356 TYR A CA 1
ATOM 2917 C C . TYR A 1 356 ? -2.024 -9.582 -21.061 1.00 97.94 356 TYR A C 1
ATOM 2919 O O . TYR A 1 356 ? -2.979 -8.971 -20.583 1.00 97.94 356 TYR A O 1
ATOM 2927 N N . LYS A 1 357 ? -2.174 -10.702 -21.773 1.00 98.06 357 LYS A N 1
ATOM 2928 C CA . LYS A 1 357 ? -3.486 -11.283 -22.049 1.00 98.06 357 LYS A CA 1
ATOM 2929 C C . LYS A 1 357 ? -4.151 -11.757 -20.758 1.00 98.06 357 LYS A C 1
ATOM 2931 O O . LYS A 1 357 ? -5.279 -11.373 -20.478 1.00 98.06 357 LYS A O 1
ATOM 2936 N N . GLU A 1 358 ? -3.430 -12.521 -19.947 1.00 98.50 358 GLU A N 1
ATOM 2937 C CA . GLU A 1 358 ? -3.903 -13.036 -18.665 1.00 98.50 358 GLU A CA 1
ATOM 2938 C C . GLU A 1 358 ? -4.212 -11.899 -17.683 1.00 98.50 358 GLU A C 1
ATOM 2940 O O . GLU A 1 358 ? -5.223 -11.947 -16.983 1.00 98.50 358 GLU A O 1
ATOM 2945 N N . ALA A 1 359 ? -3.381 -10.850 -17.661 1.00 98.50 359 ALA A N 1
ATOM 2946 C CA . ALA A 1 359 ? -3.655 -9.644 -16.885 1.00 98.50 359 ALA A CA 1
ATOM 2947 C C . ALA A 1 359 ? -4.959 -8.965 -17.329 1.00 98.50 359 ALA A C 1
ATOM 2949 O O . ALA A 1 359 ? -5.798 -8.641 -16.491 1.00 98.50 359 ALA A O 1
ATOM 2950 N N . SER A 1 360 ? -5.145 -8.781 -18.640 1.00 98.38 360 SER A N 1
ATOM 2951 C CA . SER A 1 360 ? -6.354 -8.186 -19.219 1.00 98.38 360 SER A CA 1
ATOM 2952 C C . SER A 1 360 ? -7.600 -9.002 -18.878 1.00 98.38 360 SER A C 1
ATOM 2954 O O . SER A 1 360 ? -8.586 -8.442 -18.407 1.00 98.38 360 SER A O 1
ATOM 2956 N N . ASP A 1 361 ? -7.549 -10.325 -19.046 1.00 98.31 361 ASP A N 1
ATOM 2957 C CA . ASP A 1 361 ? -8.677 -11.223 -18.783 1.00 98.31 361 ASP A CA 1
ATOM 2958 C C . ASP A 1 361 ? -9.130 -11.143 -17.313 1.00 98.31 361 ASP A C 1
ATOM 2960 O O . ASP A 1 361 ? -10.325 -11.018 -17.032 1.00 98.31 361 ASP A O 1
ATOM 2964 N N . VAL A 1 362 ? -8.180 -11.149 -16.369 1.00 98.31 362 VAL A N 1
ATOM 2965 C CA . VAL A 1 362 ? -8.470 -11.022 -14.930 1.00 98.31 362 VAL A CA 1
ATOM 2966 C C . VAL A 1 362 ? -9.060 -9.649 -14.595 1.00 98.31 362 VAL A C 1
ATOM 2968 O O . VAL A 1 362 ? -10.063 -9.574 -13.884 1.00 98.31 362 VAL A O 1
ATOM 2971 N N . LEU A 1 363 ? -8.480 -8.566 -15.118 1.00 98.38 363 LEU A N 1
ATOM 2972 C CA . LEU A 1 363 ? -8.936 -7.202 -14.834 1.00 98.38 363 LEU A CA 1
ATOM 2973 C C . LEU A 1 363 ? -10.304 -6.894 -15.447 1.00 98.38 363 LEU A C 1
ATOM 2975 O O . LEU A 1 363 ? -11.145 -6.288 -14.788 1.00 98.38 363 LEU A O 1
ATOM 2979 N N . ASN A 1 364 ? -10.546 -7.320 -16.688 1.00 97.69 364 ASN A N 1
ATOM 2980 C CA . ASN A 1 364 ? -11.828 -7.109 -17.357 1.00 97.69 364 ASN A CA 1
ATOM 2981 C C . ASN A 1 364 ? -12.949 -7.858 -16.642 1.00 97.69 364 ASN A C 1
ATOM 2983 O O . ASN A 1 364 ? -14.043 -7.318 -16.523 1.00 97.69 364 ASN A O 1
ATOM 2987 N N . LYS A 1 365 ? -12.680 -9.069 -16.134 1.00 97.25 365 LYS A N 1
ATOM 2988 C CA . LYS A 1 365 ? -13.650 -9.786 -15.307 1.00 97.25 365 LYS A CA 1
ATOM 2989 C C . LYS A 1 365 ? -13.930 -9.035 -14.004 1.00 97.25 365 LYS A C 1
ATOM 2991 O O . LYS A 1 365 ? -15.090 -8.840 -13.673 1.00 97.25 365 LYS A O 1
ATOM 2996 N N . ALA A 1 366 ? -12.888 -8.589 -13.299 1.00 97.19 366 ALA A N 1
ATOM 2997 C CA . ALA A 1 366 ? -13.044 -7.871 -12.035 1.00 97.19 366 ALA A CA 1
ATOM 2998 C C . ALA A 1 366 ? -13.824 -6.555 -12.186 1.00 97.19 366 ALA A C 1
ATOM 3000 O O . ALA A 1 366 ? -14.589 -6.213 -11.300 1.00 97.19 366 ALA A O 1
ATOM 3001 N N . MET A 1 367 ? -13.674 -5.854 -13.314 1.00 96.88 367 MET A N 1
ATOM 3002 C CA . MET A 1 367 ? -14.391 -4.605 -13.614 1.00 96.88 367 MET A CA 1
ATOM 3003 C C . MET A 1 367 ? -15.914 -4.779 -13.772 1.00 96.88 367 MET A C 1
ATOM 3005 O O . MET A 1 367 ? -16.644 -3.793 -13.787 1.00 96.88 367 MET A O 1
ATOM 3009 N N . LEU A 1 368 ? -16.395 -6.014 -13.948 1.00 95.94 368 LEU A N 1
ATOM 3010 C CA . LEU A 1 368 ? -17.824 -6.319 -14.070 1.00 95.94 368 LEU A CA 1
ATOM 3011 C C . LEU A 1 368 ? -18.494 -6.598 -12.716 1.00 95.94 368 LEU A C 1
ATOM 3013 O O . LEU A 1 368 ? -19.705 -6.793 -12.688 1.00 95.94 368 LEU A O 1
ATOM 3017 N N . GLU A 1 369 ? -17.731 -6.652 -11.623 1.00 94.88 369 GLU A N 1
ATOM 3018 C CA . GLU A 1 369 ? -18.256 -6.909 -10.280 1.00 94.88 369 GLU A CA 1
ATOM 3019 C C . GLU A 1 369 ? -18.761 -5.603 -9.635 1.00 94.88 369 GLU A C 1
ATOM 3021 O O . GLU A 1 369 ? -18.124 -4.553 -9.762 1.00 94.88 369 GLU A O 1
ATOM 3026 N N . ASP A 1 370 ? -19.866 -5.669 -8.883 1.00 89.25 370 ASP A N 1
ATOM 3027 C CA . ASP A 1 370 ? -20.521 -4.484 -8.294 1.00 89.25 370 ASP A CA 1
ATOM 3028 C C . ASP A 1 370 ? -19.597 -3.692 -7.347 1.00 89.25 370 ASP A C 1
ATOM 3030 O O . ASP A 1 370 ? -19.609 -2.463 -7.333 1.00 89.25 370 ASP A O 1
ATOM 3034 N N . ASN A 1 371 ? -18.735 -4.395 -6.604 1.00 87.50 371 ASN A N 1
ATOM 3035 C CA . ASN A 1 371 ? -17.771 -3.817 -5.663 1.00 87.50 371 ASN A CA 1
ATOM 3036 C C . ASN A 1 371 ? -16.340 -3.875 -6.227 1.00 87.50 371 ASN A C 1
ATOM 3038 O O . ASN A 1 371 ? -15.433 -4.503 -5.667 1.00 87.50 371 ASN A O 1
ATOM 3042 N N . THR A 1 372 ? -16.135 -3.249 -7.386 1.00 94.31 372 THR A N 1
ATOM 3043 C CA . THR A 1 372 ? -14.817 -3.173 -8.031 1.00 94.31 372 THR A CA 1
ATOM 3044 C C . THR A 1 372 ? -13.861 -2.271 -7.241 1.00 94.31 372 THR A C 1
ATOM 3046 O O . THR A 1 372 ? -14.105 -1.079 -7.074 1.00 94.31 372 THR A O 1
ATOM 3049 N N . HIS A 1 373 ? -12.724 -2.822 -6.808 1.00 95.69 373 HIS A N 1
ATOM 3050 C CA . HIS A 1 373 ? -11.655 -2.060 -6.165 1.00 95.69 373 HIS A CA 1
ATOM 3051 C C . HIS A 1 373 ? -10.958 -1.117 -7.167 1.00 95.69 373 HIS A C 1
ATOM 3053 O O . HIS A 1 373 ? -10.651 -1.510 -8.294 1.00 95.69 373 HIS A O 1
ATOM 3059 N N . GLU A 1 374 ? -10.610 0.103 -6.746 1.00 95.62 374 GLU A N 1
ATOM 3060 C CA . GLU A 1 374 ? -10.005 1.149 -7.596 1.00 95.62 374 GLU A CA 1
ATOM 3061 C C . GLU A 1 374 ? -8.722 0.708 -8.329 1.00 95.62 374 GLU A C 1
ATOM 3063 O O . GLU A 1 374 ? -8.523 1.009 -9.511 1.00 95.62 374 GLU A O 1
ATOM 3068 N N . ASN A 1 375 ? -7.893 -0.104 -7.664 1.00 96.94 375 ASN A N 1
ATOM 3069 C CA . ASN A 1 375 ? -6.703 -0.734 -8.238 1.00 96.94 375 ASN A CA 1
ATOM 3070 C C . ASN A 1 375 ? -6.959 -1.493 -9.549 1.00 96.94 375 ASN A C 1
ATOM 3072 O O . ASN A 1 375 ? -6.054 -1.569 -10.378 1.00 96.94 375 ASN A O 1
ATOM 3076 N N . VAL A 1 376 ? -8.164 -2.017 -9.796 1.00 97.88 376 VAL A N 1
ATOM 3077 C CA . VAL A 1 376 ? -8.491 -2.658 -11.081 1.00 97.88 376 VAL A CA 1
ATOM 3078 C C . VAL A 1 376 ? -8.393 -1.640 -12.226 1.00 97.88 376 VAL A C 1
ATOM 3080 O O . VAL A 1 376 ? -7.743 -1.899 -13.243 1.00 97.88 376 VAL A O 1
ATOM 3083 N N . GLY A 1 377 ? -8.974 -0.448 -12.051 1.00 96.50 377 GLY A N 1
ATOM 3084 C CA . GLY A 1 377 ? -8.908 0.637 -13.034 1.00 96.50 377 GLY A CA 1
ATOM 3085 C C . GLY A 1 377 ? -7.482 1.153 -13.242 1.00 96.50 377 GLY A C 1
ATOM 3086 O O . GLY A 1 377 ? -7.048 1.340 -14.385 1.00 96.50 377 GLY A O 1
ATOM 3087 N N . TYR A 1 378 ? -6.726 1.304 -12.151 1.00 97.50 378 TYR A N 1
ATOM 3088 C CA . TYR A 1 378 ? -5.309 1.673 -12.202 1.00 97.50 378 TYR A CA 1
ATOM 3089 C C . TYR A 1 378 ? -4.488 0.672 -13.031 1.00 97.50 378 TYR A C 1
ATOM 3091 O O . TYR A 1 378 ? -3.773 1.067 -13.959 1.00 97.50 378 TYR A O 1
ATOM 3099 N N . GLN A 1 379 ? -4.630 -0.631 -12.763 1.00 98.25 379 GLN A N 1
ATOM 3100 C CA . GLN A 1 379 ? -3.871 -1.665 -13.471 1.00 98.25 379 GLN A CA 1
ATOM 3101 C C . GLN A 1 379 ? -4.262 -1.772 -14.951 1.00 98.25 379 GLN A C 1
ATOM 3103 O O . GLN A 1 379 ? -3.388 -1.978 -15.793 1.00 98.25 379 GLN A O 1
ATOM 3108 N N . LEU A 1 380 ? -5.534 -1.551 -15.308 1.00 97.75 380 LEU A N 1
ATOM 3109 C CA . LEU A 1 380 ? -5.962 -1.478 -16.713 1.00 97.75 380 LEU A CA 1
ATOM 3110 C C . LEU A 1 380 ? -5.310 -0.311 -17.457 1.00 97.75 380 LEU A C 1
ATOM 3112 O O . LEU A 1 380 ? -4.872 -0.468 -18.599 1.00 97.75 380 LEU A O 1
ATOM 3116 N N . ASN A 1 381 ? -5.232 0.864 -16.828 1.00 97.25 381 ASN A N 1
ATOM 3117 C CA . ASN A 1 381 ? -4.565 2.022 -17.420 1.00 97.25 381 ASN A CA 1
ATOM 3118 C C . ASN A 1 381 ? -3.070 1.743 -17.625 1.00 97.25 381 ASN A C 1
ATOM 3120 O O . ASN A 1 381 ? -2.531 1.961 -18.714 1.00 97.25 381 ASN A O 1
ATOM 3124 N N . ARG A 1 382 ? -2.422 1.182 -16.599 1.00 97.50 382 ARG A N 1
ATOM 3125 C CA . ARG A 1 382 ? -1.017 0.779 -16.644 1.00 97.50 382 ARG A CA 1
ATOM 3126 C C . ARG A 1 382 ? -0.742 -0.229 -17.761 1.00 97.50 382 ARG A C 1
ATOM 3128 O O . ARG A 1 382 ? 0.189 -0.008 -18.535 1.00 97.50 382 ARG A O 1
ATOM 3135 N N . LEU A 1 383 ? -1.563 -1.273 -17.891 1.00 98.00 383 LEU A N 1
ATOM 3136 C CA . LEU A 1 383 ? -1.461 -2.271 -18.960 1.00 98.00 383 LEU A CA 1
ATOM 3137 C C . LEU A 1 383 ? -1.539 -1.617 -20.349 1.00 98.00 383 LEU A C 1
ATOM 3139 O O . LEU A 1 383 ? -0.616 -1.769 -21.146 1.00 98.00 383 LEU A O 1
ATOM 3143 N N . ARG A 1 384 ? -2.571 -0.801 -20.606 1.00 96.69 384 ARG A N 1
ATOM 3144 C CA . ARG A 1 384 ? -2.744 -0.105 -21.897 1.00 96.69 384 ARG A CA 1
ATOM 3145 C C . ARG A 1 384 ? -1.564 0.807 -22.232 1.00 96.69 384 ARG A C 1
ATOM 3147 O O . ARG A 1 384 ? -1.154 0.905 -23.389 1.00 96.69 384 ARG A O 1
ATOM 3154 N N . ASN A 1 385 ? -1.017 1.506 -21.239 1.00 97.12 385 ASN A N 1
ATOM 3155 C CA . ASN A 1 385 ? 0.146 2.367 -21.446 1.00 97.12 385 ASN A CA 1
ATOM 3156 C C . ASN A 1 385 ? 1.395 1.557 -21.797 1.00 97.12 385 ASN A C 1
ATOM 3158 O O . ASN A 1 385 ? 2.152 1.975 -22.674 1.00 97.12 385 ASN A O 1
ATOM 3162 N N . LEU A 1 386 ? 1.609 0.412 -21.143 1.00 96.88 386 LEU A N 1
ATOM 3163 C CA . LEU A 1 386 ? 2.725 -0.481 -21.448 1.00 96.88 386 LEU A CA 1
ATOM 3164 C C . LEU A 1 386 ? 2.618 -1.036 -22.869 1.00 96.88 386 LEU A C 1
ATOM 3166 O O . LEU A 1 386 ? 3.554 -0.843 -23.641 1.00 96.88 386 LEU A O 1
ATOM 3170 N N . GLU A 1 387 ? 1.467 -1.591 -23.255 1.00 95.38 387 GLU A N 1
ATOM 3171 C CA . GLU A 1 387 ? 1.230 -2.103 -24.614 1.00 95.38 387 GLU A CA 1
ATOM 3172 C C . GLU A 1 387 ? 1.493 -1.028 -25.681 1.00 95.38 387 GLU A C 1
ATOM 3174 O O . GLU A 1 387 ? 2.245 -1.239 -26.637 1.00 95.38 387 GLU A O 1
ATOM 3179 N N . ASN A 1 388 ? 0.953 0.179 -25.480 1.00 95.81 388 ASN A N 1
ATOM 3180 C CA . ASN A 1 388 ? 1.167 1.303 -26.391 1.00 95.81 388 ASN A CA 1
ATOM 3181 C C . ASN A 1 388 ? 2.639 1.735 -26.467 1.00 95.81 388 ASN A C 1
ATOM 3183 O O . ASN A 1 388 ? 3.129 2.114 -27.535 1.00 95.81 388 ASN A O 1
ATOM 3187 N N . ASN A 1 389 ? 3.354 1.729 -25.341 1.00 96.12 389 ASN A N 1
ATOM 3188 C CA . ASN A 1 389 ? 4.763 2.107 -25.296 1.00 96.12 389 ASN A CA 1
ATOM 3189 C C . ASN A 1 389 ? 5.654 1.057 -25.967 1.00 96.12 389 ASN A C 1
ATOM 3191 O O . ASN A 1 389 ? 6.597 1.426 -26.674 1.00 96.12 389 ASN A O 1
ATOM 3195 N N . GLU A 1 390 ? 5.354 -0.228 -25.786 1.00 95.88 390 GLU A N 1
ATOM 3196 C CA . GLU A 1 390 ? 6.061 -1.318 -26.450 1.00 95.88 390 GLU A CA 1
ATOM 3197 C C . GLU A 1 390 ? 5.847 -1.293 -27.963 1.00 95.88 390 GLU A C 1
ATOM 3199 O O . GLU A 1 390 ? 6.830 -1.361 -28.707 1.00 95.88 390 GLU A O 1
ATOM 3204 N N . GLU A 1 391 ? 4.616 -1.079 -28.438 1.00 96.00 391 GLU A N 1
ATOM 3205 C CA . GLU A 1 391 ? 4.349 -0.984 -29.878 1.00 96.00 391 GLU A CA 1
ATOM 3206 C C . GLU A 1 391 ? 5.060 0.234 -30.493 1.00 96.00 391 GLU A C 1
ATOM 3208 O O . GLU A 1 391 ? 5.792 0.095 -31.474 1.00 96.00 391 GLU A O 1
ATOM 3213 N N . LYS A 1 392 ? 4.995 1.414 -29.856 1.00 96.38 392 LYS A N 1
ATOM 3214 C CA . LYS A 1 392 ? 5.760 2.601 -30.298 1.00 96.38 392 LYS A CA 1
ATOM 3215 C C . LYS A 1 392 ? 7.267 2.343 -30.328 1.00 96.38 392 LYS A C 1
ATOM 3217 O O . LYS A 1 392 ? 7.981 2.818 -31.220 1.00 96.38 392 LYS A O 1
ATOM 3222 N N . ARG A 1 393 ? 7.792 1.609 -29.342 1.00 94.81 393 ARG A N 1
ATOM 3223 C CA . ARG A 1 393 ? 9.212 1.243 -29.292 1.00 94.81 393 ARG A CA 1
ATOM 3224 C C . ARG A 1 393 ? 9.566 0.298 -30.439 1.00 94.81 393 ARG A C 1
ATOM 3226 O O . ARG A 1 393 ? 10.571 0.535 -31.110 1.00 94.81 393 ARG A O 1
ATOM 3233 N N . LYS A 1 394 ? 8.743 -0.716 -30.701 1.00 95.81 394 LYS A N 1
ATOM 3234 C CA . LYS A 1 394 ? 8.888 -1.648 -31.826 1.00 95.81 394 LYS A CA 1
ATOM 3235 C C . LYS A 1 394 ? 8.859 -0.917 -33.167 1.00 95.81 394 LYS A C 1
ATOM 3237 O O . LYS A 1 394 ? 9.779 -1.098 -33.966 1.00 95.81 394 LYS A O 1
ATOM 3242 N N . GLU A 1 395 ? 7.895 -0.029 -33.394 1.00 96.56 395 GLU A N 1
ATOM 3243 C CA . GLU A 1 395 ? 7.823 0.803 -34.602 1.00 96.56 395 GLU A CA 1
ATOM 3244 C C . GLU A 1 395 ? 9.106 1.619 -34.808 1.00 96.56 395 GLU A C 1
ATOM 3246 O O . GLU A 1 395 ? 9.681 1.647 -35.902 1.00 96.56 395 GLU A O 1
ATOM 3251 N N . LYS A 1 396 ? 9.613 2.248 -33.739 1.00 95.00 396 LYS A N 1
ATOM 3252 C CA . LYS A 1 396 ? 10.871 3.004 -33.775 1.00 95.00 396 LYS A CA 1
ATOM 3253 C C . LYS A 1 396 ? 12.065 2.111 -34.112 1.00 95.00 396 LYS A C 1
ATOM 3255 O O . LYS A 1 396 ? 12.903 2.518 -34.920 1.00 95.00 396 LYS A O 1
ATOM 3260 N N . ILE A 1 397 ? 12.148 0.914 -33.528 1.00 94.62 397 ILE A N 1
ATOM 3261 C CA . ILE A 1 397 ? 13.204 -0.068 -33.817 1.00 94.62 397 ILE A CA 1
ATOM 3262 C C . ILE A 1 397 ? 13.157 -0.470 -35.295 1.00 94.62 397 ILE A C 1
ATOM 3264 O O . ILE A 1 397 ? 14.179 -0.379 -35.977 1.00 94.62 397 ILE A O 1
ATOM 3268 N N . ILE A 1 398 ? 11.983 -0.826 -35.824 1.00 96.19 398 ILE A N 1
ATOM 3269 C CA . ILE A 1 398 ? 11.803 -1.220 -37.230 1.00 96.19 398 ILE A CA 1
ATOM 3270 C C . ILE A 1 398 ? 12.173 -0.066 -38.172 1.00 96.19 398 ILE A C 1
ATOM 3272 O O . ILE A 1 398 ? 12.943 -0.251 -39.120 1.00 96.19 398 ILE A O 1
ATOM 3276 N N . LYS A 1 399 ? 11.703 1.155 -37.890 1.00 95.69 399 LYS A N 1
ATOM 3277 C CA . LYS A 1 399 ? 12.045 2.357 -38.667 1.00 95.69 399 LYS A CA 1
ATOM 3278 C C . LYS A 1 399 ? 13.556 2.598 -38.694 1.00 95.69 399 LYS A C 1
ATOM 3280 O O . LYS A 1 399 ? 14.135 2.831 -39.759 1.00 95.69 399 LYS A O 1
ATOM 3285 N N . ASN A 1 400 ? 14.203 2.512 -37.534 1.00 94.06 400 ASN A N 1
ATOM 3286 C CA . ASN A 1 400 ? 15.646 2.670 -37.387 1.00 94.06 400 ASN A CA 1
ATOM 3287 C C . ASN A 1 400 ? 16.423 1.573 -38.124 1.00 94.06 400 ASN A C 1
ATOM 3289 O O . ASN A 1 400 ? 17.405 1.870 -38.808 1.00 94.06 400 ASN A O 1
ATOM 3293 N N . ALA A 1 401 ? 15.968 0.323 -38.037 1.00 95.38 401 ALA A N 1
ATOM 3294 C CA . ALA A 1 401 ? 16.538 -0.796 -38.775 1.00 95.38 401 ALA A CA 1
ATOM 3295 C C . ALA A 1 401 ? 16.461 -0.560 -40.291 1.00 95.38 401 ALA A C 1
ATOM 3297 O O . ALA A 1 401 ? 17.463 -0.729 -40.984 1.00 95.38 401 ALA A O 1
ATOM 3298 N N . GLY A 1 402 ? 15.331 -0.060 -40.804 1.00 96.19 402 GLY A N 1
ATOM 3299 C CA . GLY A 1 402 ? 15.183 0.307 -42.216 1.00 96.19 402 GLY A CA 1
ATOM 3300 C C . GLY A 1 402 ? 16.149 1.412 -42.667 1.00 96.19 402 GLY A C 1
ATOM 3301 O O . GLY A 1 402 ? 16.717 1.338 -43.759 1.00 96.19 402 GLY A O 1
ATOM 3302 N N . ILE A 1 403 ? 16.396 2.422 -41.825 1.00 95.94 403 ILE A N 1
ATOM 3303 C CA . ILE A 1 403 ? 17.388 3.478 -42.099 1.00 95.94 403 ILE A CA 1
ATOM 3304 C C . ILE A 1 403 ? 18.805 2.888 -42.174 1.00 95.94 403 ILE A C 1
ATOM 3306 O O . ILE A 1 403 ? 19.520 3.144 -43.148 1.00 95.94 403 ILE A O 1
ATOM 3310 N N . LYS A 1 404 ? 19.198 2.070 -41.187 1.00 96.19 404 LYS A N 1
ATOM 3311 C CA . LYS A 1 404 ? 20.502 1.386 -41.181 1.00 96.19 404 LYS A CA 1
ATOM 3312 C C . LYS A 1 404 ? 20.663 0.495 -42.407 1.00 96.19 404 LYS A C 1
ATOM 3314 O O . LYS A 1 404 ? 21.699 0.546 -43.060 1.00 96.19 404 LYS A O 1
ATOM 3319 N N . GLN A 1 405 ? 19.634 -0.276 -42.756 1.00 97.38 405 GLN A N 1
ATOM 3320 C CA . GLN A 1 405 ? 19.653 -1.162 -43.917 1.00 97.38 405 GLN A CA 1
ATOM 3321 C C . GLN A 1 405 ? 19.910 -0.381 -45.212 1.00 97.38 405 GLN A C 1
ATOM 3323 O O . GLN A 1 405 ? 20.763 -0.782 -46.002 1.00 97.38 405 GLN A O 1
ATOM 3328 N N . ARG A 1 406 ? 19.229 0.754 -45.429 1.00 97.81 406 ARG A N 1
ATOM 3329 C CA . ARG A 1 406 ? 19.466 1.603 -46.611 1.00 97.81 406 ARG A CA 1
ATOM 3330 C C . ARG A 1 406 ? 20.892 2.142 -46.658 1.00 97.81 406 ARG A C 1
ATOM 3332 O O . ARG A 1 406 ? 21.530 2.065 -47.706 1.00 97.81 406 ARG A O 1
ATOM 3339 N N . PHE A 1 407 ? 21.404 2.640 -45.531 1.00 97.69 407 PHE A N 1
ATOM 3340 C CA . PHE A 1 407 ? 22.794 3.085 -45.443 1.00 97.69 407 PHE A CA 1
ATOM 3341 C C . PHE A 1 407 ? 23.759 1.947 -45.793 1.00 97.69 407 PHE A C 1
ATOM 3343 O O . PHE A 1 407 ? 24.634 2.121 -46.636 1.00 97.69 407 PHE A O 1
ATOM 3350 N N . LEU A 1 408 ? 23.573 0.771 -45.186 1.00 97.25 408 LEU A N 1
ATOM 3351 C CA . LEU A 1 408 ? 24.446 -0.384 -45.382 1.00 97.25 408 LEU A CA 1
ATOM 3352 C C . LEU A 1 408 ? 24.391 -0.929 -46.812 1.00 97.25 408 LEU A C 1
ATOM 3354 O O . LEU A 1 408 ? 25.416 -1.380 -47.310 1.00 97.25 408 LEU A O 1
ATOM 3358 N N . ARG A 1 409 ? 23.253 -0.840 -47.513 1.00 97.75 409 ARG A N 1
ATOM 3359 C CA . ARG A 1 409 ? 23.169 -1.177 -48.946 1.00 97.75 409 ARG A CA 1
ATOM 3360 C C . ARG A 1 409 ? 24.022 -0.239 -49.803 1.00 97.75 409 ARG A C 1
ATOM 3362 O O . ARG A 1 409 ? 24.774 -0.715 -50.647 1.00 97.75 409 ARG A O 1
ATOM 3369 N N . ASN A 1 410 ? 23.966 1.070 -49.553 1.00 97.50 410 ASN A N 1
ATOM 3370 C CA . ASN A 1 410 ? 24.797 2.042 -50.274 1.00 97.50 410 ASN A CA 1
ATOM 3371 C C . ASN A 1 410 ? 26.282 1.890 -49.940 1.00 97.50 410 ASN A C 1
ATOM 3373 O O . ASN A 1 410 ? 27.118 1.906 -50.840 1.00 97.50 410 ASN A O 1
ATOM 3377 N N . TYR A 1 411 ? 26.593 1.689 -48.659 1.00 97.75 411 TYR A N 1
ATOM 3378 C CA . TYR A 1 411 ? 27.932 1.346 -48.199 1.00 97.75 411 TYR A CA 1
ATOM 3379 C C . TYR A 1 411 ? 28.450 0.095 -48.917 1.00 97.75 411 TYR A C 1
ATOM 3381 O O . TYR A 1 411 ? 29.537 0.127 -49.478 1.00 97.75 411 TYR A O 1
ATOM 3389 N N . SER A 1 412 ? 27.647 -0.971 -48.980 1.00 97.12 412 SER A N 1
ATOM 3390 C CA . SER A 1 412 ? 28.020 -2.225 -49.645 1.00 97.12 412 SER A CA 1
ATOM 3391 C C . SER A 1 412 ? 28.244 -2.019 -51.143 1.00 97.12 412 SER A C 1
ATOM 3393 O O . SER A 1 412 ? 29.247 -2.484 -51.667 1.00 97.12 412 SER A O 1
ATOM 3395 N N . LYS A 1 413 ? 27.382 -1.255 -51.831 1.00 96.50 413 LYS A N 1
ATOM 3396 C CA . LYS A 1 413 ? 27.593 -0.885 -53.243 1.00 96.50 413 LYS A CA 1
ATOM 3397 C C . LYS A 1 413 ? 28.924 -0.147 -53.432 1.00 96.50 413 LYS A C 1
ATOM 3399 O O . LYS A 1 413 ? 29.668 -0.449 -54.354 1.00 96.50 413 LYS A O 1
ATOM 3404 N N . ALA A 1 414 ? 29.231 0.814 -52.561 1.00 95.94 414 ALA A N 1
ATOM 3405 C CA . ALA A 1 414 ? 30.474 1.583 -52.612 1.00 95.94 414 ALA A CA 1
ATOM 3406 C C . ALA A 1 414 ? 31.718 0.746 -52.263 1.00 95.94 414 ALA A C 1
ATOM 3408 O O . ALA A 1 414 ? 32.805 1.039 -52.757 1.00 95.94 414 ALA A O 1
ATOM 3409 N N . TYR A 1 415 ? 31.553 -0.276 -51.422 1.00 96.06 415 TYR A N 1
ATOM 3410 C CA . TYR A 1 415 ? 32.614 -1.181 -50.996 1.00 96.06 415 TYR A CA 1
ATOM 3411 C C . TYR A 1 415 ? 32.904 -2.268 -52.037 1.00 96.06 415 TYR A C 1
ATOM 3413 O O . TYR A 1 415 ? 34.064 -2.525 -52.322 1.00 96.06 415 TYR A O 1
ATOM 3421 N N . PHE A 1 416 ? 31.885 -2.901 -52.626 1.00 95.19 416 PHE A N 1
ATOM 3422 C CA . PHE A 1 416 ? 32.064 -4.054 -53.519 1.00 95.19 416 PHE A CA 1
ATOM 3423 C C . PHE A 1 416 ? 32.189 -3.695 -55.003 1.00 95.19 416 PHE A C 1
ATOM 3425 O O . PHE A 1 416 ? 32.791 -4.463 -55.751 1.00 95.19 416 PHE A O 1
ATOM 3432 N N . ASN A 1 417 ? 31.664 -2.550 -55.452 1.00 92.00 417 ASN A N 1
ATOM 3433 C CA . ASN A 1 417 ? 31.816 -2.146 -56.850 1.00 92.00 417 ASN A CA 1
ATOM 3434 C C . ASN A 1 417 ? 33.242 -1.640 -57.088 1.00 92.00 417 ASN A C 1
ATOM 3436 O O . ASN A 1 417 ? 33.599 -0.548 -56.634 1.00 92.00 417 ASN A O 1
ATOM 3440 N N . LEU A 1 418 ? 34.027 -2.441 -57.809 1.00 86.81 418 LEU A N 1
ATOM 3441 C CA . LEU A 1 418 ? 35.397 -2.113 -58.186 1.00 86.81 418 LEU A CA 1
ATOM 3442 C C . LEU A 1 418 ? 35.443 -0.845 -59.039 1.00 86.81 418 LEU A C 1
ATOM 3444 O O . LEU A 1 418 ? 34.571 -0.596 -59.873 1.00 86.81 418 LEU A O 1
ATOM 3448 N N . ILE A 1 419 ? 36.484 -0.056 -58.809 1.00 84.88 419 ILE A N 1
ATOM 3449 C CA . ILE A 1 419 ? 36.807 1.134 -59.583 1.00 84.88 419 ILE A CA 1
ATOM 3450 C C . ILE A 1 419 ? 38.303 1.124 -59.894 1.00 84.88 419 ILE A C 1
ATOM 3452 O O . ILE A 1 419 ? 39.119 0.894 -59.007 1.00 84.88 419 ILE A O 1
ATOM 3456 N N . ASP A 1 420 ? 38.668 1.447 -61.131 1.00 77.50 420 ASP A N 1
ATOM 3457 C CA . ASP A 1 420 ? 40.073 1.471 -61.576 1.00 77.50 420 ASP A CA 1
ATOM 3458 C C . ASP A 1 420 ? 40.796 2.781 -61.206 1.00 77.50 420 ASP A C 1
ATOM 3460 O O . ASP A 1 420 ? 41.874 3.094 -61.710 1.00 77.50 420 ASP A O 1
ATOM 3464 N N . LYS A 1 421 ? 40.194 3.584 -60.320 1.00 84.06 421 LYS A N 1
ATOM 3465 C CA . LYS A 1 421 ? 40.670 4.911 -59.926 1.00 84.06 421 LYS A CA 1
ATOM 3466 C C . LYS A 1 421 ? 40.939 4.970 -58.425 1.00 84.06 421 LYS A C 1
ATOM 3468 O O . LYS A 1 421 ? 40.105 4.575 -57.613 1.00 84.06 421 LYS A O 1
ATOM 3473 N N . ASN A 1 422 ? 42.064 5.582 -58.059 1.00 81.81 422 ASN A N 1
ATOM 3474 C CA . ASN A 1 422 ? 42.351 5.949 -56.674 1.00 81.81 422 ASN A CA 1
ATOM 3475 C C . ASN A 1 422 ? 41.430 7.087 -56.208 1.00 81.81 422 ASN A C 1
ATOM 3477 O O . ASN A 1 422 ? 41.425 8.179 -56.780 1.00 81.81 422 ASN A O 1
ATOM 3481 N N . ILE A 1 423 ? 40.673 6.836 -55.140 1.00 90.12 423 ILE A N 1
ATOM 3482 C CA . ILE A 1 423 ? 39.784 7.819 -54.516 1.00 90.12 423 ILE A CA 1
ATOM 3483 C C . ILE A 1 423 ? 40.561 8.625 -53.475 1.00 90.12 423 ILE A C 1
ATOM 3485 O O . ILE A 1 423 ? 41.146 8.053 -52.553 1.00 90.12 423 ILE A O 1
ATOM 3489 N N . ILE A 1 424 ? 40.527 9.953 -53.608 1.00 91.50 424 ILE A N 1
ATOM 3490 C CA . ILE A 1 424 ? 41.167 10.896 -52.684 1.00 91.50 424 ILE A CA 1
ATOM 3491 C C . ILE A 1 424 ? 40.080 11.703 -51.973 1.00 91.50 424 ILE A C 1
ATOM 3493 O O . ILE A 1 424 ? 39.408 12.535 -52.588 1.00 91.50 424 ILE A O 1
ATOM 3497 N N . ILE A 1 425 ? 39.930 11.469 -50.669 1.00 94.31 425 ILE A N 1
ATOM 3498 C CA . ILE A 1 425 ? 38.975 12.167 -49.795 1.00 94.31 425 ILE A CA 1
ATOM 3499 C C . ILE A 1 425 ? 39.645 13.141 -48.818 1.00 94.31 425 ILE A C 1
ATOM 3501 O O . ILE A 1 425 ? 38.971 13.677 -47.939 1.00 94.31 425 ILE A O 1
ATOM 3505 N N . ASP A 1 426 ? 40.954 13.365 -48.960 1.00 95.06 426 ASP A N 1
ATOM 3506 C CA . ASP A 1 426 ? 41.696 14.366 -48.189 1.00 95.06 426 ASP A CA 1
ATOM 3507 C C . ASP A 1 426 ? 41.093 15.767 -48.383 1.00 95.06 426 ASP A C 1
ATOM 3509 O O . ASP A 1 426 ? 40.727 16.163 -49.500 1.00 95.06 426 ASP A O 1
ATOM 3513 N N . GLY A 1 427 ? 40.965 16.501 -47.278 1.00 94.94 427 GLY A N 1
ATOM 3514 C CA . GLY A 1 427 ? 40.435 17.859 -47.260 1.00 94.94 427 GLY A CA 1
ATOM 3515 C C . GLY A 1 427 ? 39.400 18.132 -46.171 1.00 94.94 427 GLY A C 1
ATOM 3516 O O . GLY A 1 427 ? 39.211 17.366 -45.219 1.00 94.94 427 GLY A O 1
ATOM 3517 N N . LEU A 1 428 ? 38.745 19.284 -46.312 1.00 95.06 428 LEU A N 1
ATOM 3518 C CA . LEU A 1 428 ? 37.698 19.755 -45.413 1.00 95.06 428 LEU A CA 1
ATOM 3519 C C . LEU A 1 428 ? 36.321 19.344 -45.938 1.00 95.06 428 LEU A C 1
ATOM 3521 O O . LEU A 1 428 ? 35.976 19.542 -47.104 1.00 95.06 428 LEU A O 1
ATOM 3525 N N . TRP A 1 429 ? 35.532 18.762 -45.045 1.00 95.50 429 TRP A N 1
ATOM 3526 C CA . TRP A 1 429 ? 34.180 18.298 -45.307 1.00 95.50 429 TRP A CA 1
ATOM 3527 C C . TRP A 1 429 ? 33.221 19.012 -44.364 1.00 95.50 429 TRP A C 1
ATOM 3529 O O . TRP A 1 429 ? 33.402 18.985 -43.148 1.00 95.50 429 TRP A O 1
ATOM 3539 N N . LYS A 1 430 ? 32.180 19.637 -44.911 1.00 93.25 430 LYS A N 1
ATOM 3540 C CA . LYS A 1 430 ? 31.203 20.397 -44.127 1.00 93.25 430 LYS A CA 1
ATOM 3541 C C . LYS A 1 430 ? 29.997 19.516 -43.806 1.00 93.25 430 LYS A C 1
ATOM 3543 O O . LYS A 1 430 ? 29.421 18.893 -44.698 1.00 93.25 430 LYS A O 1
ATOM 3548 N N . PHE A 1 431 ? 29.623 19.445 -42.531 1.00 86.12 431 PHE A N 1
ATOM 3549 C CA . PHE A 1 431 ? 28.338 18.900 -42.099 1.00 86.12 431 PHE A CA 1
ATOM 3550 C C . PHE A 1 431 ? 27.203 19.858 -42.497 1.00 86.12 431 PHE A C 1
ATOM 3552 O O . PHE A 1 431 ? 27.413 21.061 -42.625 1.00 86.12 431 PHE A O 1
ATOM 3559 N N . GLU A 1 432 ? 25.970 19.355 -42.599 1.00 80.06 432 GLU A N 1
ATOM 3560 C CA . GLU A 1 432 ? 24.786 20.191 -42.887 1.00 80.06 432 GLU A CA 1
ATOM 3561 C C . GLU A 1 432 ? 24.580 21.348 -41.887 1.00 80.06 432 GLU A C 1
ATOM 3563 O O . GLU A 1 432 ? 23.974 22.352 -42.232 1.00 80.06 432 GLU A O 1
ATOM 3568 N N . ASN A 1 433 ? 25.113 21.244 -40.664 1.00 77.56 433 ASN A N 1
ATOM 3569 C CA . ASN A 1 433 ? 25.053 22.282 -39.627 1.00 77.56 433 ASN A CA 1
ATOM 3570 C C . ASN A 1 433 ? 26.324 23.148 -39.540 1.00 77.56 433 ASN A C 1
ATOM 3572 O O . ASN A 1 433 ? 26.665 23.638 -38.466 1.00 77.56 433 ASN A O 1
ATOM 3576 N N . GLU A 1 434 ? 27.062 23.249 -40.639 1.00 74.75 434 GLU A N 1
ATOM 3577 C CA . GLU A 1 434 ? 28.268 24.066 -40.801 1.00 74.75 434 GLU A CA 1
ATOM 3578 C C . GLU A 1 434 ? 29.503 23.694 -39.983 1.00 74.75 434 GLU A C 1
ATOM 3580 O O . GLU A 1 434 ? 30.542 24.334 -40.117 1.00 74.75 434 GLU A O 1
ATOM 3585 N N . LYS A 1 435 ? 29.446 22.621 -39.196 1.00 84.62 435 LYS A N 1
ATOM 3586 C CA . LYS A 1 435 ? 30.646 22.075 -38.559 1.00 84.62 435 LYS A CA 1
ATOM 3587 C C . LYS A 1 435 ? 31.563 21.454 -39.606 1.00 84.62 435 LYS A C 1
ATOM 3589 O O . LYS A 1 435 ? 31.094 20.905 -40.604 1.00 84.62 435 LYS A O 1
ATOM 3594 N N . GLU A 1 436 ? 32.859 21.472 -39.338 1.00 91.31 436 GLU A N 1
ATOM 3595 C CA . GLU A 1 436 ? 33.868 20.942 -40.253 1.00 91.31 436 GLU A CA 1
ATOM 3596 C C . GLU A 1 436 ? 34.447 19.619 -39.744 1.00 91.31 436 GLU A C 1
ATOM 3598 O O . GLU A 1 436 ? 34.689 19.424 -38.549 1.00 91.31 436 GLU A O 1
ATOM 3603 N N . LEU A 1 437 ? 34.655 18.699 -40.680 1.00 93.69 437 LEU A N 1
ATOM 3604 C CA . LEU A 1 437 ? 35.408 17.468 -40.523 1.00 93.69 437 LEU A CA 1
ATOM 3605 C C . LEU A 1 437 ? 36.643 17.571 -41.415 1.00 93.69 437 LEU A C 1
ATOM 3607 O O . LEU A 1 437 ? 36.531 17.609 -42.639 1.00 93.69 437 LEU A O 1
ATOM 3611 N N . LYS A 1 438 ? 37.827 17.560 -40.807 1.00 96.81 438 LYS A N 1
ATOM 3612 C CA . LYS A 1 438 ? 39.085 17.486 -41.549 1.00 96.81 438 LYS A CA 1
ATOM 3613 C C . LYS A 1 438 ? 39.479 16.029 -41.718 1.00 96.81 438 LYS A C 1
ATOM 3615 O O . LYS A 1 438 ? 39.748 15.359 -40.723 1.00 96.81 438 LYS A O 1
ATOM 3620 N N . ILE A 1 439 ? 39.521 15.546 -42.954 1.00 97.19 439 ILE A N 1
ATOM 3621 C CA . ILE A 1 439 ? 39.997 14.199 -43.275 1.00 97.19 439 ILE A CA 1
ATOM 3622 C C . ILE A 1 439 ? 41.411 14.316 -43.824 1.00 97.19 439 ILE A C 1
ATOM 3624 O O . ILE A 1 439 ? 41.646 15.148 -44.686 1.00 97.19 439 ILE A O 1
ATOM 3628 N N . LYS A 1 440 ? 42.324 13.485 -43.318 1.00 97.19 440 LYS A N 1
ATOM 3629 C CA . LYS A 1 440 ? 43.658 13.243 -43.872 1.00 97.19 440 LYS A CA 1
ATOM 3630 C C . LYS A 1 440 ? 43.719 11.821 -44.413 1.00 97.19 440 LYS A C 1
ATOM 3632 O O . LYS A 1 440 ? 43.263 10.896 -43.736 1.00 97.19 440 LYS A O 1
ATOM 3637 N N . GLN A 1 441 ? 44.309 11.640 -45.589 1.00 96.19 441 GLN A N 1
ATOM 3638 C CA . GLN A 1 441 ? 44.462 10.331 -46.224 1.00 96.19 441 GLN A CA 1
ATOM 3639 C C . GLN A 1 441 ? 45.932 10.055 -46.562 1.00 96.19 441 GLN A C 1
ATOM 3641 O O . GLN A 1 441 ? 46.595 10.886 -47.172 1.00 96.19 441 GLN A O 1
ATOM 3646 N N . SER A 1 442 ? 46.427 8.874 -46.186 1.00 94.75 442 SER A N 1
ATOM 3647 C CA . SER A 1 442 ? 47.752 8.366 -46.562 1.00 94.75 442 SER A CA 1
ATOM 3648 C C . SER A 1 442 ? 47.599 6.965 -47.151 1.00 94.75 442 SER A C 1
ATOM 3650 O O . SER A 1 442 ? 47.327 5.995 -46.438 1.00 94.75 442 SER A O 1
ATOM 3652 N N . GLY A 1 443 ? 47.680 6.864 -48.480 1.00 92.00 443 GLY A N 1
ATOM 3653 C CA . GLY A 1 443 ? 47.317 5.644 -49.203 1.00 92.00 443 GLY A CA 1
ATOM 3654 C C . GLY A 1 443 ? 45.851 5.267 -48.958 1.00 92.00 443 GLY A C 1
ATOM 3655 O O . GLY A 1 443 ? 44.944 6.042 -49.268 1.00 92.00 443 GLY A O 1
ATOM 3656 N N . LYS A 1 444 ? 45.618 4.080 -48.385 1.00 93.25 444 LYS A N 1
ATOM 3657 C CA . LYS A 1 444 ? 44.279 3.604 -47.989 1.00 93.25 444 LYS A CA 1
ATOM 3658 C C . LYS A 1 444 ? 43.865 4.052 -46.589 1.00 93.25 444 LYS A C 1
ATOM 3660 O O . LYS A 1 444 ? 42.687 3.991 -46.256 1.00 93.25 444 LYS A O 1
ATOM 3665 N N . ILE A 1 445 ? 44.800 4.493 -45.755 1.00 96.06 445 ILE A N 1
ATOM 3666 C CA . ILE A 1 445 ? 44.510 4.836 -44.364 1.00 96.06 445 ILE A CA 1
ATOM 3667 C C . ILE A 1 445 ? 43.911 6.239 -44.312 1.00 96.06 445 ILE A C 1
ATOM 3669 O O . ILE A 1 445 ? 44.468 7.181 -44.880 1.00 96.06 445 ILE A O 1
ATOM 3673 N N . ILE A 1 446 ? 42.793 6.384 -43.601 1.00 96.88 446 ILE A N 1
ATOM 3674 C CA . ILE A 1 446 ? 42.113 7.663 -43.390 1.00 96.88 446 ILE A CA 1
ATOM 3675 C C . ILE A 1 446 ? 42.007 8.000 -41.906 1.00 96.88 446 ILE A C 1
ATOM 3677 O O . ILE A 1 446 ? 41.753 7.138 -41.059 1.00 96.88 446 ILE A O 1
ATOM 3681 N N . GLN A 1 447 ? 42.167 9.286 -41.603 1.00 97.38 447 GLN A N 1
ATOM 3682 C CA . GLN A 1 447 ? 41.958 9.851 -40.276 1.00 97.38 447 GLN A CA 1
ATOM 3683 C C . GLN A 1 447 ? 41.090 11.099 -40.375 1.00 97.38 447 GLN A C 1
ATOM 3685 O O . GLN A 1 447 ? 41.436 12.041 -41.084 1.00 97.38 447 GLN A O 1
ATOM 3690 N N . GLY A 1 448 ? 39.969 11.115 -39.662 1.00 96.31 448 GLY A N 1
ATOM 3691 C CA . GLY A 1 448 ? 39.081 12.275 -39.588 1.00 96.31 448 GLY A CA 1
ATOM 3692 C C . GLY A 1 448 ? 39.141 12.939 -38.222 1.00 96.31 448 GLY A C 1
ATOM 3693 O O . GLY A 1 448 ? 39.175 12.230 -37.221 1.00 96.31 448 GLY A O 1
ATOM 3694 N N . PHE A 1 449 ? 39.104 14.271 -38.178 1.00 96.00 449 PHE A N 1
ATOM 3695 C CA . PHE A 1 449 ? 39.146 15.082 -36.956 1.00 96.00 449 PHE A CA 1
ATOM 3696 C C . PHE A 1 449 ? 38.003 16.100 -36.940 1.00 96.00 449 PHE A C 1
ATOM 3698 O O . PHE A 1 449 ? 37.779 16.793 -37.935 1.00 96.00 449 PHE A O 1
ATOM 3705 N N . TRP A 1 450 ? 37.283 16.196 -35.819 1.00 94.06 450 TRP A N 1
ATOM 3706 C CA . TRP A 1 450 ? 36.211 17.178 -35.620 1.00 94.06 450 TRP A CA 1
ATOM 3707 C C . TRP A 1 450 ? 35.978 17.471 -34.131 1.00 94.06 450 TRP A C 1
ATOM 3709 O O . TRP A 1 450 ? 36.467 16.752 -33.259 1.00 94.06 450 TRP A O 1
ATOM 3719 N N . TYR A 1 451 ? 35.163 18.489 -33.840 1.00 90.12 451 TYR A N 1
ATOM 3720 C CA . TYR A 1 451 ? 34.747 18.834 -32.478 1.00 90.12 451 TYR A CA 1
ATOM 3721 C C . TYR A 1 451 ? 33.276 18.488 -32.210 1.00 90.12 451 TYR A C 1
ATOM 3723 O O . TYR A 1 451 ? 32.368 18.856 -32.965 1.00 90.12 451 TYR A O 1
ATOM 3731 N N . GLN A 1 452 ? 33.021 17.808 -31.091 1.00 85.44 452 GLN A N 1
ATOM 3732 C CA . GLN A 1 452 ? 31.686 17.544 -30.557 1.00 85.44 452 GLN A CA 1
ATOM 3733 C C . GLN A 1 452 ? 31.504 18.310 -29.236 1.00 85.44 452 GLN A C 1
ATOM 3735 O O . GLN A 1 452 ? 31.817 17.812 -28.156 1.00 85.44 452 GLN A O 1
ATOM 3740 N N . GLY A 1 453 ? 30.998 19.543 -29.329 1.00 85.88 453 GLY A N 1
ATOM 3741 C CA . GLY A 1 453 ? 31.031 20.482 -28.201 1.00 85.88 453 GLY A CA 1
ATOM 3742 C C . GLY A 1 453 ? 32.467 20.961 -27.987 1.00 85.88 453 GLY A C 1
ATOM 3743 O O . GLY A 1 453 ? 33.131 21.300 -28.960 1.00 85.88 453 GLY A O 1
ATOM 3744 N N . SER A 1 454 ? 32.960 20.926 -26.748 1.00 86.69 454 SER A N 1
ATOM 3745 C CA . SER A 1 454 ? 34.369 21.198 -26.418 1.00 86.69 454 SER A CA 1
ATOM 3746 C C . SER A 1 454 ? 35.298 19.993 -26.611 1.00 86.69 454 SER A C 1
ATOM 3748 O O . SER A 1 454 ? 36.509 20.121 -26.464 1.00 86.69 454 SER A O 1
ATOM 3750 N N . LYS A 1 455 ? 34.754 18.807 -26.919 1.00 90.88 455 LYS A N 1
ATOM 3751 C CA . LYS A 1 455 ? 35.540 17.573 -27.027 1.00 90.88 455 LYS A CA 1
ATOM 3752 C C . LYS A 1 455 ? 36.068 17.382 -28.440 1.00 90.88 455 LYS A C 1
ATOM 3754 O O . LYS A 1 455 ? 35.300 17.392 -29.402 1.00 90.88 455 LYS A O 1
ATOM 3759 N N . GLU A 1 456 ? 37.367 17.142 -28.538 1.00 94.44 456 GLU A N 1
ATOM 3760 C CA . GLU A 1 456 ? 38.029 16.743 -29.774 1.00 94.44 456 GLU A CA 1
ATOM 3761 C C . GLU A 1 456 ? 37.777 15.249 -30.041 1.00 94.44 456 GLU A C 1
ATOM 3763 O O . GLU A 1 456 ? 37.986 14.387 -29.178 1.00 94.44 456 GLU A O 1
ATOM 3768 N N . CYS A 1 457 ? 37.311 14.932 -31.244 1.00 93.94 457 CYS A N 1
ATOM 3769 C CA . CYS A 1 457 ? 37.013 13.578 -31.688 1.00 93.94 457 CYS A CA 1
ATOM 3770 C C . CYS A 1 457 ? 37.844 13.237 -32.924 1.00 93.94 457 CYS A C 1
ATOM 3772 O O . CYS A 1 457 ? 38.113 14.095 -33.768 1.00 93.94 457 CYS A O 1
ATOM 3774 N N . LYS A 1 458 ? 38.202 11.957 -33.053 1.00 95.31 458 LYS A N 1
ATOM 3775 C CA . LYS A 1 458 ? 38.792 11.427 -34.280 1.00 95.31 458 LYS A CA 1
ATOM 3776 C C . LYS A 1 458 ? 38.186 10.092 -34.682 1.00 95.31 458 LYS A C 1
ATOM 3778 O O . LYS A 1 458 ? 37.638 9.370 -33.849 1.00 95.31 458 LYS A O 1
ATOM 3783 N N . PHE A 1 459 ? 38.334 9.737 -35.948 1.00 96.12 459 PHE A N 1
ATOM 3784 C CA . PHE A 1 459 ? 38.160 8.363 -36.398 1.00 96.12 459 PHE A CA 1
ATOM 3785 C C . PHE A 1 459 ? 39.380 7.897 -37.177 1.00 96.12 459 PHE A C 1
ATOM 3787 O O . PHE A 1 459 ? 40.044 8.703 -37.825 1.00 96.12 459 PHE A O 1
ATOM 3794 N N . ASN A 1 460 ? 39.616 6.590 -37.145 1.00 96.69 460 ASN A N 1
ATOM 3795 C CA . ASN A 1 460 ? 40.567 5.907 -38.012 1.00 96.69 460 ASN A CA 1
ATOM 3796 C C . ASN A 1 460 ? 39.805 4.907 -38.882 1.00 96.69 460 ASN A C 1
ATOM 3798 O O . ASN A 1 460 ? 38.859 4.282 -38.402 1.00 96.69 460 ASN A O 1
ATOM 3802 N N . GLY A 1 461 ? 40.225 4.732 -40.128 1.00 96.12 461 GLY A N 1
ATOM 3803 C CA . GLY A 1 461 ? 39.676 3.708 -41.008 1.00 96.12 461 GLY A CA 1
ATOM 3804 C C . GLY A 1 461 ? 40.611 3.373 -42.159 1.00 96.12 461 GLY A C 1
ATOM 3805 O O . GLY A 1 461 ? 41.598 4.070 -42.396 1.00 96.12 461 GLY A O 1
ATOM 3806 N N . GLU A 1 462 ? 40.271 2.315 -42.882 1.00 95.50 462 GLU A N 1
ATOM 3807 C CA . GLU A 1 462 ? 40.946 1.913 -44.112 1.00 95.50 462 GLU A CA 1
ATOM 3808 C C . GLU A 1 462 ? 39.940 1.922 -45.267 1.00 95.50 462 GLU A C 1
ATOM 3810 O O . GLU A 1 462 ? 38.862 1.328 -45.174 1.00 95.50 462 GLU A O 1
ATOM 3815 N N . MET A 1 463 ? 40.280 2.645 -46.332 1.00 94.25 463 MET A N 1
ATOM 3816 C CA . MET A 1 463 ? 39.496 2.767 -47.553 1.00 94.25 463 MET A CA 1
ATOM 3817 C C . MET A 1 463 ? 39.655 1.525 -48.425 1.00 94.25 463 MET A C 1
ATOM 3819 O O . MET A 1 463 ? 40.763 1.113 -48.775 1.00 94.25 463 MET A O 1
ATOM 3823 N N . PHE A 1 464 ? 38.519 0.998 -48.858 1.00 94.06 464 PHE A N 1
ATOM 3824 C CA . PHE A 1 464 ? 38.397 -0.012 -49.892 1.00 94.06 464 PHE A CA 1
ATOM 3825 C C . PHE A 1 464 ? 37.354 0.465 -50.908 1.00 94.06 464 PHE A C 1
ATOM 3827 O O . PHE A 1 464 ? 36.205 0.745 -50.553 1.00 94.06 464 PHE A O 1
ATOM 3834 N N . ASN A 1 465 ? 37.770 0.622 -52.168 1.00 94.00 465 ASN A N 1
ATOM 3835 C CA . ASN A 1 465 ? 36.999 1.317 -53.203 1.00 94.00 465 ASN A CA 1
ATOM 3836 C C . ASN A 1 465 ? 36.516 2.696 -52.710 1.00 94.00 465 ASN A C 1
ATOM 3838 O O . ASN A 1 465 ? 37.323 3.591 -52.457 1.00 94.00 465 ASN A O 1
ATOM 3842 N N . ARG A 1 466 ? 35.201 2.874 -52.546 1.00 95.62 466 ARG A N 1
ATOM 3843 C CA . ARG A 1 466 ? 34.571 4.124 -52.095 1.00 95.62 466 ARG A CA 1
ATOM 3844 C C . ARG A 1 466 ? 34.057 4.059 -50.656 1.00 95.62 466 ARG A C 1
ATOM 3846 O O . ARG A 1 466 ? 33.225 4.885 -50.284 1.00 95.62 466 ARG A O 1
ATOM 3853 N N . ALA A 1 467 ? 34.498 3.100 -49.847 1.00 97.38 467 ALA A N 1
ATOM 3854 C CA . ALA A 1 467 ? 33.974 2.891 -48.501 1.00 97.38 467 ALA A CA 1
ATOM 3855 C C . ALA A 1 467 ? 35.057 2.528 -47.474 1.00 97.38 467 ALA A C 1
ATOM 3857 O O . ALA A 1 467 ? 36.118 2.031 -47.827 1.00 97.38 467 ALA A O 1
ATOM 3858 N N . ALA A 1 468 ? 34.779 2.759 -46.189 1.00 96.88 468 ALA A N 1
ATOM 3859 C CA . ALA A 1 468 ? 35.666 2.408 -45.079 1.00 96.88 468 ALA A CA 1
ATOM 3860 C C . ALA A 1 468 ? 34.877 2.028 -43.821 1.00 96.88 468 ALA A C 1
ATOM 3862 O O . ALA A 1 468 ? 33.858 2.644 -43.502 1.00 96.88 468 ALA A O 1
ATOM 3863 N N . SER A 1 469 ? 35.350 1.031 -43.073 1.00 96.25 469 SER A N 1
ATOM 3864 C CA . SER A 1 469 ? 34.936 0.842 -41.677 1.00 96.25 469 SER A CA 1
ATOM 3865 C C . SER A 1 469 ? 35.748 1.762 -40.774 1.00 96.25 469 SER A C 1
ATOM 3867 O O . SER A 1 469 ? 36.949 1.926 -40.987 1.00 96.25 469 SER A O 1
ATOM 3869 N N . LEU A 1 470 ? 35.106 2.340 -39.763 1.00 96.44 470 LEU A N 1
ATOM 3870 C CA . LEU A 1 470 ? 35.718 3.330 -38.889 1.00 96.44 470 LEU A CA 1
ATOM 3871 C C . LEU A 1 470 ? 35.719 2.882 -37.429 1.00 96.44 470 LEU A C 1
ATOM 3873 O O . LEU A 1 470 ? 34.735 2.340 -36.919 1.00 96.44 470 LEU A O 1
ATOM 3877 N N . GLU A 1 471 ? 36.788 3.241 -36.736 1.00 96.06 471 GLU A N 1
ATOM 3878 C CA . GLU A 1 471 ? 36.880 3.216 -35.284 1.00 96.06 471 GLU A CA 1
ATOM 3879 C C . GLU A 1 471 ? 36.898 4.644 -34.755 1.00 96.06 471 GLU A C 1
ATOM 3881 O O . GLU A 1 471 ? 37.716 5.462 -35.184 1.00 96.06 471 GLU A O 1
ATOM 3886 N N . LYS A 1 472 ? 35.998 4.954 -33.820 1.00 94.19 472 LYS A N 1
ATOM 3887 C CA . LYS A 1 472 ? 35.888 6.291 -33.237 1.00 94.19 472 LYS A CA 1
ATOM 3888 C C . LYS A 1 472 ? 36.692 6.394 -31.946 1.00 94.19 472 LYS A C 1
ATOM 3890 O O . LYS A 1 472 ? 36.702 5.480 -31.125 1.00 94.19 472 LYS A O 1
ATOM 3895 N N . TYR A 1 473 ? 37.301 7.553 -31.744 1.00 95.38 473 TYR A N 1
ATOM 3896 C CA . TYR A 1 473 ? 38.016 7.915 -30.537 1.00 95.38 473 TYR A CA 1
ATOM 3897 C C . TYR A 1 473 ? 37.577 9.303 -30.068 1.00 95.38 473 TYR A C 1
ATOM 3899 O O . TYR A 1 473 ? 37.389 10.217 -30.875 1.00 95.38 473 TYR A O 1
ATOM 3907 N N . THR A 1 474 ? 37.492 9.485 -28.755 1.00 94.31 474 THR A N 1
ATOM 3908 C CA . THR A 1 474 ? 37.242 10.789 -28.134 1.00 94.31 474 THR A CA 1
ATOM 3909 C C . THR A 1 474 ? 38.399 11.137 -27.210 1.00 94.31 474 THR A C 1
ATOM 3911 O O . THR A 1 474 ? 38.888 10.287 -26.459 1.00 94.31 474 THR A O 1
ATOM 3914 N N . LYS A 1 475 ? 38.859 12.387 -27.265 1.00 95.25 475 LYS A N 1
ATOM 3915 C CA . LYS A 1 475 ? 39.910 12.885 -26.383 1.00 95.25 475 LYS A CA 1
ATOM 3916 C C . LYS A 1 475 ? 39.367 13.034 -24.962 1.00 95.25 475 LYS A C 1
ATOM 3918 O O . LYS A 1 475 ? 38.313 13.635 -24.749 1.00 95.25 475 LYS A O 1
ATOM 3923 N N . LYS A 1 476 ? 40.042 12.409 -23.999 1.00 93.06 476 LYS A N 1
ATOM 3924 C CA . LYS A 1 476 ? 39.676 12.397 -22.576 1.00 93.06 476 LYS A CA 1
ATOM 3925 C C . LYS A 1 476 ? 40.936 12.592 -21.737 1.00 93.06 476 LYS A C 1
ATOM 3927 O O . LYS A 1 476 ? 42.005 12.118 -22.124 1.00 93.06 476 LYS A O 1
ATOM 3932 N N . PHE A 1 477 ? 40.803 13.253 -20.590 1.00 89.81 477 PHE A N 1
ATOM 3933 C CA . PHE A 1 477 ? 41.891 13.348 -19.620 1.00 89.81 477 PHE A CA 1
ATOM 3934 C C . PHE A 1 477 ? 42.217 11.956 -19.065 1.00 89.81 477 PHE A C 1
ATOM 3936 O O . PHE A 1 477 ? 41.316 11.178 -18.736 1.00 89.81 477 PHE A O 1
ATOM 3943 N N . ASP A 1 478 ? 43.502 11.624 -19.017 1.00 87.19 478 ASP A N 1
ATOM 3944 C CA . ASP A 1 478 ? 44.000 10.344 -18.539 1.00 87.19 478 ASP A CA 1
ATOM 3945 C C . ASP A 1 478 ? 44.835 10.546 -17.275 1.00 87.19 478 ASP A C 1
ATOM 3947 O O . ASP A 1 478 ? 46.000 10.935 -17.352 1.00 87.19 478 ASP A O 1
ATOM 3951 N N . PHE A 1 479 ? 44.226 10.277 -16.115 1.00 84.88 479 PHE A N 1
ATOM 3952 C CA . PHE A 1 479 ? 44.807 10.533 -14.791 1.00 84.88 479 PHE A CA 1
ATOM 3953 C C . PHE A 1 479 ? 46.154 9.838 -14.564 1.00 84.88 479 PHE A C 1
ATOM 3955 O O . PHE A 1 479 ? 47.002 10.386 -13.874 1.00 84.88 479 PHE A O 1
ATOM 3962 N N . SER A 1 480 ? 46.385 8.673 -15.176 1.00 84.69 480 SER A N 1
ATOM 3963 C CA . SER A 1 480 ? 47.660 7.950 -15.056 1.00 84.69 480 SER A CA 1
ATOM 3964 C C . SER A 1 480 ? 48.832 8.662 -15.730 1.00 84.69 480 SER A C 1
ATOM 3966 O O . SER A 1 480 ? 49.981 8.433 -15.370 1.00 84.69 480 SER A O 1
ATOM 3968 N N . SER A 1 481 ? 48.557 9.505 -16.725 1.00 85.50 481 SER A N 1
ATOM 3969 C CA . SER A 1 481 ? 49.585 10.191 -17.512 1.00 85.50 481 SER A CA 1
ATOM 3970 C C . SER A 1 481 ? 49.499 11.709 -17.439 1.00 85.50 481 SER A C 1
ATOM 3972 O O . SER A 1 481 ? 50.253 12.382 -18.135 1.00 85.50 481 SER A O 1
ATOM 3974 N N . SER A 1 482 ? 48.573 12.237 -16.632 1.00 86.88 482 SER A N 1
ATOM 3975 C CA . SER A 1 482 ? 48.299 13.670 -16.474 1.00 86.88 482 SER A CA 1
ATOM 3976 C C . SER A 1 482 ? 48.182 14.420 -17.807 1.00 86.88 482 SER A C 1
ATOM 3978 O O . SER A 1 482 ? 48.597 15.570 -17.927 1.00 86.88 482 SER A O 1
ATOM 3980 N N . ALA A 1 483 ? 47.634 13.755 -18.826 1.00 90.50 483 ALA A N 1
ATOM 3981 C CA . ALA A 1 483 ? 47.568 14.262 -20.189 1.00 90.50 483 ALA A CA 1
ATOM 3982 C C . ALA A 1 483 ? 46.251 13.874 -20.863 1.00 90.50 483 ALA A C 1
ATOM 3984 O O . ALA A 1 483 ? 45.617 12.869 -20.535 1.00 90.50 483 ALA A O 1
ATOM 3985 N N . GLU A 1 484 ? 45.842 14.663 -21.851 1.00 90.12 484 GLU A N 1
ATOM 3986 C CA . GLU A 1 484 ? 44.710 14.318 -22.699 1.00 90.12 484 GLU A CA 1
ATOM 3987 C C . GLU A 1 484 ? 45.110 13.286 -23.754 1.00 90.12 484 GLU A C 1
ATOM 3989 O O . GLU A 1 484 ? 46.016 13.511 -24.558 1.00 90.12 484 GLU A O 1
ATOM 3994 N N . LYS A 1 485 ? 44.388 12.164 -23.802 1.00 93.19 485 LYS A N 1
ATOM 3995 C CA . LYS A 1 485 ? 44.606 11.105 -24.791 1.00 93.19 485 LYS A CA 1
ATOM 3996 C C . LYS A 1 485 ? 43.311 10.723 -25.483 1.00 93.19 485 LYS A C 1
ATOM 3998 O O . LYS A 1 485 ? 42.225 10.750 -24.905 1.00 93.19 485 LYS A O 1
ATOM 4003 N N . PHE A 1 486 ? 43.430 10.322 -26.743 1.00 94.38 486 PHE A N 1
ATOM 4004 C CA . PHE A 1 486 ? 42.319 9.723 -27.469 1.00 94.38 486 PHE A CA 1
ATOM 4005 C C . PHE A 1 486 ? 42.058 8.312 -26.947 1.00 94.38 486 PHE A C 1
ATOM 4007 O O . PHE A 1 486 ? 42.895 7.428 -27.111 1.00 94.38 486 PHE A O 1
ATOM 4014 N N . LYS A 1 487 ? 40.880 8.098 -26.360 1.00 94.12 487 LYS A N 1
ATOM 4015 C CA . LYS A 1 487 ? 40.405 6.773 -25.951 1.00 94.12 487 LYS A CA 1
ATOM 4016 C C . LYS A 1 487 ? 39.400 6.266 -26.982 1.00 94.12 487 LYS A C 1
ATOM 4018 O O . LYS A 1 487 ? 38.574 7.043 -27.462 1.00 94.12 487 LYS A O 1
ATOM 4023 N N . LYS A 1 488 ? 39.508 4.985 -27.345 1.00 94.12 488 LYS A N 1
ATOM 4024 C CA . LYS A 1 488 ? 38.575 4.320 -28.262 1.00 94.12 488 LYS A CA 1
ATOM 4025 C C . LYS A 1 488 ? 37.183 4.327 -27.635 1.00 94.12 488 LYS A C 1
ATOM 4027 O O . LYS A 1 488 ? 37.031 3.963 -26.470 1.00 94.12 488 LYS A O 1
ATOM 4032 N N . ASP A 1 489 ? 36.192 4.782 -28.388 1.00 92.38 489 ASP A N 1
ATOM 4033 C CA . ASP A 1 489 ? 34.796 4.720 -27.967 1.00 92.38 489 ASP A CA 1
ATOM 4034 C C . ASP A 1 489 ? 34.234 3.325 -28.290 1.00 92.38 489 ASP A C 1
ATOM 4036 O O . ASP A 1 489 ? 34.652 2.708 -29.274 1.00 92.38 489 ASP A O 1
ATOM 4040 N N . ASN A 1 490 ? 33.250 2.840 -27.519 1.00 93.50 490 ASN A N 1
ATOM 4041 C CA . ASN A 1 490 ? 32.529 1.598 -27.836 1.00 93.50 490 ASN A CA 1
ATOM 4042 C C . ASN A 1 490 ? 31.512 1.821 -28.974 1.00 93.50 490 ASN A C 1
ATOM 4044 O O . ASN A 1 490 ? 30.296 1.692 -28.826 1.00 93.50 490 ASN A O 1
ATOM 4048 N N . GLN A 1 491 ? 32.017 2.289 -30.113 1.00 93.12 491 GLN A N 1
ATOM 4049 C CA . GLN A 1 491 ? 31.237 2.676 -31.278 1.00 93.12 491 GLN A CA 1
ATOM 4050 C C . GLN A 1 491 ? 31.880 2.116 -32.540 1.00 93.12 491 GLN A C 1
ATOM 4052 O O . GLN A 1 491 ? 33.103 2.135 -32.693 1.00 93.12 491 GLN A O 1
ATOM 4057 N N . LYS A 1 492 ? 31.042 1.672 -33.475 1.00 93.81 492 LYS A N 1
ATOM 4058 C CA . LYS A 1 492 ? 31.477 1.198 -34.789 1.00 93.81 492 LYS A CA 1
ATOM 4059 C C . LYS A 1 492 ? 30.967 2.135 -35.867 1.00 93.81 492 LYS A C 1
ATOM 4061 O O . LYS A 1 492 ? 29.780 2.463 -35.891 1.00 93.81 492 LYS A O 1
ATOM 4066 N N . GLY A 1 493 ? 31.863 2.575 -36.741 1.00 95.81 493 GLY A N 1
ATOM 4067 C CA . GLY A 1 493 ? 31.530 3.483 -37.823 1.00 95.81 493 GLY A CA 1
ATOM 4068 C C . GLY A 1 493 ? 31.645 2.856 -39.203 1.00 95.81 493 GLY A C 1
ATOM 4069 O O . GLY A 1 493 ? 32.367 1.884 -39.413 1.00 95.81 493 GLY A O 1
ATOM 4070 N N . TYR A 1 494 ? 30.933 3.448 -40.150 1.00 97.81 494 TYR A N 1
ATOM 4071 C CA . TYR A 1 494 ? 30.951 3.096 -41.561 1.00 97.81 494 TYR A CA 1
ATOM 4072 C C . TYR A 1 494 ? 30.895 4.379 -42.376 1.00 97.81 494 TYR A C 1
ATOM 4074 O O . TYR A 1 494 ? 30.143 5.296 -42.044 1.00 97.81 494 TYR A O 1
ATOM 4082 N N . LEU A 1 495 ? 31.677 4.437 -43.442 1.00 97.44 495 LEU A N 1
ATOM 4083 C CA . LEU A 1 495 ? 31.790 5.587 -44.323 1.00 97.44 495 LEU A CA 1
ATOM 4084 C C . LEU A 1 495 ? 31.685 5.134 -45.768 1.00 97.44 495 LEU A C 1
ATOM 4086 O O . LEU A 1 495 ? 32.264 4.113 -46.129 1.00 97.44 495 LEU A O 1
ATOM 4090 N N . TYR A 1 496 ? 30.984 5.903 -46.594 1.00 97.56 496 TYR A N 1
ATOM 4091 C CA . TYR A 1 496 ? 31.095 5.779 -48.043 1.00 97.56 496 TYR A CA 1
ATOM 4092 C C . TYR A 1 496 ? 31.026 7.139 -48.739 1.00 97.56 496 TYR A C 1
ATOM 4094 O O . TYR A 1 496 ? 30.391 8.073 -48.246 1.00 97.56 496 TYR A O 1
ATOM 4102 N N . ILE A 1 497 ? 31.666 7.244 -49.902 1.00 95.75 497 ILE A N 1
ATOM 4103 C CA . ILE A 1 497 ? 31.623 8.425 -50.766 1.00 95.75 497 ILE A CA 1
ATOM 4104 C C . ILE A 1 497 ? 30.722 8.174 -51.982 1.00 95.75 497 ILE A C 1
ATOM 4106 O O . ILE A 1 497 ? 30.712 7.094 -52.574 1.00 95.75 497 ILE A O 1
ATOM 4110 N N . SER A 1 498 ? 29.920 9.175 -52.337 1.00 94.31 498 SER A N 1
ATOM 4111 C CA . SER A 1 498 ? 29.068 9.188 -53.535 1.00 94.31 498 SER A CA 1
ATOM 4112 C C . SER A 1 498 ? 29.871 9.035 -54.834 1.00 94.31 498 SER A C 1
ATOM 4114 O O . SER A 1 498 ? 31.078 9.252 -54.861 1.00 94.31 498 SER A O 1
ATOM 4116 N N . GLU A 1 499 ? 29.200 8.636 -55.919 1.00 90.88 499 GLU A N 1
ATOM 4117 C CA . GLU A 1 499 ? 29.846 8.348 -57.216 1.00 90.88 499 GLU A CA 1
ATOM 4118 C C . GLU A 1 499 ? 30.502 9.585 -57.842 1.00 90.88 499 GLU A C 1
ATOM 4120 O O . GLU A 1 499 ? 31.511 9.460 -58.521 1.00 90.88 499 GLU A O 1
ATOM 4125 N N . ASN A 1 500 ? 29.980 10.781 -57.560 1.00 90.00 500 ASN A N 1
ATOM 4126 C CA . ASN A 1 500 ? 30.550 12.043 -58.034 1.00 90.00 500 ASN A CA 1
ATOM 4127 C C . ASN A 1 500 ? 31.668 12.595 -57.131 1.00 90.00 500 ASN A C 1
ATOM 4129 O O . ASN A 1 500 ? 32.146 13.697 -57.383 1.00 90.00 500 ASN A O 1
ATOM 4133 N N . GLU A 1 501 ? 32.033 11.880 -56.061 1.00 90.50 501 GLU A N 1
ATOM 4134 C CA . GLU A 1 501 ? 33.079 12.261 -55.103 1.00 90.50 501 GLU A CA 1
ATOM 4135 C C . GLU A 1 501 ? 32.836 13.600 -54.364 1.00 90.50 501 GLU A C 1
ATOM 4137 O O . GLU A 1 501 ? 33.732 14.122 -53.701 1.00 90.50 501 GLU A O 1
ATOM 4142 N N . LYS A 1 502 ? 31.616 14.159 -54.420 1.00 92.56 502 LYS A N 1
ATOM 4143 C CA . LYS A 1 502 ? 31.273 15.447 -53.776 1.00 92.56 502 LYS A CA 1
ATOM 4144 C C . LYS A 1 502 ? 30.598 15.293 -52.422 1.00 92.56 502 LYS A C 1
ATOM 4146 O O . LYS A 1 502 ? 30.577 16.231 -51.628 1.00 92.56 502 LYS A O 1
ATOM 4151 N N . THR A 1 503 ? 29.986 14.139 -52.169 1.00 95.19 503 THR A N 1
ATOM 4152 C CA . THR A 1 503 ? 29.243 13.866 -50.933 1.00 95.19 503 THR A CA 1
ATOM 4153 C C . THR A 1 503 ? 29.767 12.623 -50.236 1.00 95.19 503 THR A C 1
ATOM 4155 O O . THR A 1 503 ? 29.919 11.575 -50.865 1.00 95.19 503 THR A O 1
ATOM 4158 N N . LEU A 1 504 ? 29.971 12.728 -48.930 1.00 95.81 504 LEU A N 1
ATOM 4159 C CA . LEU A 1 504 ? 30.441 11.670 -48.051 1.00 95.81 504 LEU A CA 1
ATOM 4160 C C . LEU A 1 504 ? 29.374 11.379 -46.993 1.00 95.81 504 LEU A C 1
ATOM 4162 O O . LEU A 1 504 ? 28.738 12.289 -46.464 1.00 95.81 504 LEU A O 1
ATOM 4166 N N . PHE A 1 505 ? 29.158 10.103 -46.695 1.00 97.12 505 PHE A N 1
ATOM 4167 C CA . PHE A 1 505 ? 28.166 9.649 -45.729 1.00 97.12 505 PHE A CA 1
ATOM 4168 C C . PHE A 1 505 ? 28.852 8.848 -44.631 1.00 97.12 505 PHE A C 1
ATOM 4170 O O . PHE A 1 505 ? 29.589 7.910 -44.924 1.00 97.12 505 PHE A O 1
ATOM 4177 N N . ILE A 1 506 ? 28.586 9.193 -43.372 1.00 96.06 506 ILE A N 1
ATOM 4178 C CA . ILE A 1 506 ? 29.114 8.497 -42.194 1.00 96.06 506 ILE A CA 1
ATOM 4179 C C . ILE A 1 506 ? 27.949 8.006 -41.351 1.00 96.06 506 ILE A C 1
ATOM 4181 O O . ILE A 1 506 ? 27.069 8.790 -41.010 1.00 96.06 506 ILE A O 1
ATOM 4185 N N . MET A 1 507 ? 27.978 6.737 -40.961 1.00 96.81 507 MET A N 1
ATOM 4186 C CA . MET A 1 507 ? 27.120 6.176 -39.925 1.00 96.81 507 MET A CA 1
ATOM 4187 C C . MET A 1 507 ? 27.974 5.742 -38.744 1.00 96.81 507 MET A C 1
ATOM 4189 O O . MET A 1 507 ? 28.923 4.990 -38.937 1.00 96.81 507 MET A O 1
ATOM 4193 N N . ILE A 1 508 ? 27.621 6.158 -37.529 1.00 94.88 508 ILE A N 1
ATOM 4194 C CA . ILE A 1 508 ? 28.241 5.666 -36.291 1.00 94.88 508 ILE A CA 1
ATOM 4195 C C . ILE A 1 508 ? 27.165 5.003 -35.431 1.00 94.88 508 ILE A C 1
ATOM 4197 O O . ILE A 1 508 ? 26.125 5.608 -35.165 1.00 94.88 508 ILE A O 1
ATOM 4201 N N . ILE A 1 509 ? 27.423 3.770 -34.994 1.00 94.88 509 ILE A N 1
ATOM 4202 C CA . ILE A 1 509 ? 26.547 2.955 -34.146 1.00 94.88 509 ILE A CA 1
ATOM 4203 C C . ILE A 1 509 ? 27.164 2.854 -32.750 1.00 94.88 509 ILE A C 1
ATOM 4205 O O . ILE A 1 509 ? 28.350 2.548 -32.627 1.00 94.88 509 ILE A O 1
ATOM 4209 N N . ASN A 1 510 ? 26.364 3.080 -31.707 1.00 92.81 510 ASN A N 1
ATOM 4210 C CA . ASN A 1 510 ? 26.752 2.793 -30.329 1.00 92.81 510 ASN A CA 1
ATOM 4211 C C . ASN A 1 510 ? 26.565 1.298 -30.029 1.00 92.81 510 ASN A C 1
ATOM 4213 O O . ASN A 1 510 ? 25.475 0.773 -30.228 1.00 92.81 510 ASN A O 1
ATOM 4217 N N . LEU A 1 511 ? 27.612 0.609 -29.574 1.00 90.88 511 LEU A N 1
ATOM 4218 C CA . LEU A 1 511 ? 27.544 -0.829 -29.308 1.00 90.88 511 LEU A CA 1
ATOM 4219 C C . LEU A 1 511 ? 26.895 -1.156 -27.954 1.00 90.88 511 LEU A C 1
ATOM 4221 O O . LEU A 1 511 ? 26.304 -2.221 -27.829 1.00 90.88 511 LEU A O 1
ATOM 4225 N N . ASP A 1 512 ? 26.898 -0.222 -26.998 1.00 91.50 512 ASP A N 1
ATOM 4226 C CA . ASP A 1 512 ? 26.184 -0.368 -25.716 1.00 91.50 512 ASP A CA 1
ATOM 4227 C C . ASP A 1 512 ? 24.663 -0.216 -25.884 1.00 91.50 512 ASP A C 1
ATOM 4229 O O . ASP A 1 512 ? 23.868 -0.661 -25.062 1.00 91.50 512 ASP A O 1
ATOM 4233 N N . ASN A 1 513 ? 24.237 0.460 -26.953 1.00 88.38 513 ASN A N 1
ATOM 4234 C CA . ASN A 1 513 ? 22.834 0.618 -27.304 1.00 88.38 513 ASN A CA 1
ATOM 4235 C C . ASN A 1 513 ? 22.717 0.775 -28.816 1.00 88.38 513 ASN A C 1
ATOM 4237 O O . ASN A 1 513 ? 22.782 1.888 -29.347 1.00 88.38 513 ASN A O 1
ATOM 4241 N N . VAL A 1 514 ? 22.530 -0.351 -29.501 1.00 87.12 514 VAL A N 1
ATOM 4242 C CA . VAL A 1 514 ? 22.534 -0.405 -30.966 1.00 87.12 514 VAL A CA 1
ATOM 4243 C C . VAL A 1 514 ? 21.441 0.450 -31.601 1.00 87.12 514 VAL A C 1
ATOM 4245 O O . VAL A 1 514 ? 21.603 0.877 -32.744 1.00 87.12 514 VAL A O 1
ATOM 4248 N N . ASP A 1 515 ? 20.358 0.771 -30.890 1.00 84.31 515 ASP A N 1
ATOM 4249 C CA . ASP A 1 515 ? 19.306 1.672 -31.377 1.00 84.31 515 ASP A CA 1
ATOM 4250 C C . ASP A 1 515 ? 19.754 3.137 -31.434 1.00 84.31 515 ASP A C 1
ATOM 4252 O O . ASP A 1 515 ? 19.178 3.930 -32.184 1.00 84.31 515 ASP A O 1
ATOM 4256 N N . LYS A 1 516 ? 20.812 3.503 -30.702 1.00 89.81 516 LYS A N 1
ATOM 4257 C CA . LYS A 1 516 ? 21.445 4.822 -30.765 1.00 89.81 516 LYS A CA 1
ATOM 4258 C C . LYS A 1 516 ? 22.521 4.831 -31.850 1.00 89.81 516 LYS A C 1
ATOM 4260 O O . LYS A 1 516 ? 23.658 4.407 -31.651 1.00 89.81 516 LYS A O 1
ATOM 4265 N N . PHE A 1 517 ? 22.169 5.384 -33.001 1.00 93.44 517 PHE A N 1
ATOM 4266 C CA . PHE A 1 517 ? 23.091 5.634 -34.104 1.00 93.44 517 PHE A CA 1
ATOM 4267 C C . PHE A 1 517 ? 22.823 7.011 -34.705 1.00 93.44 517 PHE A C 1
ATOM 4269 O O . PHE A 1 517 ? 21.769 7.610 -34.488 1.00 93.44 517 PHE A O 1
ATOM 4276 N N . PHE A 1 518 ? 23.771 7.507 -35.488 1.00 91.75 518 PHE A N 1
ATOM 4277 C CA . PHE A 1 518 ? 23.541 8.674 -36.326 1.00 91.75 518 PHE A CA 1
ATOM 4278 C C . PHE A 1 518 ? 24.102 8.448 -37.717 1.00 91.75 518 PHE A C 1
ATOM 4280 O O . PHE A 1 518 ? 25.085 7.729 -37.891 1.00 91.75 518 PHE A O 1
ATOM 4287 N N . ILE A 1 519 ? 23.482 9.104 -38.692 1.00 93.50 519 ILE A N 1
ATOM 4288 C CA . ILE A 1 519 ? 23.987 9.216 -40.054 1.00 93.50 519 ILE A CA 1
ATOM 4289 C C . ILE A 1 519 ? 24.236 10.695 -40.324 1.00 93.50 519 ILE A C 1
ATOM 4291 O O . ILE A 1 519 ? 23.415 11.544 -39.973 1.00 93.50 519 ILE A O 1
ATOM 4295 N N . LYS A 1 520 ? 25.381 11.006 -40.922 1.00 93.75 520 LYS A N 1
ATOM 4296 C CA . LYS A 1 520 ? 25.741 12.351 -41.357 1.00 93.75 520 LYS A CA 1
ATOM 4297 C C . LYS A 1 520 ? 26.099 12.339 -42.827 1.00 93.75 520 LYS A C 1
ATOM 4299 O O . LYS A 1 520 ? 26.867 11.492 -43.275 1.00 93.75 520 LYS A O 1
ATOM 4304 N N . LYS A 1 521 ? 25.534 13.303 -43.542 1.00 94.44 521 LYS A N 1
ATOM 4305 C CA . LYS A 1 521 ? 25.920 13.680 -44.893 1.00 94.44 521 LYS A CA 1
ATOM 4306 C C . LYS A 1 521 ? 26.887 14.854 -44.788 1.00 94.44 521 LYS A C 1
ATOM 4308 O O . LYS A 1 521 ? 26.649 15.779 -44.010 1.00 94.44 521 LYS A O 1
ATOM 4313 N N . LEU A 1 522 ? 27.972 14.789 -45.544 1.00 94.62 522 LEU A N 1
ATOM 4314 C CA . LEU A 1 522 ? 28.974 15.834 -45.634 1.00 94.62 522 LEU A CA 1
ATOM 4315 C C . LEU A 1 522 ? 29.231 16.178 -47.094 1.00 94.62 522 LEU A C 1
ATOM 4317 O O . LEU A 1 522 ? 29.232 15.294 -47.953 1.00 94.62 522 LEU A O 1
ATOM 4321 N N . THR A 1 523 ? 29.471 17.453 -47.367 1.00 93.31 523 THR A N 1
ATOM 4322 C CA . THR A 1 523 ? 29.853 17.942 -48.695 1.00 93.31 523 THR A CA 1
ATOM 4323 C C . THR A 1 523 ? 31.282 18.445 -48.665 1.00 93.31 523 THR A C 1
ATOM 4325 O O . THR A 1 523 ? 31.702 19.070 -47.689 1.00 93.31 523 THR A O 1
ATOM 4328 N N . ARG A 1 524 ? 32.028 18.157 -49.729 1.00 90.69 524 ARG A N 1
ATOM 4329 C CA . ARG A 1 524 ? 33.387 18.670 -49.896 1.00 90.69 524 ARG A CA 1
ATOM 4330 C C . ARG A 1 524 ? 33.344 20.197 -50.015 1.00 90.69 524 ARG A C 1
ATOM 4332 O O . ARG A 1 524 ? 32.466 20.702 -50.719 1.00 90.69 524 ARG A O 1
ATOM 4339 N N . GLN A 1 525 ? 34.227 20.890 -49.295 1.00 83.06 525 GLN A N 1
ATOM 4340 C CA . GLN A 1 525 ? 34.461 22.327 -49.486 1.00 83.06 525 GLN A CA 1
ATOM 4341 C C . GLN A 1 525 ? 35.304 22.585 -50.731 1.00 83.06 525 GLN A C 1
ATOM 4343 O O . GLN A 1 525 ? 36.206 21.758 -51.013 1.00 83.06 525 GLN A O 1
#